Protein 3HJ4 (pdb70)

Sequence (740 aa):
VAKREFIRGAHYRASLPPPEHSVVIHELQKRVLDIGLAVNKAHVELFGSHVSGFCTPHSDADISLTYRNFSPWLQGERVDEQNNKRTRFGKEASAGEDVRYIRARIPVVQFTDGVTGIHCDVSIGNIGGVENSKILCAIRQQVFPDFYGAYIHLVKAWGKAREVIAPERSTFNSFTVTTALVLQELGLLPVFSKPTGEFGELTVADAELLQEFKLPPIYDSLHDDDEKLGEAVFFCLQRFAEYYAKYDFSAGTVSLIHPRRHRTVYERVVRRHLELLGSRKRLEWEKHIAEHKEDGPLDENDDFSSASSQNETTQRPSNSPYVVEDFVNYVNCCGRRVQASRVRHIQQEFNRLRELIDKESSELKFDEVFRESDTVAKREFIRGAHYRASLPPPEHSVVIHELQKRVLDIGLAVNKAHVELFGSHVSGFCTPHSDADISLTYRNFSPWLQGERVDEQNNKRTRFGKEASAGEDVRYIRARIPVVQFTDGVTGIHCDVSIGNIGGVENSKILCAIRQVFPDFYGAYIHLVKAWGKAREVIAPERSTFNSFTVTTALVLQELGLLPVFSKPTGEFGELTVADAELLQEFKLPPIYDSLHDDDEKLGEAVFFCLQRFAEYYAKYDFSAGTVSLIHPRRHRTVYERVVRRHLELLGSRKRLEWEKHIAEHKEDGPLDENDDFSSASSQNETTQRPSNSPYVVEDFVNYVNCCGRRVQASSRVRHIQQEFNRLREELIDKESSELKFDEVFRESDTVP

Nearest PDB structures (foldseek):
  3hj4-assembly1_A  TM=1.003E+00  e=8.188E-59  Trypanosoma brucei
  5w0n-assembly3_C  TM=7.599E-01  e=2.611E-11  Homo sapiens
  5w0n-assembly2_B  TM=7.765E-01  e=1.043E-10  Homo sapiens
  5w0n-assembly1_A  TM=7.413E-01  e=5.485E-11  Homo sapiens
  5w0m-assembly3_C  TM=7.290E-01  e=4.836E-10  Homo sapiens

Foldseek 3Di:
DQLLVLLVPVPLVVQAEDPCLVVVVVVVQVVLQVLLCLAAPKDKDWFDCVLLVLGGSQEAIEMAIEHPPDDPLPQQAPVLVVQLSSVSSQVSQVCQAPWDWDRDSWIWIWGQDNPRRHIYIYTYDPPLRRFLSLLSNLVCVLPVVLLSVLLNVQVLLCQLLVCDPVVVQHAHSVLSSLLVLCCVVLNAPALQQADDPLRFHGSVSSPVSVPRDDPPVVVVCNPDSSSSSVVSLVSLLSSLVCLLDPPQVFAARDSNDHRHGLVVLVVSLVSSVVSSLVVSVVVQPVVCVVVVVPDDDDPVSSVVVVVSVLQAHSPAPHAGASRGRRGRSSRRRHPVCVVSNSVLSVVSNVSDVVVVPHDNCVSSPRDPD/DQLLVLLVPCPLVVQAEDPCLVVVVVVVQVVLQVLLCLAAPKDKDWFDCVLLVLGGSQEAIEIAIEHDPDDPLAQQPPVLVVQLSSVSSQVSQVCQAPWDWDNDSWIWIWGQDNPRRHIYIYTYCPVLRRFLSLLSNLQCVLPVVLLSVLLNVQVLLCQLLVCQPCVVPHAHSVQSSLLVLCCVVLNAPALQQADDPLSFRGSVSSNVSVPRDGPPVVVVCRPDSSSSSVVSLVSLLSSLVCVLDPDQVFFARDSNDGRPGLVVLVVSLVSSVVSSLVVSVVVNPVVCVVPVVPDDDDPVSSVVVVVSVLQAHSRASHAGASRGRRGRSSRSRHPVCCVSSSVLSVVSNVSPVPSVPDDNCVSSHRPPDDD

Radius of gyration: 33.87 Å; Cα contacts (8 Å, |Δi|>4): 1139; chains: 2; bounding box: 101×69×77 Å

Structure (mmCIF, N/CA/C/O backbone):
data_3HJ4
#
_entry.id   3HJ4
#
_cell.length_a   63.208
_cell.length_b   102.027
_cell.length_c   66.074
_cell.angle_alpha   90.000
_cell.angle_beta   111.990
_cell.angle_gamma   90.000
#
_symmetry.space_group_name_H-M   'P 1 21 1'
#
loop_
_entity.id
_entity.type
_entity.pdbx_description
1 polymer 'Minor Editosome-Associated TUTase'
2 water water
#
loop_
_atom_site.group_PDB
_atom_site.id
_atom_site.type_symbol
_atom_site.label_atom_id
_atom_site.label_alt_id
_atom_site.label_comp_id
_atom_site.label_asym_id
_atom_site.label_entity_id
_atom_site.label_seq_id
_atom_site.pdbx_PDB_ins_code
_atom_site.Cartn_x
_atom_site.Cartn_y
_atom_site.Cartn_z
_atom_site.occupancy
_atom_site.B_iso_or_equiv
_atom_site.auth_seq_id
_atom_site.auth_comp_id
_atom_site.auth_asym_id
_atom_site.auth_atom_id
_atom_site.pdbx_PDB_model_num
ATOM 1 N N . VAL A 1 2 ? 33.202 11.292 26.764 1.00 25.03 3 VAL A N 1
ATOM 2 C CA . VAL A 1 2 ? 33.372 12.742 26.453 1.00 24.85 3 VAL A CA 1
ATOM 3 C C . VAL A 1 2 ? 34.819 13.080 26.040 1.00 24.08 3 VAL A C 1
ATOM 4 O O . VAL A 1 2 ? 35.043 14.008 25.253 1.00 23.72 3 VAL A O 1
ATOM 8 N N . ALA A 1 3 ? 35.780 12.334 26.579 1.00 22.84 4 ALA A N 1
ATOM 9 C CA . ALA A 1 3 ? 37.203 12.602 26.366 1.00 22.41 4 ALA A CA 1
ATOM 10 C C . ALA A 1 3 ? 37.559 12.489 24.887 1.00 21.68 4 ALA A C 1
ATOM 11 O O . ALA A 1 3 ? 38.191 13.390 24.335 1.00 21.56 4 ALA A O 1
ATOM 13 N N . LYS A 1 4 ? 37.140 11.393 24.256 1.00 21.08 5 LYS A N 1
ATOM 14 C CA . LYS A 1 4 ? 37.415 11.148 22.842 1.00 20.60 5 LYS A CA 1
ATOM 15 C C . LYS A 1 4 ? 36.822 12.239 21.974 1.00 20.16 5 LYS A C 1
ATOM 16 O O . LYS A 1 4 ? 37.479 12.757 21.063 1.00 19.42 5 LYS A O 1
ATOM 22 N N . ARG A 1 5 ? 35.573 12.590 22.265 1.00 19.36 6 ARG A N 1
ATOM 23 C CA . ARG A 1 5 ? 34.862 13.548 21.442 1.00 19.69 6 ARG A CA 1
ATOM 24 C C . ARG A 1 5 ? 35.547 14.924 21.499 1.00 18.03 6 ARG A C 1
ATOM 25 O O . ARG A 1 5 ? 35.695 15.612 20.475 1.00 16.61 6 ARG A O 1
ATOM 33 N N . GLU A 1 6 ? 36.007 15.304 22.691 1.00 17.11 7 GLU A N 1
ATOM 34 C CA . GLU A 1 6 ? 36.694 16.584 22.858 1.00 16.97 7 GLU A CA 1
ATOM 35 C C . GLU A 1 6 ? 38.127 16.566 22.319 1.00 15.98 7 GLU A C 1
ATOM 36 O O . GLU A 1 6 ? 38.628 17.580 21.829 1.00 15.23 7 GLU A O 1
ATOM 42 N N . PHE A 1 7 ? 38.773 15.412 22.405 1.00 15.13 8 PHE A N 1
ATOM 43 C CA . PHE A 1 7 ? 40.103 15.217 21.795 1.00 14.49 8 PHE A CA 1
ATOM 44 C C . PHE A 1 7 ? 40.025 15.411 20.291 1.00 14.36 8 PHE A C 1
ATOM 45 O O . PHE A 1 7 ? 40.874 16.087 19.707 1.00 14.45 8 PHE A O 1
ATOM 53 N N . ILE A 1 8 ? 38.988 14.843 19.677 1.00 14.34 9 ILE A N 1
ATOM 54 C CA . ILE A 1 8 ? 38.764 14.968 18.234 1.00 14.10 9 ILE A CA 1
ATOM 55 C C . ILE A 1 8 ? 38.436 16.399 17.810 1.00 14.20 9 ILE A C 1
ATOM 56 O O . ILE A 1 8 ? 38.940 16.886 16.786 1.00 13.99 9 ILE A O 1
ATOM 61 N N . ARG A 1 9 ? 37.621 17.089 18.603 1.00 14.12 10 ARG A N 1
ATOM 62 C CA . ARG A 1 9 ? 37.294 18.486 18.331 1.00 14.51 10 ARG A CA 1
ATOM 63 C C . ARG A 1 9 ? 38.576 19.311 18.380 1.00 13.89 10 ARG A C 1
ATOM 64 O O . ARG A 1 9 ? 38.839 20.130 17.495 1.00 14.08 10 ARG A O 1
ATOM 72 N N . GLY A 1 10 ? 39.407 19.062 19.383 1.00 12.96 11 GLY A N 1
ATOM 73 C CA . GLY A 1 10 ? 40.626 19.826 19.541 1.00 13.13 11 GLY A CA 1
ATOM 74 C C . GLY A 1 10 ? 41.672 19.542 18.467 1.00 12.88 11 GLY A C 1
ATOM 75 O O . GLY A 1 10 ? 42.369 20.458 17.987 1.00 12.95 11 GLY A O 1
ATOM 92 N N . ALA A 1 13 ? 40.503 21.254 15.234 1.00 11.93 14 ALA A N 1
ATOM 93 C CA . ALA A 1 13 ? 40.766 22.679 15.396 1.00 12.15 14 ALA A CA 1
ATOM 94 C C . ALA A 1 13 ? 42.252 23.024 15.181 1.00 12.22 14 ALA A C 1
ATOM 95 O O . ALA A 1 13 ? 42.577 24.065 14.593 1.00 12.54 14 ALA A O 1
ATOM 97 N N . HIS A 1 14 ? 43.139 22.167 15.679 1.00 12.65 15 HIS A N 1
ATOM 98 C CA . HIS A 1 14 ? 44.586 22.375 15.558 1.00 11.75 15 HIS A CA 1
ATOM 99 C C . HIS A 1 14 ? 44.980 22.292 14.084 1.00 11.94 15 HIS A C 1
ATOM 100 O O . HIS A 1 14 ? 45.745 23.132 13.593 1.00 12.09 15 HIS A O 1
ATOM 107 N N . TYR A 1 15 ? 44.434 21.295 13.389 1.00 11.39 16 TYR A N 1
ATOM 108 C CA . TYR A 1 15 ? 44.591 21.167 11.942 1.00 11.14 16 TYR A CA 1
ATOM 109 C C . TYR A 1 15 ? 44.064 22.412 11.182 1.00 11.85 16 TYR A C 1
ATOM 110 O O . TYR A 1 15 ? 44.749 22.955 10.306 1.00 11.71 16 TYR A O 1
ATOM 119 N N . ARG A 1 16 ? 42.852 22.846 11.506 1.00 11.86 17 ARG A N 1
ATOM 120 C CA . ARG A 1 16 ? 42.271 23.998 10.813 1.00 12.60 17 ARG A CA 1
ATOM 121 C C . ARG A 1 16 ? 43.093 25.257 11.057 1.00 12.45 17 ARG A C 1
ATOM 122 O O . ARG A 1 16 ? 43.289 26.067 10.152 1.00 12.95 17 ARG A O 1
ATOM 130 N N . ALA A 1 17 ? 43.637 25.391 12.260 1.00 12.80 18 ALA A N 1
ATOM 131 C CA . ALA A 1 17 ? 44.451 26.555 12.619 1.00 13.63 18 ALA A CA 1
ATOM 132 C C . ALA A 1 17 ? 45.803 26.564 11.891 1.00 13.88 18 ALA A C 1
ATOM 133 O O . ALA A 1 17 ? 46.407 27.624 11.718 1.00 15.59 18 ALA A O 1
ATOM 135 N N . SER A 1 18 ? 46.236 25.380 11.452 1.00 13.22 19 SER A N 1
ATOM 136 C CA . SER A 1 18 ? 47.520 25.133 10.763 1.00 13.31 19 SER A CA 1
ATOM 137 C C . SER A 1 18 ? 47.493 25.475 9.286 1.00 13.03 19 SER A C 1
ATOM 138 O O . SER A 1 18 ? 48.540 25.682 8.659 1.00 13.14 19 SER A O 1
ATOM 141 N N . LEU A 1 19 ? 46.301 25.460 8.721 1.00 13.93 20 LEU A N 1
ATOM 142 C CA . LEU A 1 19 ? 46.130 25.506 7.284 1.00 15.81 20 LEU A CA 1
ATOM 143 C C . LEU A 1 19 ? 46.380 26.894 6.731 1.00 16.73 20 LEU A C 1
ATOM 144 O O . LEU A 1 19 ? 45.881 27.877 7.275 1.00 16.90 20 LEU A O 1
ATOM 149 N N . PRO A 1 20 ? 47.113 26.993 5.618 1.00 17.90 21 PRO A N 1
ATOM 150 C CA . PRO A 1 20 ? 47.371 28.327 5.075 1.00 19.33 21 PRO A CA 1
ATOM 151 C C . PRO A 1 20 ? 46.134 29.150 4.645 1.00 21.44 21 PRO A C 1
ATOM 152 O O . PRO A 1 20 ? 45.148 28.579 4.230 1.00 21.90 21 PRO A O 1
ATOM 156 N N . PRO A 1 21 ? 46.217 30.496 4.716 1.00 23.82 22 PRO A N 1
ATOM 157 C CA . PRO A 1 21 ? 45.089 31.327 4.292 1.00 25.47 22 PRO A CA 1
ATOM 158 C C . PRO A 1 21 ? 44.817 31.249 2.792 1.00 27.21 22 PRO A C 1
ATOM 159 O O . PRO A 1 21 ? 45.640 30.693 2.027 1.00 28.13 22 PRO A O 1
ATOM 163 N N . PRO A 1 22 ? 43.667 31.796 2.362 1.00 28.26 23 PRO A N 1
ATOM 164 C CA . PRO A 1 22 ? 43.285 31.818 0.955 1.00 28.63 23 PRO A CA 1
ATOM 165 C C . PRO A 1 22 ? 44.439 32.179 0.023 1.00 28.27 23 PRO A C 1
ATOM 166 O O . PRO A 1 22 ? 44.781 31.402 -0.866 1.00 28.80 23 PRO A O 1
ATOM 170 N N . GLU A 1 23 ? 45.061 33.327 0.272 1.00 27.71 24 GLU A N 1
ATOM 171 C CA . GLU A 1 23 ? 46.058 33.848 -0.637 1.00 27.11 24 GLU A CA 1
ATOM 172 C C . GLU A 1 23 ? 47.423 33.179 -0.518 1.00 24.67 24 GLU A C 1
ATOM 173 O O . GLU A 1 23 ? 48.367 33.689 -1.102 1.00 24.36 24 GLU A O 1
ATOM 179 N N . HIS A 1 24 ? 47.557 32.063 0.202 1.00 22.07 25 HIS A N 1
ATOM 180 C CA . HIS A 1 24 ? 48.895 31.479 0.390 1.00 20.13 25 HIS A CA 1
ATOM 181 C C . HIS A 1 24 ? 49.518 31.118 -0.951 1.00 18.55 25 HIS A C 1
ATOM 182 O O . HIS A 1 24 ? 50.728 31.264 -1.119 1.00 16.81 25 HIS A O 1
ATOM 189 N N . SER A 1 25 ? 48.712 30.685 -1.925 1.00 17.28 26 SER A N 1
ATOM 190 C CA . SER A 1 25 ? 49.293 30.325 -3.219 1.00 17.13 26 SER A CA 1
ATOM 191 C C . SER A 1 25 ? 49.956 31.540 -3.878 1.00 15.87 26 SER A C 1
ATOM 192 O O . SER A 1 25 ? 50.965 31.404 -4.586 1.00 16.32 26 SER A O 1
ATOM 195 N N . VAL A 1 26 ? 49.401 32.722 -3.631 1.00 15.22 27 VAL A N 1
ATOM 196 C CA . VAL A 1 26 ? 49.960 33.945 -4.176 1.00 15.06 27 VAL A CA 1
ATOM 197 C C . VAL A 1 26 ? 51.281 34.256 -3.484 1.00 13.93 27 VAL A C 1
ATOM 198 O O . VAL A 1 26 ? 52.247 34.608 -4.142 1.00 13.48 27 VAL A O 1
ATOM 202 N N . VAL A 1 27 ? 51.318 34.091 -2.160 1.00 13.53 28 VAL A N 1
ATOM 203 C CA . VAL A 1 27 ? 52.532 34.282 -1.365 1.00 13.66 28 VAL A CA 1
ATOM 204 C C . VAL A 1 27 ? 53.686 33.385 -1.868 1.00 13.11 28 VAL A C 1
ATOM 205 O O . VAL A 1 27 ? 54.808 33.833 -2.059 1.00 12.77 28 VAL A O 1
ATOM 209 N N . ILE A 1 28 ? 53.395 32.113 -2.106 1.00 12.89 29 ILE A N 1
ATOM 210 C CA . ILE A 1 28 ? 54.406 31.169 -2.553 1.00 13.37 29 ILE A CA 1
ATOM 211 C C . ILE A 1 28 ? 54.866 31.471 -3.979 1.00 13.49 29 ILE A C 1
ATOM 212 O O . ILE A 1 28 ? 56.053 31.344 -4.306 1.00 13.33 29 ILE A O 1
ATOM 217 N N . HIS A 1 29 ? 53.932 31.892 -4.818 1.00 13.81 30 HIS A N 1
ATOM 218 C CA . HIS A 1 29 ? 54.258 32.308 -6.174 1.00 15.00 30 HIS A CA 1
ATOM 219 C C . HIS A 1 29 ? 55.257 33.469 -6.141 1.00 14.33 30 HIS A C 1
ATOM 220 O O . HIS A 1 29 ? 56.276 33.457 -6.845 1.00 13.76 30 HIS A O 1
ATOM 227 N N . GLU A 1 30 ? 54.994 34.452 -5.287 1.00 13.99 31 GLU A N 1
ATOM 228 C CA . GLU A 1 30 ? 55.862 35.628 -5.217 1.00 14.22 31 GLU A CA 1
ATOM 229 C C . GLU A 1 30 ? 57.216 35.285 -4.581 1.00 13.47 31 GLU A C 1
ATOM 230 O O . GLU A 1 30 ? 58.241 35.846 -4.985 1.00 13.07 31 GLU A O 1
ATOM 236 N N . LEU A 1 31 ? 57.243 34.318 -3.667 1.00 12.35 32 LEU A N 1
ATOM 237 C CA . LEU A 1 31 ? 58.510 33.834 -3.087 1.00 11.77 32 LEU A CA 1
ATOM 238 C C . LEU A 1 31 ? 59.369 33.200 -4.194 1.00 11.16 32 LEU A C 1
ATOM 239 O O . LEU A 1 31 ? 60.553 33.513 -4.340 1.00 11.78 32 LEU A O 1
ATOM 244 N N . GLN A 1 32 ? 58.749 32.339 -4.999 1.00 10.87 33 GLN A N 1
ATOM 245 C CA . GLN A 1 32 ? 59.453 31.730 -6.136 1.00 10.75 33 GLN A CA 1
ATOM 246 C C . GLN A 1 32 ? 60.020 32.801 -7.062 1.00 10.21 33 GLN A C 1
ATOM 247 O O . GLN A 1 32 ? 61.162 32.706 -7.504 1.00 10.70 33 GLN A O 1
ATOM 253 N N . LYS A 1 33 ? 59.211 33.800 -7.395 1.00 10.83 34 LYS A N 1
ATOM 254 C CA . LYS A 1 33 ? 59.664 34.865 -8.319 1.00 11.85 34 LYS A CA 1
ATOM 255 C C . LYS A 1 33 ? 60.844 35.645 -7.726 1.00 11.73 34 LYS A C 1
ATOM 256 O O . LYS A 1 33 ? 61.794 35.984 -8.429 1.00 12.19 34 LYS A O 1
ATOM 262 N N . ARG A 1 34 ? 60.762 35.932 -6.430 1.00 12.16 35 ARG A N 1
ATOM 263 C CA . ARG A 1 34 ? 61.819 36.636 -5.710 1.00 11.89 35 ARG A CA 1
ATOM 264 C C . ARG A 1 34 ? 63.151 35.834 -5.694 1.00 10.87 35 ARG A C 1
ATOM 265 O O . ARG A 1 34 ? 64.234 36.365 -5.967 1.00 9.98 35 ARG A O 1
ATOM 273 N N . VAL A 1 35 ? 63.057 34.536 -5.455 1.00 10.36 36 VAL A N 1
ATOM 274 C CA . VAL A 1 35 ? 64.240 33.673 -5.530 1.00 9.79 36 VAL A CA 1
ATOM 275 C C . VAL A 1 35 ? 64.759 33.542 -6.975 1.00 9.03 36 VAL A C 1
ATOM 276 O O . VAL A 1 35 ? 65.966 33.529 -7.194 1.00 9.24 36 VAL A O 1
ATOM 280 N N . LEU A 1 36 ? 63.865 33.494 -7.966 1.00 8.69 37 LEU A N 1
ATOM 281 C CA . LEU A 1 36 ? 64.315 33.568 -9.341 1.00 8.21 37 LEU A CA 1
ATOM 282 C C . LEU A 1 36 ? 65.057 34.866 -9.661 1.00 8.25 37 LEU A C 1
ATOM 283 O O . LEU A 1 36 ? 66.037 34.836 -10.391 1.00 8.91 37 LEU A O 1
ATOM 288 N N . ASP A 1 37 ? 64.580 36.002 -9.137 1.00 8.19 38 ASP A N 1
ATOM 289 C CA . ASP A 1 37 ? 65.284 37.276 -9.300 1.00 8.96 38 ASP A CA 1
ATOM 290 C C . ASP A 1 37 ? 66.747 37.159 -8.848 1.00 9.05 38 ASP A C 1
ATOM 291 O O . ASP A 1 37 ? 67.668 37.570 -9.576 1.00 9.28 38 ASP A O 1
ATOM 296 N N . ILE A 1 38 ? 66.962 36.571 -7.661 1.00 8.95 39 ILE A N 1
ATOM 297 C CA . ILE A 1 38 ? 68.320 36.287 -7.145 1.00 9.91 39 ILE A CA 1
ATOM 298 C C . ILE A 1 38 ? 69.104 35.368 -8.096 1.00 10.15 39 ILE A C 1
ATOM 299 O O . ILE A 1 38 ? 70.232 35.659 -8.487 1.00 11.16 39 ILE A O 1
ATOM 304 N N . GLY A 1 39 ? 68.493 34.254 -8.471 1.00 10.07 40 GLY A N 1
ATOM 305 C CA . GLY A 1 39 ? 69.125 33.302 -9.380 1.00 10.00 40 GLY A CA 1
ATOM 306 C C . GLY A 1 39 ? 69.558 33.914 -10.701 1.00 10.41 40 GLY A C 1
ATOM 307 O O . GLY A 1 39 ? 70.637 33.613 -11.208 1.00 11.77 40 GLY A O 1
ATOM 316 N N . LEU A 1 41 ? 70.585 36.766 -11.358 1.00 13.90 42 LEU A N 1
ATOM 317 C CA . LEU A 1 41 ? 71.830 37.514 -11.207 1.00 14.66 42 LEU A CA 1
ATOM 318 C C . LEU A 1 41 ? 73.092 36.633 -11.171 1.00 14.79 42 LEU A C 1
ATOM 319 O O . LEU A 1 41 ? 74.181 37.089 -11.524 1.00 16.96 42 LEU A O 1
ATOM 324 N N . ALA A 1 42 ? 72.937 35.378 -10.749 1.00 12.95 43 ALA A N 1
ATOM 325 C CA . ALA A 1 42 ? 74.042 34.511 -10.344 1.00 12.31 43 ALA A CA 1
ATOM 326 C C . ALA A 1 42 ? 74.451 33.475 -11.392 1.00 12.70 43 ALA A C 1
ATOM 327 O O . ALA A 1 42 ? 75.605 33.043 -11.419 1.00 13.24 43 ALA A O 1
ATOM 329 N N . VAL A 1 43 ? 73.493 33.042 -12.219 1.00 11.52 44 VAL A N 1
ATOM 330 C CA . VAL A 1 43 ? 73.715 31.942 -13.143 1.00 11.66 44 VAL A CA 1
ATOM 331 C C . VAL A 1 43 ? 73.017 32.252 -14.464 1.00 11.34 44 VAL A C 1
ATOM 332 O O . VAL A 1 43 ? 72.128 33.098 -14.505 1.00 11.95 44 VAL A O 1
ATOM 336 N N . ASN A 1 44 ? 73.406 31.564 -15.538 1.00 10.56 45 ASN A N 1
ATOM 337 C CA . ASN A 1 44 ? 72.763 31.716 -16.841 1.00 10.71 45 ASN A CA 1
ATOM 338 C C . ASN A 1 44 ? 71.537 30.817 -16.973 1.00 11.12 45 ASN A C 1
ATOM 339 O O . ASN A 1 44 ? 71.524 29.673 -16.451 1.00 9.93 45 ASN A O 1
ATOM 344 N N . LYS A 1 45 ? 70.523 31.353 -17.668 1.00 11.64 46 LYS A N 1
ATOM 345 C CA . LYS A 1 45 ? 69.205 30.711 -17.817 1.00 12.50 46 LYS A CA 1
ATOM 346 C C . LYS A 1 45 ? 68.732 30.100 -16.501 1.00 11.10 46 LYS A C 1
ATOM 347 O O . LYS A 1 45 ? 68.419 28.904 -16.430 1.00 10.44 46 LYS A O 1
ATOM 353 N N . ALA A 1 46 ? 68.753 30.919 -15.441 1.00 10.31 47 ALA A N 1
ATOM 354 C CA . ALA A 1 46 ? 68.259 30.508 -14.129 1.00 9.88 47 ALA A CA 1
ATOM 355 C C . ALA A 1 46 ? 66.835 29.951 -14.193 1.00 10.17 47 ALA A C 1
ATOM 356 O O . ALA A 1 46 ? 65.964 30.481 -14.883 1.00 10.76 47 ALA A O 1
ATOM 358 N N . HIS A 1 47 ? 66.641 28.877 -13.447 1.00 11.60 48 HIS A N 1
ATOM 359 C CA . HIS A 1 47 ? 65.341 28.251 -13.239 1.00 11.62 48 HIS A CA 1
ATOM 360 C C . HIS A 1 47 ? 65.236 27.857 -11.783 1.00 11.49 48 HIS A C 1
ATOM 361 O O . HIS A 1 47 ? 66.189 27.310 -11.199 1.00 10.73 48 HIS A O 1
ATOM 368 N N . VAL A 1 48 ? 64.089 28.173 -11.181 1.00 11.86 49 VAL A N 1
ATOM 369 C CA . VAL A 1 48 ? 63.901 27.960 -9.746 1.00 12.45 49 VAL A CA 1
ATOM 370 C C . VAL A 1 48 ? 62.605 27.185 -9.545 1.00 12.95 49 VAL A C 1
ATOM 371 O O . VAL A 1 48 ? 61.556 27.578 -10.060 1.00 13.81 49 VAL A O 1
ATOM 375 N N . GLU A 1 49 ? 62.700 26.053 -8.849 1.00 13.04 50 GLU A N 1
ATOM 376 C CA . GLU A 1 49 ? 61.546 25.229 -8.529 1.00 14.64 50 GLU A CA 1
ATOM 377 C C . GLU A 1 49 ? 61.505 25.028 -7.043 1.00 14.32 50 GLU A C 1
ATOM 378 O O . GLU A 1 49 ? 62.480 24.584 -6.468 1.00 14.76 50 GLU A O 1
ATOM 384 N N . LEU A 1 50 ? 60.386 25.355 -6.414 1.00 15.40 51 LEU A N 1
ATOM 385 C CA . LEU A 1 50 ? 60.177 24.979 -5.015 1.00 16.34 51 LEU A CA 1
ATOM 386 C C . LEU A 1 50 ? 59.883 23.471 -4.865 1.00 16.56 51 LEU A C 1
ATOM 387 O O . LEU A 1 50 ? 59.388 22.815 -5.782 1.00 16.72 51 LEU A O 1
ATOM 392 N N . PHE A 1 51 ? 60.213 22.929 -3.705 1.00 15.76 52 PHE A N 1
ATOM 393 C CA . PHE A 1 51 ? 59.725 21.613 -3.336 1.00 15.65 52 PHE A CA 1
ATOM 394 C C . PHE A 1 51 ? 59.545 21.571 -1.816 1.00 15.14 52 PHE A C 1
ATOM 395 O O . PHE A 1 51 ? 59.697 22.611 -1.138 1.00 15.48 52 PHE A O 1
ATOM 403 N N . GLY A 1 52 ? 59.167 20.411 -1.282 1.00 14.77 53 GLY A N 1
ATOM 404 C CA . GLY A 1 52 ? 58.883 20.313 0.151 1.00 14.25 53 GLY A CA 1
ATOM 405 C C . GLY A 1 52 ? 57.435 20.633 0.447 1.00 14.25 53 GLY A C 1
ATOM 406 O O . GLY A 1 52 ? 56.535 20.563 -0.466 1.00 13.31 53 GLY A O 1
ATOM 407 N N . SER A 1 53 ? 57.211 21.041 1.694 1.00 15.30 54 SER A N 1
ATOM 408 C CA . SER A 1 53 ? 55.863 21.227 2.286 1.00 15.27 54 SER A CA 1
ATOM 409 C C . SER A 1 53 ? 54.967 22.125 1.480 1.00 14.74 54 SER A C 1
ATOM 410 O O . SER A 1 53 ? 53.785 21.839 1.346 1.00 14.31 54 SER A O 1
ATOM 413 N N . HIS A 1 54 ? 55.503 23.231 0.952 1.00 13.98 55 HIS A N 1
ATOM 414 C CA . HIS A 1 54 ? 54.663 24.178 0.232 1.00 14.74 55 HIS A CA 1
ATOM 415 C C . HIS A 1 54 ? 54.160 23.660 -1.093 1.00 14.61 55 HIS A C 1
ATOM 416 O O . HIS A 1 54 ? 53.195 24.216 -1.632 1.00 15.97 55 HIS A O 1
ATOM 423 N N . VAL A 1 55 ? 54.811 22.622 -1.625 1.00 14.20 56 VAL A N 1
ATOM 424 C CA . VAL A 1 55 ? 54.365 21.988 -2.882 1.00 14.08 56 VAL A CA 1
ATOM 425 C C . VAL A 1 55 ? 53.440 20.791 -2.628 1.00 14.53 56 VAL A C 1
ATOM 426 O O . VAL A 1 55 ? 52.420 20.638 -3.334 1.00 15.24 56 VAL A O 1
ATOM 430 N N . SER A 1 56 ? 53.785 19.947 -1.653 1.00 14.45 57 SER A N 1
ATOM 431 C CA . SER A 1 56 ? 52.907 18.823 -1.276 1.00 13.79 57 SER A CA 1
ATOM 432 C C . SER A 1 56 ? 51.580 19.325 -0.710 1.00 13.84 57 SER A C 1
ATOM 433 O O . SER A 1 56 ? 50.522 18.712 -0.946 1.00 14.19 57 SER A O 1
ATOM 436 N N . GLY A 1 57 ? 51.643 20.460 -0.016 1.00 13.63 58 GLY A N 1
ATOM 437 C CA . GLY A 1 57 ? 50.509 21.037 0.702 1.00 13.75 58 GLY A CA 1
ATOM 438 C C . GLY A 1 57 ? 50.350 20.536 2.131 1.00 13.92 58 GLY A C 1
ATOM 439 O O . GLY A 1 57 ? 49.426 20.971 2.845 1.00 14.33 58 GLY A O 1
ATOM 440 N N . PHE A 1 58 ? 51.223 19.621 2.558 1.00 13.81 59 PHE A N 1
ATOM 441 C CA . PHE A 1 58 ? 51.334 19.258 3.980 1.00 13.88 59 PHE A CA 1
ATOM 442 C C . PHE A 1 58 ? 52.201 20.294 4.669 1.00 14.76 59 PHE A C 1
ATOM 443 O O . PHE A 1 58 ? 53.339 19.999 5.050 1.00 15.41 59 PHE A O 1
ATOM 451 N N . CYS A 1 59 ? 51.635 21.495 4.826 1.00 15.82 60 CYS A N 1
ATOM 452 C CA . CYS A 1 59 ? 52.359 22.705 5.256 1.00 17.00 60 CYS A CA 1
ATOM 453 C C . CYS A 1 59 ? 51.530 23.597 6.166 1.00 16.78 60 CYS A C 1
ATOM 454 O O . CYS A 1 59 ? 50.291 23.539 6.190 1.00 16.66 60 CYS A O 1
ATOM 457 N N . THR A 1 60 ? 52.244 24.442 6.901 1.00 16.65 61 THR A N 1
ATOM 458 C CA . THR A 1 60 ? 51.651 25.628 7.499 1.00 16.16 61 THR A CA 1
ATOM 459 C C . THR A 1 60 ? 52.199 26.825 6.732 1.00 15.56 61 THR A C 1
ATOM 460 O O . THR A 1 60 ? 53.098 26.671 5.889 1.00 15.23 61 THR A O 1
ATOM 464 N N . PRO A 1 61 ? 51.670 28.018 6.999 1.00 15.65 62 PRO A N 1
ATOM 465 C CA . PRO A 1 61 ? 52.212 29.179 6.309 1.00 15.88 62 PRO A CA 1
ATOM 466 C C . PRO A 1 61 ? 53.710 29.438 6.532 1.00 15.95 62 PRO A C 1
ATOM 467 O O . PRO A 1 61 ? 54.324 30.136 5.724 1.00 16.74 62 PRO A O 1
ATOM 471 N N . HIS A 1 62 ? 54.278 28.922 7.625 1.00 16.80 63 HIS A N 1
ATOM 472 C CA . HIS A 1 62 ? 55.666 29.167 7.961 1.00 17.91 63 HIS A CA 1
ATOM 473 C C . HIS A 1 62 ? 56.581 27.967 7.729 1.00 17.37 63 HIS A C 1
ATOM 474 O O . HIS A 1 62 ? 57.718 27.968 8.195 1.00 17.45 63 HIS A O 1
ATOM 481 N N . SER A 1 63 ? 56.107 26.936 7.037 1.00 16.98 64 SER A N 1
ATOM 482 C CA . SER A 1 63 ? 56.947 25.764 6.805 1.00 16.62 64 SER A CA 1
ATOM 483 C C . SER A 1 63 ? 58.184 26.154 5.989 1.00 16.17 64 SER A C 1
ATOM 484 O O . SER A 1 63 ? 58.141 27.098 5.213 1.00 14.41 64 SER A O 1
ATOM 487 N N . ASP A 1 64 ? 59.266 25.403 6.168 1.00 16.15 65 ASP A N 1
ATOM 488 C CA . ASP A 1 64 ? 60.503 25.624 5.398 1.00 16.78 65 ASP A CA 1
ATOM 489 C C . ASP A 1 64 ? 60.237 25.459 3.911 1.00 16.80 65 ASP A C 1
ATOM 490 O O . ASP A 1 64 ? 59.433 24.606 3.507 1.00 16.94 65 ASP A O 1
ATOM 495 N N . ALA A 1 65 ? 60.900 26.285 3.096 1.00 16.21 66 ALA A N 1
ATOM 496 C CA . ALA A 1 65 ? 60.829 26.169 1.635 1.00 16.39 66 ALA A CA 1
ATOM 497 C C . ALA A 1 65 ? 62.137 25.575 1.139 1.00 16.39 66 ALA A C 1
ATOM 498 O O . ALA A 1 65 ? 63.214 26.079 1.445 1.00 17.37 66 ALA A O 1
ATOM 500 N N . ASP A 1 66 ? 62.054 24.459 0.431 1.00 16.23 67 ASP A N 1
ATOM 501 C CA . ASP A 1 66 ? 63.205 23.920 -0.292 1.00 15.72 67 ASP A CA 1
ATOM 502 C C . ASP A 1 66 ? 63.148 24.401 -1.718 1.00 14.95 67 ASP A C 1
ATOM 503 O O . ASP A 1 66 ? 62.086 24.433 -2.352 1.00 14.38 67 ASP A O 1
ATOM 508 N N . ILE A 1 67 ? 64.311 24.725 -2.264 1.00 14.01 68 ILE A N 1
ATOM 509 C CA . ILE A 1 67 ? 64.372 25.323 -3.585 1.00 14.12 68 ILE A CA 1
ATOM 510 C C . ILE A 1 67 ? 65.468 24.652 -4.409 1.00 13.49 68 ILE A C 1
ATOM 511 O O . ILE A 1 67 ? 66.565 24.462 -3.932 1.00 13.89 68 ILE A O 1
ATOM 516 N N . SER A 1 68 ? 65.134 24.269 -5.628 1.00 12.42 69 SER A N 1
ATOM 517 C CA . SER A 1 68 ? 66.069 23.684 -6.560 1.00 12.65 69 SER A CA 1
ATOM 518 C C . SER A 1 68 ? 66.410 24.710 -7.639 1.00 11.69 69 SER A C 1
ATOM 519 O O . SER A 1 68 ? 65.530 25.163 -8.378 1.00 11.55 69 SER A O 1
ATOM 522 N N . LEU A 1 69 ? 67.696 25.036 -7.725 1.00 11.22 70 LEU A N 1
ATOM 523 C CA . LEU A 1 69 ? 68.248 25.998 -8.701 1.00 10.60 70 LEU A CA 1
ATOM 524 C C . LEU A 1 69 ? 68.882 25.205 -9.835 1.00 10.85 70 LEU A C 1
ATOM 525 O O . LEU A 1 69 ? 69.705 24.319 -9.594 1.00 11.98 70 LEU A O 1
ATOM 530 N N . THR A 1 70 ? 68.428 25.456 -11.060 1.00 10.52 71 THR A N 1
ATOM 531 C CA . THR A 1 70 ? 69.117 24.941 -12.255 1.00 11.13 71 THR A CA 1
ATOM 532 C C . THR A 1 70 ? 69.461 26.117 -13.205 1.00 10.19 71 THR A C 1
ATOM 533 O O . THR A 1 70 ? 69.161 27.286 -12.912 1.00 10.77 71 THR A O 1
ATOM 537 N N . TYR A 1 71 ? 70.136 25.804 -14.310 1.00 10.08 72 TYR A N 1
ATOM 538 C CA . TYR A 1 71 ? 70.815 26.797 -15.118 1.00 10.31 72 TYR A CA 1
ATOM 539 C C . TYR A 1 71 ? 71.173 26.186 -16.477 1.00 10.59 72 TYR A C 1
ATOM 540 O O . TYR A 1 71 ? 71.040 24.962 -16.690 1.00 9.93 72 TYR A O 1
ATOM 549 N N . ARG A 1 72 ? 71.634 27.040 -17.392 1.00 10.88 73 ARG A N 1
ATOM 550 C CA . ARG A 1 72 ? 72.032 26.625 -18.729 1.00 11.65 73 ARG A CA 1
ATOM 551 C C . ARG A 1 72 ? 73.008 25.471 -18.696 1.00 12.42 73 ARG A C 1
ATOM 552 O O . ARG A 1 72 ? 74.069 25.573 -18.091 1.00 12.26 73 ARG A O 1
ATOM 560 N N . ASN A 1 73 ? 72.629 24.380 -19.359 1.00 13.66 74 ASN A N 1
ATOM 561 C CA . ASN A 1 73 ? 73.440 23.160 -19.437 1.00 14.70 74 ASN A CA 1
ATOM 562 C C . ASN A 1 73 ? 73.642 22.417 -18.117 1.00 13.37 74 ASN A C 1
ATOM 563 O O . ASN A 1 73 ? 74.557 21.587 -17.987 1.00 13.82 74 ASN A O 1
ATOM 568 N N . PHE A 1 74 ? 72.767 22.673 -17.153 1.00 12.41 75 PHE A N 1
ATOM 569 C CA . PHE A 1 74 ? 72.713 21.835 -15.975 1.00 11.94 75 PHE A CA 1
ATOM 570 C C . PHE A 1 74 ? 72.436 20.386 -16.375 1.00 12.13 75 PHE A C 1
ATOM 571 O O . PHE A 1 74 ? 71.598 20.107 -17.260 1.00 13.34 75 PHE A O 1
ATOM 579 N N . SER A 1 75 ? 73.119 19.485 -15.677 1.00 13.20 76 SER A N 1
ATOM 580 C CA . SER A 1 75 ? 72.844 18.065 -15.719 1.00 13.91 76 SER A CA 1
ATOM 581 C C . SER A 1 75 ? 72.868 17.475 -14.315 1.00 14.61 76 SER A C 1
ATOM 582 O O . SER A 1 75 ? 73.831 17.681 -13.590 1.00 15.62 76 SER A O 1
ATOM 585 N N . PRO A 1 76 ? 71.839 16.698 -13.946 1.00 15.94 77 PRO A N 1
ATOM 586 C CA . PRO A 1 76 ? 71.828 16.053 -12.640 1.00 17.00 77 PRO A CA 1
ATOM 587 C C . PRO A 1 76 ? 72.918 14.980 -12.464 1.00 17.05 77 PRO A C 1
ATOM 588 O O . PRO A 1 76 ? 73.291 14.634 -11.330 1.00 19.25 77 PRO A O 1
ATOM 592 N N . TRP A 1 77 ? 73.495 14.555 -13.578 1.00 16.10 78 TRP A N 1
ATOM 593 C CA . TRP A 1 77 ? 74.418 13.435 -13.600 1.00 15.87 78 TRP A CA 1
ATOM 594 C C . TRP A 1 77 ? 75.837 13.838 -13.242 1.00 15.38 78 TRP A C 1
ATOM 595 O O . TRP A 1 77 ? 76.656 12.980 -12.942 1.00 14.70 78 TRP A O 1
ATOM 606 N N . LEU A 1 78 ? 76.132 15.137 -13.297 1.00 14.95 79 LEU A N 1
ATOM 607 C CA . LEU A 1 78 ? 77.503 15.602 -13.193 1.00 15.85 79 LEU A CA 1
ATOM 608 C C . LEU A 1 78 ? 77.944 15.971 -11.787 1.00 17.90 79 LEU A C 1
ATOM 609 O O . LEU A 1 78 ? 79.124 16.194 -11.561 1.00 17.29 79 LEU A O 1
ATOM 614 N N . GLN A 1 79 ? 77.029 16.058 -10.834 1.00 20.45 80 GLN A N 1
ATOM 615 C CA . GLN A 1 79 ? 77.490 16.413 -9.498 1.00 22.82 80 GLN A CA 1
ATOM 616 C C . GLN A 1 79 ? 78.357 15.226 -8.974 1.00 23.01 80 GLN A C 1
ATOM 617 O O . GLN A 1 79 ? 78.125 14.061 -9.318 1.00 25.19 80 GLN A O 1
ATOM 623 N N . GLY A 1 80 ? 79.422 15.524 -8.239 1.00 22.71 81 GLY A N 1
ATOM 624 C CA . GLY A 1 80 ? 80.470 14.533 -7.942 1.00 21.41 81 GLY A CA 1
ATOM 625 C C . GLY A 1 80 ? 81.678 14.588 -8.866 1.00 19.96 81 GLY A C 1
ATOM 626 O O . GLY A 1 80 ? 82.785 14.152 -8.506 1.00 20.23 81 GLY A O 1
ATOM 635 N N . GLU A 1 82 ? 84.528 16.573 -9.845 1.00 16.95 83 GLU A N 1
ATOM 636 C CA . GLU A 1 82 ? 85.241 17.649 -9.181 1.00 18.56 83 GLU A CA 1
ATOM 637 C C . GLU A 1 82 ? 85.179 18.985 -9.921 1.00 17.82 83 GLU A C 1
ATOM 638 O O . GLU A 1 82 ? 84.864 20.010 -9.310 1.00 17.14 83 GLU A O 1
ATOM 644 N N . ARG A 1 83 ? 85.441 18.987 -11.228 1.00 16.97 84 ARG A N 1
ATOM 645 C CA . ARG A 1 83 ? 85.431 20.234 -12.006 1.00 16.75 84 ARG A CA 1
ATOM 646 C C . ARG A 1 83 ? 84.049 20.917 -12.064 1.00 15.87 84 ARG A C 1
ATOM 647 O O . ARG A 1 83 ? 83.958 22.154 -12.052 1.00 16.91 84 ARG A O 1
ATOM 655 N N . VAL A 1 84 ? 82.991 20.126 -12.101 1.00 14.59 85 VAL A N 1
ATOM 656 C CA . VAL A 1 84 ? 81.622 20.674 -12.174 1.00 14.28 85 VAL A CA 1
ATOM 657 C C . VAL A 1 84 ? 81.161 21.111 -10.786 1.00 13.44 85 VAL A C 1
ATOM 658 O O . VAL A 1 84 ? 80.484 22.149 -10.651 1.00 12.41 85 VAL A O 1
ATOM 662 N N . ASP A 1 85 ? 81.568 20.347 -9.767 1.00 13.68 86 ASP A N 1
ATOM 663 C CA . ASP A 1 85 ? 81.297 20.694 -8.370 1.00 14.16 86 ASP A CA 1
ATOM 664 C C . ASP A 1 85 ? 81.909 22.075 -8.065 1.00 14.76 86 ASP A C 1
ATOM 665 O O . ASP A 1 85 ? 81.265 22.901 -7.401 1.00 14.76 86 ASP A O 1
ATOM 670 N N . GLU A 1 86 ? 83.120 22.320 -8.584 1.00 15.18 87 GLU A N 1
ATOM 671 C CA . GLU A 1 86 ? 83.809 23.614 -8.465 1.00 16.43 87 GLU A CA 1
ATOM 672 C C . GLU A 1 86 ? 82.963 24.710 -9.100 1.00 15.65 87 GLU A C 1
ATOM 673 O O . GLU A 1 86 ? 82.789 25.784 -8.528 1.00 15.67 87 GLU A O 1
ATOM 679 N N . GLN A 1 87 ? 82.432 24.444 -10.285 1.00 14.61 88 GLN A N 1
ATOM 680 C CA . GLN A 1 87 ? 81.638 25.438 -10.986 1.00 14.50 88 GLN A CA 1
ATOM 681 C C . GLN A 1 87 ? 80.323 25.710 -10.235 1.00 13.79 88 GLN A C 1
ATOM 682 O O . GLN A 1 87 ? 79.858 26.849 -10.149 1.00 14.03 88 GLN A O 1
ATOM 688 N N . ASN A 1 88 ? 79.705 24.661 -9.707 1.00 12.73 89 ASN A N 1
ATOM 689 C CA . ASN A 1 88 ? 78.513 24.844 -8.865 1.00 12.16 89 ASN A CA 1
ATOM 690 C C . ASN A 1 88 ? 78.820 25.660 -7.588 1.00 12.82 89 ASN A C 1
ATOM 691 O O . ASN A 1 88 ? 77.991 26.461 -7.139 1.00 13.10 89 ASN A O 1
ATOM 696 N N . ASN A 1 89 ? 80.011 25.506 -7.024 1.00 13.21 90 ASN A N 1
ATOM 697 C CA . ASN A 1 89 ? 80.409 26.372 -5.915 1.00 14.08 90 ASN A CA 1
ATOM 698 C C . ASN A 1 89 ? 80.570 27.824 -6.339 1.00 13.46 90 ASN A C 1
ATOM 699 O O . ASN A 1 89 ? 80.142 28.713 -5.624 1.00 14.10 90 ASN A O 1
ATOM 704 N N . LYS A 1 90 ? 81.088 28.089 -7.534 1.00 14.52 91 LYS A N 1
ATOM 705 C CA . LYS A 1 90 ? 81.122 29.474 -8.041 1.00 14.46 91 LYS A CA 1
ATOM 706 C C . LYS A 1 90 ? 79.701 30.059 -8.201 1.00 13.82 91 LYS A C 1
ATOM 707 O O . LYS A 1 90 ? 79.440 31.219 -7.870 1.00 13.42 91 LYS A O 1
ATOM 713 N N . ARG A 1 91 ? 78.779 29.241 -8.680 1.00 13.06 92 ARG A N 1
ATOM 714 C CA . ARG A 1 91 ? 77.402 29.663 -8.835 1.00 12.91 92 ARG A CA 1
ATOM 715 C C . ARG A 1 91 ? 76.754 29.986 -7.482 1.00 13.19 92 ARG A C 1
ATOM 716 O O . ARG A 1 91 ? 76.107 31.031 -7.337 1.00 13.78 92 ARG A O 1
ATOM 732 N N . THR A 1 93 ? 78.250 30.624 -4.582 1.00 13.28 94 THR A N 1
ATOM 733 C CA . THR A 1 93 ? 78.942 31.769 -4.001 1.00 13.60 94 THR A CA 1
ATOM 734 C C . THR A 1 93 ? 78.279 33.063 -4.469 1.00 12.90 94 THR A C 1
ATOM 735 O O . THR A 1 93 ? 77.933 33.928 -3.658 1.00 13.62 94 THR A O 1
ATOM 739 N N . ARG A 1 94 ? 78.076 33.199 -5.774 1.00 12.44 95 ARG A N 1
ATOM 740 C CA . ARG A 1 94 ? 77.443 34.404 -6.291 1.00 11.63 95 ARG A CA 1
ATOM 741 C C . ARG A 1 94 ? 75.978 34.485 -5.820 1.00 11.34 95 ARG A C 1
ATOM 742 O O . ARG A 1 94 ? 75.504 35.560 -5.425 1.00 11.59 95 ARG A O 1
ATOM 750 N N . PHE A 1 95 ? 75.282 33.349 -5.819 1.00 10.50 96 PHE A N 1
ATOM 751 C CA . PHE A 1 95 ? 73.902 33.321 -5.365 1.00 10.35 96 PHE A CA 1
ATOM 752 C C . PHE A 1 95 ? 73.752 33.869 -3.955 1.00 10.59 96 PHE A C 1
ATOM 753 O O . PHE A 1 95 ? 72.863 34.683 -3.701 1.00 12.27 96 PHE A O 1
ATOM 761 N N . GLY A 1 96 ? 74.630 33.469 -3.040 1.00 10.42 97 GLY A N 1
ATOM 762 C CA . GLY A 1 96 ? 74.556 33.998 -1.670 1.00 10.33 97 GLY A CA 1
ATOM 763 C C . GLY A 1 96 ? 74.773 35.497 -1.570 1.00 10.29 97 GLY A C 1
ATOM 764 O O . GLY A 1 96 ? 74.057 36.191 -0.827 1.00 10.28 97 GLY A O 1
ATOM 765 N N . LYS A 1 97 ? 75.758 36.003 -2.307 1.00 11.15 98 LYS A N 1
ATOM 766 C CA . LYS A 1 97 ? 76.036 37.448 -2.321 1.00 12.02 98 LYS A CA 1
ATOM 767 C C . LYS A 1 97 ? 74.827 38.262 -2.838 1.00 11.55 98 LYS A C 1
ATOM 768 O O . LYS A 1 97 ? 74.469 39.298 -2.273 1.00 11.38 98 LYS A O 1
ATOM 774 N N . GLU A 1 98 ? 74.194 37.751 -3.882 1.00 10.48 99 GLU A N 1
ATOM 775 C CA . GLU A 1 98 ? 73.049 38.407 -4.497 1.00 10.55 99 GLU A CA 1
ATOM 776 C C . GLU A 1 98 ? 71.815 38.310 -3.584 1.00 10.02 99 GLU A C 1
ATOM 777 O O . GLU A 1 98 ? 71.012 39.236 -3.530 1.00 9.99 99 GLU A O 1
ATOM 783 N N . ALA A 1 99 ? 71.649 37.184 -2.892 1.00 10.26 100 ALA A N 1
ATOM 784 C CA . ALA A 1 99 ? 70.594 37.048 -1.867 1.00 9.77 100 ALA A CA 1
ATOM 785 C C . ALA A 1 99 ? 70.678 38.107 -0.760 1.00 10.10 100 ALA A C 1
ATOM 786 O O . ALA A 1 99 ? 69.679 38.733 -0.397 1.00 9.29 100 ALA A O 1
ATOM 788 N N . SER A 1 100 ? 71.880 38.285 -0.214 1.00 10.15 101 SER A N 1
ATOM 789 C CA . SER A 1 100 ? 72.139 39.334 0.752 1.00 10.50 101 SER A CA 1
ATOM 790 C C . SER A 1 1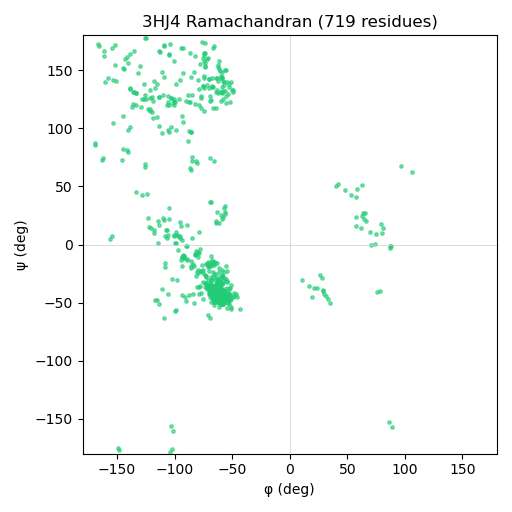00 ? 71.795 40.723 0.155 1.00 10.15 101 SER A C 1
ATOM 791 O O . SER A 1 100 ? 71.105 41.528 0.789 1.00 9.04 101 SER A O 1
ATOM 794 N N . ALA A 1 101 ? 72.286 40.992 -1.055 1.00 10.03 102 ALA A N 1
ATOM 795 C CA . ALA A 1 101 ? 72.050 42.303 -1.688 1.00 9.72 102 ALA A CA 1
ATOM 796 C C . ALA A 1 101 ? 70.554 42.602 -1.795 1.00 10.22 102 ALA A C 1
ATOM 797 O O . ALA A 1 101 ? 70.116 43.717 -1.544 1.00 9.28 102 ALA A O 1
ATOM 807 N N . GLY A 1 103 ? 68.172 41.566 0.066 1.00 9.84 104 GLY A N 1
ATOM 808 C CA . GLY A 1 103 ? 67.582 41.730 1.382 1.00 9.66 104 GLY A CA 1
ATOM 809 C C . GLY A 1 103 ? 67.129 40.452 2.066 1.00 9.34 104 GLY A C 1
ATOM 810 O O . GLY A 1 103 ? 66.332 40.520 3.001 1.00 8.76 104 GLY A O 1
ATOM 819 N N . GLU A 1 105 ? 67.693 37.525 4.724 1.00 13.10 106 GLU A N 1
ATOM 820 C CA . GLU A 1 105 ? 68.298 37.586 6.060 1.00 14.60 106 GLU A CA 1
ATOM 821 C C . GLU A 1 105 ? 69.107 36.324 6.394 1.00 14.97 106 GLU A C 1
ATOM 822 O O . GLU A 1 105 ? 68.822 35.241 5.887 1.00 13.99 106 GLU A O 1
ATOM 828 N N . ASP A 1 106 ? 70.134 36.469 7.235 1.00 16.12 107 ASP A N 1
ATOM 829 C CA . ASP A 1 106 ? 70.870 35.314 7.750 1.00 17.83 107 ASP A CA 1
ATOM 830 C C . ASP A 1 106 ? 71.375 34.406 6.621 1.00 17.52 107 ASP A C 1
ATOM 831 O O . ASP A 1 106 ? 71.284 33.180 6.720 1.00 17.63 107 ASP A O 1
ATOM 836 N N . VAL A 1 107 ? 71.893 35.000 5.551 1.00 17.28 108 VAL A N 1
ATOM 837 C CA . VAL A 1 107 ? 72.395 34.229 4.419 1.00 17.19 108 VAL A CA 1
ATOM 838 C C . VAL A 1 107 ? 73.664 33.432 4.786 1.00 18.32 108 VAL A C 1
ATOM 839 O O . VAL A 1 107 ? 74.661 33.988 5.286 1.00 17.99 108 VAL A O 1
ATOM 843 N N . ARG A 1 108 ? 73.600 32.125 4.567 1.00 19.84 109 ARG A N 1
ATOM 844 C CA . ARG A 1 108 ? 74.707 31.217 4.857 1.00 21.92 109 ARG A CA 1
ATOM 845 C C . ARG A 1 108 ? 74.996 30.348 3.640 1.00 22.71 109 ARG A C 1
ATOM 846 O O . ARG A 1 108 ? 74.136 29.606 3.211 1.00 21.13 109 ARG A O 1
ATOM 854 N N . TYR A 1 109 ? 76.208 30.466 3.096 1.00 24.60 110 TYR A N 1
ATOM 855 C CA . TYR A 1 109 ? 76.672 29.627 1.993 1.00 26.37 110 TYR A CA 1
ATOM 856 C C . TYR A 1 109 ? 77.559 28.591 2.614 1.00 28.33 110 TYR A C 1
ATOM 857 O O . TYR A 1 109 ? 78.538 28.936 3.299 1.00 28.80 110 TYR A O 1
ATOM 866 N N . ILE A 1 110 ? 77.197 27.330 2.413 1.00 30.41 111 ILE A N 1
ATOM 867 C CA . ILE A 1 110 ? 77.966 26.204 2.917 1.00 32.20 111 ILE A CA 1
ATOM 868 C C . ILE A 1 110 ? 78.722 25.557 1.765 1.00 33.32 111 ILE A C 1
ATOM 869 O O . ILE A 1 110 ? 78.154 24.748 1.022 1.00 33.94 111 ILE A O 1
ATOM 874 N N . ARG A 1 111 ? 79.989 25.940 1.609 1.00 34.39 112 ARG A N 1
ATOM 875 C CA . ARG A 1 111 ? 80.855 25.372 0.579 1.00 34.96 112 ARG A CA 1
ATOM 876 C C . ARG A 1 111 ? 81.050 23.890 0.868 1.00 34.62 112 ARG A C 1
ATOM 877 O O . ARG A 1 111 ? 81.572 23.513 1.914 1.00 34.15 112 ARG A O 1
ATOM 885 N N . ALA A 1 112 ? 80.589 23.060 -0.057 1.00 34.12 113 ALA A N 1
ATOM 886 C CA . ALA A 1 112 ? 80.825 21.626 -0.003 1.00 33.97 113 ALA A CA 1
ATOM 887 C C . ALA A 1 112 ? 80.821 21.134 -1.452 1.00 33.56 113 ALA A C 1
ATOM 888 O O . ALA A 1 112 ? 80.496 21.908 -2.367 1.00 33.52 113 ALA A O 1
ATOM 890 N N . ARG A 1 113 ? 81.192 19.875 -1.683 1.00 32.84 114 ARG A N 1
ATOM 891 C CA . ARG A 1 113 ? 81.100 19.317 -3.044 1.00 32.53 114 ARG A CA 1
ATOM 892 C C . ARG A 1 113 ? 79.652 19.389 -3.559 1.00 32.17 114 ARG A C 1
ATOM 893 O O . ARG A 1 113 ? 79.431 19.603 -4.758 1.00 32.57 114 ARG A O 1
ATOM 901 N N . ILE A 1 114 ? 78.670 19.231 -2.666 1.00 31.17 115 ILE A N 1
ATOM 902 C CA . ILE A 1 114 ? 77.293 19.680 -2.985 1.00 30.86 115 ILE A CA 1
ATOM 903 C C . ILE A 1 114 ? 76.849 20.915 -2.132 1.00 29.57 115 ILE A C 1
ATOM 904 O O . ILE A 1 114 ? 76.358 20.805 -0.994 1.00 29.04 115 ILE A O 1
ATOM 909 N N . PRO A 1 115 ? 77.014 22.111 -2.715 1.00 28.15 116 PRO A N 1
ATOM 910 C CA . PRO A 1 115 ? 76.758 23.359 -2.006 1.00 27.16 116 PRO A CA 1
ATOM 911 C C . PRO A 1 115 ? 75.272 23.712 -1.803 1.00 26.18 116 PRO A C 1
ATOM 912 O O . PRO A 1 115 ? 74.416 23.428 -2.662 1.00 25.85 116 PRO A O 1
ATOM 916 N N . VAL A 1 116 ? 74.986 24.329 -0.657 1.00 24.63 117 VAL A N 1
ATOM 917 C CA . VAL A 1 116 ? 73.673 24.910 -0.403 1.00 23.51 117 VAL A CA 1
ATOM 918 C C . VAL A 1 116 ? 73.810 26.347 0.094 1.00 20.83 117 VAL A C 1
ATOM 919 O O . VAL A 1 116 ? 74.850 26.743 0.667 1.00 20.93 117 VAL A O 1
ATOM 923 N N . VAL A 1 117 ? 72.772 27.135 -0.160 1.00 17.73 118 VAL A N 1
ATOM 924 C CA . VAL A 1 117 ? 72.662 28.470 0.432 1.00 15.71 118 VAL A CA 1
ATOM 925 C C . VAL A 1 117 ? 71.367 28.487 1.208 1.00 15.14 118 VAL A C 1
ATOM 926 O O . VAL A 1 117 ? 70.320 28.178 0.668 1.00 15.11 118 VAL A O 1
ATOM 930 N N . GLN A 1 118 ? 71.435 28.844 2.482 1.00 15.02 119 GLN A N 1
ATOM 931 C CA . GLN A 1 118 ? 70.249 28.968 3.321 1.00 14.97 119 GLN A CA 1
ATOM 932 C C . GLN A 1 118 ? 70.020 30.440 3.645 1.00 14.64 119 GLN A C 1
ATOM 933 O O . GLN A 1 118 ? 70.967 31.208 3.727 1.00 14.21 119 GLN A O 1
ATOM 939 N N . PHE A 1 119 ? 68.758 30.831 3.803 1.00 13.86 120 PHE A N 1
ATOM 940 C CA . PHE A 1 119 ? 68.437 32.168 4.280 1.00 13.24 120 PHE A CA 1
ATOM 941 C C . PHE A 1 119 ? 67.013 32.238 4.802 1.00 12.57 120 PHE A C 1
ATOM 942 O O . PHE A 1 119 ? 66.249 31.315 4.630 1.00 13.34 120 PHE A O 1
ATOM 950 N N . THR A 1 120 ? 66.694 33.313 5.511 1.00 12.66 121 THR A N 1
ATOM 951 C CA . THR A 1 120 ? 65.344 33.589 5.929 1.00 13.03 121 THR A CA 1
ATOM 952 C C . THR A 1 120 ? 64.822 34.627 4.964 1.00 12.62 121 THR A C 1
ATOM 953 O O . THR A 1 120 ? 65.460 35.661 4.756 1.00 12.07 121 THR A O 1
ATOM 957 N N . ASP A 1 121 ? 63.700 34.337 4.326 1.00 13.34 122 ASP A N 1
ATOM 958 C CA . ASP A 1 121 ? 63.122 35.282 3.399 1.00 13.47 122 ASP A CA 1
ATOM 959 C C . ASP A 1 121 ? 62.887 36.646 4.054 1.00 14.80 122 ASP A C 1
ATOM 960 O O . ASP A 1 121 ? 62.289 36.761 5.125 1.00 15.09 122 ASP A O 1
ATOM 965 N N . GLY A 1 122 ? 63.405 37.681 3.401 1.00 15.63 123 GLY A N 1
ATOM 966 C CA . GLY A 1 122 ? 63.271 39.066 3.867 1.00 15.50 123 GLY A CA 1
ATOM 967 C C . GLY A 1 122 ? 61.827 39.551 3.908 1.00 16.25 123 GLY A C 1
ATOM 968 O O . GLY A 1 122 ? 61.530 40.562 4.542 1.00 17.26 123 GLY A O 1
ATOM 969 N N . VAL A 1 123 ? 60.916 38.843 3.240 1.00 16.92 124 VAL A N 1
ATOM 970 C CA . VAL A 1 123 ? 59.498 39.214 3.207 1.00 17.00 124 VAL A CA 1
ATOM 971 C C . VAL A 1 123 ? 58.645 38.407 4.185 1.00 17.67 124 VAL A C 1
ATOM 972 O O . VAL A 1 123 ? 58.000 39.010 5.063 1.00 19.18 124 VAL A O 1
ATOM 976 N N . THR A 1 124 ? 58.657 37.069 4.059 1.00 18.11 125 THR A N 1
ATOM 977 C CA . THR A 1 124 ? 57.780 36.162 4.813 1.00 18.45 125 THR A CA 1
ATOM 978 C C . THR A 1 124 ? 58.396 35.619 6.120 1.00 19.05 125 THR A C 1
ATOM 979 O O . THR A 1 124 ? 57.680 35.128 6.981 1.00 20.51 125 THR A O 1
ATOM 983 N N . GLY A 1 125 ? 59.714 35.682 6.252 1.00 19.60 126 GLY A N 1
ATOM 984 C CA . GLY A 1 125 ? 60.426 34.995 7.341 1.00 19.85 126 GLY A CA 1
ATOM 985 C C . GLY A 1 125 ? 60.554 33.475 7.208 1.00 19.96 126 GLY A C 1
ATOM 986 O O . GLY A 1 125 ? 61.133 32.833 8.110 1.00 20.64 126 GLY A O 1
ATOM 987 N N . ILE A 1 126 ? 60.027 32.900 6.115 1.00 18.46 127 ILE A N 1
ATOM 988 C CA . ILE A 1 126 ? 60.183 31.470 5.794 1.00 17.63 127 ILE A CA 1
ATOM 989 C C . ILE A 1 126 ? 61.647 31.128 5.569 1.00 17.41 127 ILE A C 1
ATOM 990 O O . ILE A 1 126 ? 62.338 31.834 4.842 1.00 16.06 127 ILE A O 1
ATOM 995 N N . HIS A 1 127 ? 62.102 30.035 6.189 1.00 17.11 128 HIS A N 1
ATOM 996 C CA . HIS A 1 127 ? 63.465 29.537 6.026 1.00 17.30 128 HIS A CA 1
ATOM 997 C C . HIS A 1 127 ? 63.568 28.817 4.691 1.00 16.37 128 HIS A C 1
ATOM 998 O O . HIS A 1 127 ? 62.776 27.911 4.383 1.00 17.18 128 HIS A O 1
ATOM 1005 N N . CYS A 1 128 ? 64.563 29.227 3.909 1.00 14.66 129 CYS A N 1
ATOM 1006 C CA . CYS A 1 128 ? 64.782 28.716 2.574 1.00 14.81 129 CYS A CA 1
ATOM 1007 C C . CYS A 1 128 ? 66.113 28.003 2.487 1.00 15.00 129 CYS A C 1
ATOM 1008 O O . CYS A 1 128 ? 67.123 28.496 3.002 1.00 14.22 129 CYS A O 1
ATOM 1011 N N . ASP A 1 129 ? 66.087 26.821 1.857 1.00 15.66 130 ASP A N 1
ATOM 1012 C CA . ASP A 1 129 ? 67.272 26.021 1.598 1.00 17.42 130 ASP A CA 1
ATOM 1013 C C . ASP A 1 129 ? 67.359 25.888 0.069 1.00 16.37 130 ASP A C 1
ATOM 1014 O O . ASP A 1 129 ? 66.469 25.300 -0.574 1.00 17.24 130 ASP A O 1
ATOM 1019 N N . VAL A 1 130 ? 68.400 26.479 -0.518 1.00 15.29 131 VAL A N 1
ATOM 1020 C CA . VAL A 1 130 ? 68.590 26.461 -1.967 1.00 15.46 131 VAL A CA 1
ATOM 1021 C C . VAL A 1 130 ? 69.782 25.568 -2.293 1.00 15.76 131 VAL A C 1
ATOM 1022 O O . VAL A 1 130 ? 70.860 25.727 -1.709 1.00 16.63 131 VAL A O 1
ATOM 1026 N N . SER A 1 131 ? 69.582 24.632 -3.211 1.00 15.64 132 SER A N 1
ATOM 1027 C CA . SER A 1 131 ? 70.644 23.751 -3.657 1.00 15.32 132 SER A CA 1
ATOM 1028 C C . SER A 1 131 ? 70.552 23.580 -5.157 1.00 14.76 132 SER A C 1
ATOM 1029 O O . SER A 1 131 ? 69.526 23.872 -5.765 1.00 14.60 132 SER A O 1
ATOM 1032 N N . ILE A 1 132 ? 71.620 23.089 -5.765 1.00 14.68 133 ILE A N 1
ATOM 1033 C CA . ILE A 1 132 ? 71.563 22.875 -7.197 1.00 15.33 133 ILE A CA 1
ATOM 1034 C C . ILE A 1 132 ? 70.892 21.548 -7.568 1.00 16.35 133 ILE A C 1
ATOM 1035 O O . ILE A 1 132 ? 71.316 20.478 -7.149 1.00 15.59 133 ILE A O 1
ATOM 1040 N N . GLY A 1 133 ? 69.805 21.645 -8.345 1.00 16.41 134 GLY A N 1
ATOM 1041 C CA . GLY A 1 133 ? 69.279 20.490 -9.052 1.00 17.65 134 GLY A CA 1
ATOM 1042 C C . GLY A 1 133 ? 68.794 19.347 -8.190 1.00 17.81 134 GLY A C 1
ATOM 1043 O O . GLY A 1 133 ? 69.183 18.177 -8.402 1.00 18.28 134 GLY A O 1
ATOM 1044 N N . ASN A 1 134 ? 67.936 19.667 -7.231 1.00 18.11 135 ASN A N 1
ATOM 1045 C CA . ASN A 1 134 ? 67.284 18.631 -6.446 1.00 18.75 135 ASN A CA 1
ATOM 1046 C C . ASN A 1 134 ? 66.042 18.128 -7.194 1.00 19.07 135 ASN A C 1
ATOM 1047 O O . ASN A 1 134 ? 64.881 18.385 -6.829 1.00 18.37 135 ASN A O 1
ATOM 1052 N N . ILE A 1 135 ? 66.332 17.387 -8.268 1.00 19.74 136 ILE A N 1
ATOM 1053 C CA . ILE A 1 135 ? 65.314 16.863 -9.165 1.00 20.68 136 ILE A CA 1
ATOM 1054 C C . ILE A 1 135 ? 64.388 15.857 -8.454 1.00 19.23 136 ILE A C 1
ATOM 1055 O O . ILE A 1 135 ? 63.163 15.905 -8.645 1.00 19.80 136 ILE A O 1
ATOM 1060 N N . GLY A 1 136 ? 64.956 14.961 -7.635 1.00 17.76 137 GLY A N 1
ATOM 1061 C CA . GLY A 1 136 ? 64.142 14.012 -6.876 1.00 16.48 137 GLY A CA 1
ATOM 1062 C C . GLY A 1 136 ? 63.197 14.719 -5.909 1.00 15.82 137 GLY A C 1
ATOM 1063 O O . GLY A 1 136 ? 62.053 14.297 -5.713 1.00 15.77 137 GLY A O 1
ATOM 1064 N N . GLY A 1 137 ? 63.669 15.808 -5.309 1.00 14.75 138 GLY A N 1
ATOM 1065 C CA . GLY A 1 137 ? 62.870 16.557 -4.333 1.00 14.58 138 GLY A CA 1
ATOM 1066 C C . GLY A 1 137 ? 61.619 17.121 -4.978 1.00 13.70 138 GLY A C 1
ATOM 1067 O O . GLY A 1 137 ? 60.512 17.040 -4.430 1.00 12.71 138 GLY A O 1
ATOM 1068 N N . VAL A 1 138 ? 61.796 17.701 -6.161 1.00 12.83 139 VAL A N 1
ATOM 1069 C CA . VAL A 1 138 ? 60.687 18.266 -6.909 1.00 13.65 139 VAL A CA 1
ATOM 1070 C C . VAL A 1 138 ? 59.665 17.196 -7.274 1.00 13.81 139 VAL A C 1
ATOM 1071 O O . VAL A 1 138 ? 58.484 17.369 -7.039 1.00 14.40 139 VAL A O 1
ATOM 1075 N N . GLU A 1 139 ? 60.114 16.061 -7.792 1.00 13.48 140 GLU A N 1
ATOM 1076 C CA . GLU A 1 139 ? 59.168 15.015 -8.180 1.00 13.37 140 GLU A CA 1
ATOM 1077 C C . GLU A 1 139 ? 58.466 14.399 -6.973 1.00 11.97 140 GLU A C 1
ATOM 1078 O O . GLU A 1 139 ? 57.262 14.099 -7.044 1.00 12.91 140 GLU A O 1
ATOM 1084 N N . ASN A 1 140 ? 59.217 14.211 -5.885 1.00 11.93 141 ASN A N 1
ATOM 1085 C CA . ASN A 1 140 ? 58.675 13.631 -4.674 1.00 11.84 141 ASN A CA 1
ATOM 1086 C C . ASN A 1 140 ? 57.531 14.482 -4.132 1.00 11.43 141 ASN A C 1
ATOM 1087 O O . ASN A 1 140 ? 56.459 13.978 -3.777 1.00 11.16 141 ASN A O 1
ATOM 1092 N N . SER A 1 141 ? 57.736 15.791 -4.100 1.00 11.68 142 SER A N 1
ATOM 1093 C CA . SER A 1 141 ? 56.709 16.692 -3.589 1.00 12.01 142 SER A CA 1
ATOM 1094 C C . SER A 1 141 ? 55.444 16.715 -4.461 1.00 11.70 142 SER A C 1
ATOM 1095 O O . SER A 1 141 ? 54.314 16.848 -3.976 1.00 12.27 142 SER A O 1
ATOM 1098 N N . LYS A 1 142 ? 55.631 16.596 -5.765 1.00 12.08 143 LYS A N 1
ATOM 1099 C CA . LYS A 1 142 ? 54.516 16.511 -6.700 1.00 12.36 143 LYS A CA 1
ATOM 1100 C C . LYS A 1 142 ? 53.655 15.236 -6.513 1.00 11.55 143 LYS A C 1
ATOM 1101 O O . LYS A 1 142 ? 52.410 15.263 -6.683 1.00 11.98 143 LYS A O 1
ATOM 1107 N N . ILE A 1 143 ? 54.324 14.131 -6.174 1.00 10.68 144 ILE A N 1
ATOM 1108 C CA . ILE A 1 143 ? 53.661 12.856 -5.881 1.00 10.10 144 ILE A CA 1
ATOM 1109 C C . ILE A 1 143 ? 52.857 13.013 -4.600 1.00 10.19 144 ILE A C 1
ATOM 1110 O O . ILE A 1 143 ? 51.703 12.634 -4.524 1.00 10.03 144 ILE A O 1
ATOM 1115 N N . LEU A 1 144 ? 53.459 13.624 -3.582 1.00 10.34 145 LEU A N 1
ATOM 1116 C CA . LEU A 1 144 ? 52.736 13.846 -2.327 1.00 10.47 145 LEU A CA 1
ATOM 1117 C C . LEU A 1 144 ? 51.540 14.762 -2.491 1.00 11.44 145 LEU A C 1
ATOM 1118 O O . LEU A 1 144 ? 50.505 14.539 -1.861 1.00 12.09 145 LEU A O 1
ATOM 1123 N N . CYS A 1 145 ? 51.682 15.796 -3.320 1.00 12.26 146 CYS A N 1
ATOM 1124 C CA . CYS A 1 145 ? 50.555 16.651 -3.694 1.00 13.35 146 CYS A CA 1
ATOM 1125 C C . CYS A 1 145 ? 49.405 15.869 -4.329 1.00 13.10 146 CYS A C 1
ATOM 1126 O O . CYS A 1 145 ? 48.248 16.065 -3.977 1.00 12.76 146 CYS A O 1
ATOM 1129 N N . ALA A 1 146 ? 49.732 14.976 -5.259 1.00 13.27 147 ALA A N 1
ATOM 1130 C CA . ALA A 1 146 ? 48.721 14.158 -5.924 1.00 13.04 147 ALA A CA 1
ATOM 1131 C C . ALA A 1 146 ? 47.987 13.280 -4.896 1.00 12.66 147 ALA A C 1
ATOM 1132 O O . ALA A 1 146 ? 46.767 13.098 -4.972 1.00 13.90 147 ALA A O 1
ATOM 1134 N N . ILE A 1 147 ? 48.736 12.765 -3.919 1.00 12.14 148 ILE A N 1
ATOM 1135 C CA . ILE A 1 147 ? 48.161 11.993 -2.825 1.00 12.06 148 ILE A CA 1
ATOM 1136 C C . ILE A 1 147 ? 47.184 12.851 -2.019 1.00 12.29 148 ILE A C 1
ATOM 1137 O O . ILE A 1 147 ? 46.025 12.481 -1.826 1.00 13.05 148 ILE A O 1
ATOM 1142 N N . ARG A 1 148 ? 47.647 14.010 -1.559 1.00 13.42 149 ARG A N 1
ATOM 1143 C CA . ARG A 1 148 ? 46.784 14.911 -0.785 1.00 14.40 149 ARG A CA 1
ATOM 1144 C C . ARG A 1 148 ? 45.483 15.237 -1.537 1.00 15.22 149 ARG A C 1
ATOM 1145 O O . ARG A 1 148 ? 44.407 15.301 -0.930 1.00 15.37 149 ARG A O 1
ATOM 1153 N N A GLN A 1 149 ? 45.573 15.424 -2.849 0.50 15.80 150 GLN A N 1
ATOM 1154 N N B GLN A 1 149 ? 45.584 15.414 -2.851 0.50 15.87 150 GLN A N 1
ATOM 1155 C CA A GLN A 1 149 ? 44.426 15.888 -3.631 0.50 16.60 150 GLN A CA 1
ATOM 1156 C CA B GLN A 1 149 ? 44.456 15.864 -3.669 0.50 16.74 150 GLN A CA 1
ATOM 1157 C C A GLN A 1 149 ? 43.288 14.872 -3.763 0.50 16.25 150 GLN A C 1
ATOM 1158 C C B GLN A 1 149 ? 43.301 14.869 -3.780 0.50 16.33 150 GLN A C 1
ATOM 1159 O O A GLN A 1 149 ? 42.166 15.240 -4.127 0.50 16.92 150 GLN A O 1
ATOM 1160 O O B GLN A 1 149 ? 42.185 15.245 -4.153 0.50 17.02 150 GLN A O 1
ATOM 1171 N N . VAL A 1 150 ? 43.559 13.607 -3.459 1.00 15.56 151 VAL A N 1
ATOM 1172 C CA . VAL A 1 150 ? 42.481 12.608 -3.347 1.00 15.18 151 VAL A CA 1
ATOM 1173 C C . VAL A 1 150 ? 41.364 13.065 -2.361 1.00 15.23 151 VAL A C 1
ATOM 1174 O O . VAL A 1 150 ? 40.178 12.876 -2.633 1.00 15.57 151 VAL A O 1
ATOM 1178 N N . PHE A 1 151 ? 41.743 13.690 -1.241 1.00 14.87 152 PHE A N 1
ATOM 1179 C CA . PHE A 1 151 ? 40.788 14.252 -0.254 1.00 14.58 152 PHE A CA 1
ATOM 1180 C C . PHE A 1 151 ? 41.617 15.114 0.720 1.00 14.68 152 PHE A C 1
ATOM 1181 O O . PHE A 1 151 ? 42.078 14.615 1.752 1.00 14.18 152 PHE A O 1
ATOM 1189 N N . PRO A 1 152 ? 41.835 16.402 0.380 1.00 13.83 153 PRO A N 1
ATOM 1190 C CA . PRO A 1 152 ? 42.836 17.177 1.117 1.00 13.45 153 PRO A CA 1
ATOM 1191 C C . PRO A 1 152 ? 42.700 17.243 2.626 1.00 13.02 153 PRO A C 1
ATOM 1192 O O . PRO A 1 152 ? 43.701 17.131 3.331 1.00 12.71 153 PRO A O 1
ATOM 1196 N N . ASP A 1 153 ? 41.491 17.416 3.135 1.00 12.52 154 ASP A N 1
ATOM 1197 C CA . ASP A 1 153 ? 41.337 17.525 4.579 1.00 12.45 154 ASP A CA 1
ATOM 1198 C C . ASP A 1 153 ? 41.520 16.200 5.317 1.00 12.17 154 ASP A C 1
ATOM 1199 O O . ASP A 1 153 ? 41.966 16.191 6.455 1.00 12.74 154 ASP A O 1
ATOM 1204 N N . PHE A 1 154 ? 41.228 15.081 4.661 1.00 11.37 155 PHE A N 1
ATOM 1205 C CA . PHE A 1 154 ? 41.494 13.774 5.291 1.00 10.98 155 PHE A CA 1
ATOM 1206 C C . PHE A 1 154 ? 43.008 13.509 5.409 1.00 10.63 155 PHE A C 1
ATOM 1207 O O . PHE A 1 154 ? 43.570 13.352 6.514 1.00 10.25 155 PHE A O 1
ATOM 1215 N N . TYR A 1 155 ? 43.677 13.426 4.265 1.00 10.30 156 TYR A N 1
ATOM 1216 C CA . TYR A 1 155 ? 45.129 13.201 4.289 1.00 9.61 156 TYR A CA 1
ATOM 1217 C C . TYR A 1 155 ? 45.857 14.345 5.017 1.00 9.52 156 TYR A C 1
ATOM 1218 O O . TYR A 1 155 ? 46.797 14.107 5.792 1.00 9.54 156 TYR A O 1
ATOM 1227 N N . GLY A 1 156 ? 45.411 15.581 4.791 1.00 9.43 157 GLY A N 1
ATOM 1228 C CA . GLY A 1 156 ? 46.016 16.753 5.443 1.00 9.82 157 GLY A CA 1
ATOM 1229 C C . GLY A 1 156 ? 45.953 16.729 6.957 1.00 9.21 157 GLY A C 1
ATOM 1230 O O . GLY A 1 156 ? 46.939 17.026 7.655 1.00 9.39 157 GLY A O 1
ATOM 1231 N N . ALA A 1 157 ? 44.776 16.419 7.480 1.00 9.10 158 ALA A N 1
ATOM 1232 C CA . ALA A 1 157 ? 44.597 16.413 8.927 1.00 8.51 158 ALA A CA 1
ATOM 1233 C C . ALA A 1 157 ? 45.430 15.299 9.549 1.00 8.60 158 ALA A C 1
ATOM 1234 O O . ALA A 1 157 ? 46.108 15.500 10.561 1.00 8.99 158 ALA A O 1
ATOM 1236 N N . TYR A 1 158 ? 45.403 14.132 8.917 1.00 8.15 159 TYR A N 1
ATOM 1237 C CA . TYR A 1 158 ? 46.172 12.981 9.401 1.00 8.23 159 TYR A CA 1
ATOM 1238 C C . TYR A 1 158 ? 47.674 13.279 9.438 1.00 7.76 159 TYR A C 1
ATOM 1239 O O . TYR A 1 158 ? 48.339 13.116 10.488 1.00 8.28 159 TYR A O 1
ATOM 1248 N N . ILE A 1 159 ? 48.214 13.777 8.319 1.00 7.46 160 ILE A N 1
ATOM 1249 C CA . ILE A 1 159 ? 49.644 14.027 8.240 1.00 7.66 160 ILE A CA 1
ATOM 1250 C C . ILE A 1 159 ? 50.051 15.179 9.173 1.00 7.99 160 ILE A C 1
ATOM 1251 O O . ILE A 1 159 ? 51.091 15.103 9.862 1.00 8.01 160 ILE A O 1
ATOM 1256 N N . HIS A 1 160 ? 49.222 16.225 9.219 1.00 8.66 161 HIS A N 1
ATOM 1257 C CA . HIS A 1 160 ? 49.456 17.338 10.141 1.00 8.32 161 HIS A CA 1
ATOM 1258 C C . HIS A 1 160 ? 49.596 16.873 11.589 1.00 8.17 161 HIS A C 1
ATOM 1259 O O . HIS A 1 160 ? 50.529 17.274 12.288 1.00 8.59 161 HIS A O 1
ATOM 1266 N N . LEU A 1 161 ? 48.675 16.025 12.031 1.00 7.65 162 LEU A N 1
ATOM 1267 C CA . LEU A 1 161 ? 48.661 15.594 13.425 1.00 8.15 162 LEU A CA 1
ATOM 1268 C C . LEU A 1 161 ? 49.806 14.632 13.748 1.00 8.26 162 LEU A C 1
ATOM 1269 O O . LEU A 1 161 ? 50.420 14.706 14.823 1.00 8.26 162 LEU A O 1
ATOM 1274 N N . VAL A 1 162 ? 50.133 13.745 12.826 1.00 9.13 163 VAL A N 1
ATOM 1275 C CA . VAL A 1 162 ? 51.309 12.913 12.976 1.00 8.99 163 VAL A CA 1
ATOM 1276 C C . VAL A 1 162 ? 52.560 13.768 13.165 1.00 8.57 163 VAL A C 1
ATOM 1277 O O . VAL A 1 162 ? 53.354 13.541 14.088 1.00 9.92 163 VAL A O 1
ATOM 1281 N N . LYS A 1 163 ? 52.697 14.805 12.344 1.00 9.75 164 LYS A N 1
ATOM 1282 C CA . LYS A 1 163 ? 53.867 15.697 12.432 1.00 9.52 164 LYS A CA 1
ATOM 1283 C C . LYS A 1 163 ? 53.855 16.566 13.696 1.00 9.62 164 LYS A C 1
ATOM 1284 O O . LYS A 1 163 ? 54.892 16.755 14.322 1.00 10.12 164 LYS A O 1
ATOM 1290 N N . ALA A 1 164 ? 52.679 17.031 14.093 1.00 9.53 165 ALA A N 1
ATOM 1291 C CA . ALA A 1 164 ? 52.533 17.817 15.306 1.00 9.35 165 ALA A CA 1
ATOM 1292 C C . ALA A 1 164 ? 52.979 16.998 16.518 1.00 10.24 165 ALA A C 1
ATOM 1293 O O . ALA A 1 164 ? 53.758 17.470 17.362 1.00 10.44 165 ALA A O 1
ATOM 1295 N N . TRP A 1 165 ? 52.499 15.758 16.596 1.00 9.79 166 TRP A N 1
ATOM 1296 C CA . TRP A 1 165 ? 52.926 14.837 17.654 1.00 10.33 166 TRP A CA 1
ATOM 1297 C C . TRP A 1 165 ? 54.437 14.570 17.571 1.00 10.44 166 TRP A C 1
ATOM 1298 O O . TRP A 1 165 ? 55.169 14.653 18.567 1.00 11.06 166 TRP A O 1
ATOM 1309 N N . GLY A 1 166 ? 54.895 14.223 16.369 1.00 11.26 167 GLY A N 1
ATOM 1310 C CA . GLY A 1 166 ? 56.305 13.881 16.172 1.00 11.60 167 GLY A CA 1
ATOM 1311 C C . GLY A 1 166 ? 57.271 14.972 16.618 1.00 11.65 167 GLY A C 1
ATOM 1312 O O . GLY A 1 166 ? 58.265 14.705 17.304 1.00 12.50 167 GLY A O 1
ATOM 1313 N N . LYS A 1 167 ? 56.966 16.210 16.263 1.00 12.20 168 LYS A N 1
ATOM 1314 C CA . LYS A 1 167 ? 57.809 17.351 16.623 1.00 11.95 168 LYS A CA 1
ATOM 1315 C C . LYS A 1 167 ? 57.739 17.645 18.122 1.00 12.27 168 LYS A C 1
ATOM 1316 O O . LYS A 1 167 ? 58.776 17.905 18.765 1.00 13.52 168 LYS A O 1
ATOM 1322 N N . ALA A 1 168 ? 56.531 17.572 18.681 1.00 11.51 169 ALA A N 1
ATOM 1323 C CA . ALA A 1 168 ? 56.341 17.781 20.108 1.00 12.49 169 ALA A CA 1
ATOM 1324 C C . ALA A 1 168 ? 57.136 16.788 20.919 1.00 12.36 169 ALA A C 1
ATOM 1325 O O . ALA A 1 168 ? 57.680 17.140 21.960 1.00 13.33 169 ALA A O 1
ATOM 1327 N N . ARG A 1 169 ? 57.180 15.544 20.456 1.00 11.96 170 ARG A N 1
ATOM 1328 C CA . ARG A 1 169 ? 57.797 14.452 21.229 1.00 12.19 170 ARG A CA 1
ATOM 1329 C C . ARG A 1 169 ? 59.241 14.117 20.791 1.00 12.69 170 ARG A C 1
ATOM 1330 O O . ARG A 1 169 ? 59.833 13.123 21.282 1.00 13.20 170 ARG A O 1
ATOM 1338 N N . GLU A 1 170 ? 59.812 14.980 19.945 1.00 12.78 171 GLU A N 1
ATOM 1339 C CA . GLU A 1 170 ? 61.170 14.840 19.399 1.00 13.97 171 GLU A CA 1
ATOM 1340 C C . GLU A 1 170 ? 61.417 13.534 18.634 1.00 13.91 171 GLU A C 1
ATOM 1341 O O . GLU A 1 170 ? 62.574 13.094 18.494 1.00 14.45 171 GLU A O 1
ATOM 1347 N N . VAL A 1 171 ? 60.332 12.945 18.131 1.00 13.28 172 VAL A N 1
ATOM 1348 C CA . VAL A 1 171 ? 60.409 11.838 17.157 1.00 13.13 172 VAL A CA 1
ATOM 1349 C C . VAL A 1 171 ? 60.844 12.401 15.806 1.00 13.53 172 VAL A C 1
ATOM 1350 O O . VAL A 1 171 ? 61.558 11.750 15.047 1.00 14.02 172 VAL A O 1
ATOM 1354 N N . ILE A 1 172 ? 60.416 13.635 15.546 1.00 13.94 173 ILE A N 1
ATOM 1355 C CA . ILE A 1 172 ? 60.889 14.449 14.446 1.00 14.62 173 ILE A CA 1
ATOM 1356 C C . ILE A 1 172 ? 61.809 15.521 15.023 1.00 15.47 173 ILE A C 1
ATOM 1357 O O . ILE A 1 172 ? 61.348 16.532 15.567 1.00 15.77 173 ILE A O 1
ATOM 1362 N N . ALA A 1 173 ? 63.109 15.270 14.937 1.00 16.66 174 ALA A N 1
ATOM 1363 C CA . ALA A 1 173 ? 64.132 16.184 15.460 1.00 17.61 174 ALA A CA 1
ATOM 1364 C C . ALA A 1 173 ? 65.451 15.810 14.796 1.00 19.15 174 ALA A C 1
ATOM 1365 O O . ALA A 1 173 ? 66.294 15.178 15.431 1.00 18.66 174 ALA A O 1
ATOM 1367 N N . PRO A 1 174 ? 65.615 16.158 13.507 1.00 20.81 175 PRO A N 1
ATOM 1368 C CA . PRO A 1 174 ? 66.802 15.709 12.783 1.00 23.02 175 PRO A CA 1
ATOM 1369 C C . PRO A 1 174 ? 68.132 16.199 13.389 1.00 24.97 175 PRO A C 1
ATOM 1370 O O . PRO A 1 174 ? 69.147 15.519 13.238 1.00 25.80 175 PRO A O 1
ATOM 1374 N N . GLU A 1 175 ? 68.121 17.343 14.072 1.00 26.93 176 GLU A N 1
ATOM 1375 C CA . GLU A 1 175 ? 69.327 17.849 14.762 1.00 28.52 176 GLU A CA 1
ATOM 1376 C C . GLU A 1 175 ? 69.743 16.959 15.944 1.00 28.39 176 GLU A C 1
ATOM 1377 O O . GLU A 1 175 ? 70.922 16.960 16.350 1.00 29.03 176 GLU A O 1
ATOM 1383 N N . ARG A 1 176 ? 68.786 16.204 16.489 1.00 27.72 177 ARG A N 1
ATOM 1384 C CA . ARG A 1 176 ? 69.040 15.260 17.578 1.00 27.45 177 ARG A CA 1
ATOM 1385 C C . ARG A 1 176 ? 69.038 13.806 17.112 1.00 25.56 177 ARG A C 1
ATOM 1386 O O . ARG A 1 176 ? 68.831 12.880 17.916 1.00 25.33 177 ARG A O 1
ATOM 1394 N N . SER A 1 177 ? 69.267 13.623 15.812 1.00 23.15 178 SER A N 1
ATOM 1395 C CA . SER A 1 177 ? 69.430 12.309 15.195 1.00 22.13 178 SER A CA 1
ATOM 1396 C C . SER A 1 177 ? 68.192 11.417 15.271 1.00 20.10 178 SER A C 1
ATOM 1397 O O . SER A 1 177 ? 68.304 10.192 15.244 1.00 19.53 178 SER A O 1
ATOM 1400 N N . THR A 1 178 ? 67.008 12.029 15.335 1.00 18.13 179 THR A N 1
ATOM 1401 C CA . THR A 1 178 ? 65.776 11.286 15.073 1.00 15.34 179 THR A CA 1
ATOM 1402 C C . THR A 1 178 ? 65.301 11.609 13.642 1.00 14.24 179 THR A C 1
ATOM 1403 O O . THR A 1 178 ? 66.103 12.028 12.788 1.00 13.08 179 THR A O 1
ATOM 1407 N N . PHE A 1 179 ? 64.032 11.362 13.359 1.00 13.91 180 PHE A N 1
ATOM 1408 C CA . PHE A 1 179 ? 63.533 11.450 11.994 1.00 12.76 180 PHE A CA 1
ATOM 1409 C C . PHE A 1 179 ? 63.375 12.886 11.490 1.00 13.22 180 PHE A C 1
ATOM 1410 O O . PHE A 1 179 ? 63.196 13.813 12.289 1.00 13.18 180 PHE A O 1
ATOM 1418 N N . ASN A 1 180 ? 63.379 13.048 10.170 1.00 11.91 181 ASN A N 1
ATOM 1419 C CA . ASN A 1 180 ? 62.851 14.256 9.552 1.00 12.99 181 ASN A CA 1
ATOM 1420 C C . ASN A 1 180 ? 61.373 14.096 9.183 1.00 11.94 181 ASN A C 1
ATOM 1421 O O . ASN A 1 180 ? 60.829 12.988 9.229 1.00 11.21 181 ASN A O 1
ATOM 1426 N N . SER A 1 181 ? 60.738 15.207 8.818 1.00 12.30 182 SER A N 1
ATOM 1427 C CA . SER A 1 181 ? 59.295 15.207 8.546 1.00 12.93 182 SER A CA 1
ATOM 1428 C C . SER A 1 181 ? 58.912 14.375 7.314 1.00 12.47 182 SER A C 1
ATOM 1429 O O . SER A 1 181 ? 57.844 13.727 7.315 1.00 11.58 182 SER A O 1
ATOM 1432 N N . PHE A 1 182 ? 59.750 14.363 6.272 1.00 12.05 183 PHE A N 1
ATOM 1433 C CA . PHE A 1 182 ? 59.414 13.595 5.058 1.00 12.49 183 PHE A CA 1
ATOM 1434 C C . PHE A 1 182 ? 59.377 12.114 5.432 1.00 11.29 183 PHE A C 1
ATOM 1435 O O . PHE A 1 182 ? 58.518 11.390 4.996 1.00 11.59 183 PHE A O 1
ATOM 1443 N N . THR A 1 183 ? 60.327 11.681 6.265 1.00 10.18 184 THR A N 1
ATOM 1444 C CA . THR A 1 183 ? 60.440 10.267 6.642 1.00 9.84 184 THR A CA 1
ATOM 1445 C C . THR A 1 183 ? 59.175 9.826 7.410 1.00 9.95 184 THR A C 1
ATOM 1446 O O . THR A 1 183 ? 58.561 8.756 7.142 1.00 10.19 184 THR A O 1
ATOM 1450 N N . VAL A 1 184 ? 58.756 10.653 8.353 1.00 8.69 185 VAL A N 1
ATOM 1451 C CA . VAL A 1 184 ? 57.601 10.270 9.176 1.00 8.57 185 VAL A CA 1
ATOM 1452 C C . VAL A 1 184 ? 56.314 10.366 8.325 1.00 7.55 185 VAL A C 1
ATOM 1453 O O . VAL A 1 184 ? 55.379 9.559 8.456 1.00 8.04 185 VAL A O 1
ATOM 1457 N N . THR A 1 185 ? 56.278 11.324 7.410 1.00 8.27 186 THR A N 1
ATOM 1458 C CA . THR A 1 185 ? 55.172 11.420 6.464 1.00 8.20 186 THR A CA 1
ATOM 1459 C C . THR A 1 185 ? 55.037 10.126 5.656 1.00 8.26 186 THR A C 1
ATOM 1460 O O . THR A 1 185 ? 53.931 9.590 5.499 1.00 9.49 186 THR A O 1
ATOM 1464 N N . THR A 1 186 ? 56.154 9.646 5.124 1.00 8.04 187 THR A N 1
ATOM 1465 C CA . THR A 1 186 ? 56.168 8.398 4.357 1.00 7.83 187 THR A CA 1
ATOM 1466 C C . THR A 1 186 ? 55.682 7.217 5.198 1.00 7.70 187 THR A C 1
ATOM 1467 O O . THR A 1 186 ? 54.879 6.406 4.798 1.00 8.28 187 THR A O 1
ATOM 1479 N N . ALA A 1 188 ? 53.711 7.340 7.762 1.00 7.79 189 ALA A N 1
ATOM 1480 C CA . ALA A 1 188 ? 52.288 7.476 8.032 1.00 7.24 189 ALA A CA 1
ATOM 1481 C C . ALA A 1 188 ? 51.458 7.080 6.804 1.00 7.31 189 ALA A C 1
ATOM 1482 O O . ALA A 1 188 ? 50.387 6.471 6.944 1.00 9.44 189 ALA A O 1
ATOM 1484 N N . LEU A 1 189 ? 51.943 7.419 5.611 1.00 7.06 190 LEU A N 1
ATOM 1485 C CA . LEU A 1 189 ? 51.208 7.104 4.394 1.00 7.49 190 LEU A CA 1
ATOM 1486 C C . LEU A 1 189 ? 51.175 5.582 4.156 1.00 7.54 190 LEU A C 1
ATOM 1487 O O . LEU A 1 189 ? 50.201 5.050 3.617 1.00 7.31 190 LEU A O 1
ATOM 1500 N N . VAL A 1 191 ? 50.940 3.285 6.432 1.00 7.52 192 VAL A N 1
ATOM 1501 C CA . VAL A 1 191 ? 49.842 2.777 7.291 1.00 7.94 192 VAL A CA 1
ATOM 1502 C C . VAL A 1 191 ? 48.511 2.915 6.535 1.00 7.51 192 VAL A C 1
ATOM 1503 O O . VAL A 1 191 ? 47.709 1.990 6.551 1.00 8.81 192 VAL A O 1
ATOM 1507 N N . LEU A 1 192 ? 48.289 4.059 5.885 1.00 7.41 193 LEU A N 1
ATOM 1508 C CA . LEU A 1 192 ? 47.086 4.218 5.064 1.00 7.60 193 LEU A CA 1
ATOM 1509 C C . LEU A 1 192 ? 46.970 3.164 3.950 1.00 8.19 193 LEU A C 1
ATOM 1510 O O . LEU A 1 192 ? 45.879 2.627 3.729 1.00 8.12 193 LEU A O 1
ATOM 1515 N N . GLN A 1 193 ? 48.076 2.868 3.277 1.00 8.37 194 GLN A N 1
ATOM 1516 C CA . GLN A 1 193 ? 48.095 1.802 2.267 1.00 9.41 194 GLN A CA 1
ATOM 1517 C C . GLN A 1 193 ? 47.676 0.462 2.875 1.00 9.80 194 GLN A C 1
ATOM 1518 O O . GLN A 1 193 ? 46.855 -0.274 2.313 1.00 10.69 194 GLN A O 1
ATOM 1524 N N . GLU A 1 194 ? 48.236 0.159 4.029 1.00 9.57 195 GLU A N 1
ATOM 1525 C CA . GLU A 1 194 ? 47.925 -1.079 4.736 1.00 10.45 195 GLU A CA 1
ATOM 1526 C C . GLU A 1 194 ? 46.446 -1.196 5.126 1.00 11.16 195 GLU A C 1
ATOM 1527 O O . GLU A 1 194 ? 45.877 -2.309 5.117 1.00 12.86 195 GLU A O 1
ATOM 1533 N N . LEU A 1 195 ? 45.827 -0.053 5.428 1.00 10.29 196 LEU A N 1
ATOM 1534 C CA . LEU A 1 195 ? 44.381 0.020 5.698 1.00 10.68 196 LEU A CA 1
ATOM 1535 C C . LEU A 1 195 ? 43.469 0.036 4.459 1.00 11.10 196 LEU A C 1
ATOM 1536 O O . LEU A 1 195 ? 42.222 -0.064 4.574 1.00 11.69 196 LEU A O 1
ATOM 1541 N N . GLY A 1 196 ? 44.072 0.122 3.276 1.00 10.98 197 GLY A N 1
ATOM 1542 C CA . GLY A 1 196 ? 43.317 0.256 2.027 1.00 10.90 197 GLY A CA 1
ATOM 1543 C C . GLY A 1 196 ? 42.824 1.670 1.754 1.00 11.00 197 GLY A C 1
ATOM 1544 O O . GLY A 1 196 ? 41.949 1.878 0.908 1.00 12.01 197 GLY A O 1
ATOM 1545 N N . LEU A 1 197 ? 43.412 2.656 2.433 1.00 10.03 198 LEU A N 1
ATOM 1546 C CA . LEU A 1 197 ? 42.993 4.053 2.307 1.00 9.98 198 LEU A CA 1
ATOM 1547 C C . LEU A 1 197 ? 43.919 4.871 1.367 1.00 10.13 198 LEU A C 1
ATOM 1548 O O . LEU A 1 197 ? 43.794 6.102 1.233 1.00 12.08 198 LEU A O 1
ATOM 1553 N N . LEU A 1 198 ? 44.830 4.165 0.709 1.00 10.45 199 LEU A N 1
ATOM 1554 C CA . LEU A 1 198 ? 45.704 4.697 -0.309 1.00 11.15 199 LEU A CA 1
ATOM 1555 C C . LEU A 1 198 ? 46.150 3.502 -1.153 1.00 12.13 199 LEU A C 1
ATOM 1556 O O . LEU A 1 198 ? 46.384 2.409 -0.595 1.00 13.02 199 LEU A O 1
ATOM 1561 N N . PRO A 1 199 ? 46.293 3.683 -2.472 1.00 11.79 200 PRO A N 1
ATOM 1562 C CA . PRO A 1 199 ? 46.774 2.541 -3.262 1.00 11.94 200 PRO A CA 1
ATOM 1563 C C . PRO A 1 199 ? 48.274 2.316 -3.055 1.00 11.92 200 PRO A C 1
ATOM 1564 O O . PRO A 1 199 ? 48.985 3.220 -2.613 1.00 12.38 200 PRO A O 1
ATOM 1568 N N . VAL A 1 200 ? 48.719 1.111 -3.384 1.00 11.66 201 VAL A N 1
ATOM 1569 C CA . VAL A 1 200 ? 50.132 0.760 -3.423 1.00 10.54 201 VAL A CA 1
ATOM 1570 C C . VAL A 1 200 ? 50.719 1.058 -4.795 1.00 10.52 201 VAL A C 1
ATOM 1571 O O . VAL A 1 200 ? 50.154 0.648 -5.802 1.00 10.91 201 VAL A O 1
ATOM 1575 N N . PHE A 1 201 ? 51.837 1.785 -4.839 1.00 9.73 202 PHE A N 1
ATOM 1576 C CA . PHE A 1 201 ? 52.439 2.239 -6.089 1.00 10.86 202 PHE A CA 1
ATOM 1577 C C . PHE A 1 201 ? 53.361 1.146 -6.615 1.00 11.31 202 PHE A C 1
ATOM 1578 O O . PHE A 1 201 ? 54.556 1.310 -6.725 1.00 9.45 202 PHE A O 1
ATOM 1586 N N . SER A 1 202 ? 52.755 0.027 -6.975 1.00 12.25 203 SER A N 1
ATOM 1587 C CA . SER A 1 202 ? 53.507 -1.198 -7.201 1.00 13.07 203 SER A CA 1
ATOM 1588 C C . SER A 1 202 ? 54.192 -1.310 -8.561 1.00 14.11 203 SER A C 1
ATOM 1589 O O . SER A 1 202 ? 54.930 -2.274 -8.802 1.00 15.46 203 SER A O 1
ATOM 1592 N N . LYS A 1 203 ? 53.918 -0.368 -9.460 1.00 15.15 204 LYS A N 1
ATOM 1593 C CA . LYS A 1 203 ? 54.457 -0.426 -10.817 1.00 16.25 204 LYS A CA 1
ATOM 1594 C C . LYS A 1 203 ? 55.196 0.849 -11.171 1.00 15.39 204 LYS A C 1
ATOM 1595 O O . LYS A 1 203 ? 54.727 1.622 -11.995 1.00 16.61 204 LYS A O 1
ATOM 1601 N N . PRO A 1 204 ? 56.356 1.082 -10.547 1.00 14.25 205 PRO A N 1
ATOM 1602 C CA . PRO A 1 204 ? 57.160 2.224 -10.977 1.00 14.06 205 PRO A CA 1
ATOM 1603 C C . PRO A 1 204 ? 57.708 2.001 -12.393 1.00 15.03 205 PRO A C 1
ATOM 1604 O O . PRO A 1 204 ? 58.128 0.887 -12.735 1.00 15.80 205 PRO A O 1
ATOM 1608 N N . THR A 1 205 ? 57.642 3.035 -13.224 1.00 15.62 206 THR A N 1
ATOM 1609 C CA . THR A 1 205 ? 58.041 2.907 -14.639 1.00 16.26 206 THR A CA 1
ATOM 1610 C C . THR A 1 205 ? 59.147 3.885 -15.023 1.00 16.71 206 THR A C 1
ATOM 1611 O O . THR A 1 205 ? 59.404 4.109 -16.217 1.00 18.58 206 THR A O 1
ATOM 1615 N N . GLY A 1 206 ? 59.807 4.474 -14.036 1.00 16.98 207 GLY A N 1
ATOM 1616 C CA . GLY A 1 206 ? 60.933 5.344 -14.304 1.00 17.76 207 GLY A CA 1
ATOM 1617 C C . GLY A 1 206 ? 62.088 4.654 -15.002 1.00 18.12 207 GLY A C 1
ATOM 1618 O O . GLY A 1 206 ? 62.249 3.442 -14.932 1.00 17.56 207 GLY A O 1
ATOM 1619 N N . GLU A 1 207 ? 62.910 5.467 -15.653 1.00 19.70 208 GLU A N 1
ATOM 1620 C CA . GLU A 1 207 ? 64.064 5.019 -16.414 1.00 20.92 208 GLU A CA 1
ATOM 1621 C C . GLU A 1 207 ? 65.069 4.232 -15.547 1.00 19.95 208 GLU A C 1
ATOM 1622 O O . GLU A 1 207 ? 65.822 3.407 -16.066 1.00 20.70 208 GLU A O 1
ATOM 1628 N N . PHE A 1 208 ? 65.081 4.494 -14.235 1.00 18.61 209 PHE A N 1
ATOM 1629 C CA . PHE A 1 208 ? 65.961 3.808 -13.284 1.00 17.29 209 PHE A CA 1
ATOM 1630 C C . PHE A 1 208 ? 65.172 2.967 -12.283 1.00 16.02 209 PHE A C 1
ATOM 1631 O O . PHE A 1 208 ? 65.684 2.594 -11.226 1.00 16.21 209 PHE A O 1
ATOM 1639 N N . GLY A 1 209 ? 63.934 2.653 -12.678 1.00 14.83 210 GLY A N 1
ATOM 1640 C CA . GLY A 1 209 ? 63.028 1.812 -11.913 1.00 14.12 210 GLY A CA 1
ATOM 1641 C C . GLY A 1 209 ? 62.312 2.514 -10.776 1.00 13.67 210 GLY A C 1
ATOM 1642 O O . GLY A 1 209 ? 61.675 1.851 -9.949 1.00 12.97 210 GLY A O 1
ATOM 1643 N N . GLU A 1 210 ? 62.426 3.844 -10.734 1.00 13.33 211 GLU A N 1
ATOM 1644 C CA . GLU A 1 210 ? 61.816 4.664 -9.698 1.00 12.94 211 GLU A CA 1
ATOM 1645 C C . GLU A 1 210 ? 60.374 5.041 -10.030 1.00 12.31 211 GLU A C 1
ATOM 1646 O O . GLU A 1 210 ? 59.916 4.911 -11.176 1.00 13.05 211 GLU A O 1
ATOM 1652 N N . LEU A 1 211 ? 59.654 5.516 -9.012 1.00 12.32 212 LEU A N 1
ATOM 1653 C CA . LEU A 1 211 ? 58.296 5.995 -9.182 1.00 11.62 212 LEU A CA 1
ATOM 1654 C C . LEU A 1 211 ? 58.298 7.408 -9.766 1.00 12.07 212 LEU A C 1
ATOM 1655 O O . LEU A 1 211 ? 59.051 8.276 -9.304 1.00 12.34 212 LEU A O 1
ATOM 1660 N N . THR A 1 212 ? 57.447 7.615 -10.781 1.00 12.58 213 THR A N 1
ATOM 1661 C CA . THR A 1 212 ? 57.302 8.924 -11.413 1.00 13.21 213 THR A CA 1
ATOM 1662 C C . THR A 1 212 ? 56.006 9.616 -10.996 1.00 13.11 213 THR A C 1
ATOM 1663 O O . THR A 1 212 ? 55.077 8.987 -10.493 1.00 12.95 213 THR A O 1
ATOM 1667 N N . VAL A 1 213 ? 55.932 10.923 -11.249 1.00 13.99 214 VAL A N 1
ATOM 1668 C CA . VAL A 1 213 ? 54.711 11.682 -10.968 1.00 14.14 214 VAL A CA 1
ATOM 1669 C C . VAL A 1 213 ? 53.539 11.111 -11.792 1.00 14.06 214 VAL A C 1
ATOM 1670 O O . VAL A 1 213 ? 52.424 10.963 -11.291 1.00 14.00 214 VAL A O 1
ATOM 1674 N N . ALA A 1 214 ? 53.809 10.721 -13.028 1.00 15.34 215 ALA A N 1
ATOM 1675 C CA . ALA A 1 214 ? 52.766 10.148 -13.904 1.00 15.59 215 ALA A CA 1
ATOM 1676 C C . ALA A 1 214 ? 52.282 8.771 -13.396 1.00 15.51 215 ALA A C 1
ATOM 1677 O O . ALA A 1 214 ? 51.097 8.454 -13.468 1.00 15.56 215 ALA A O 1
ATOM 1679 N N . ASP A 1 215 ? 53.203 7.943 -12.902 1.00 14.31 216 ASP A N 1
ATOM 1680 C CA . ASP A 1 215 ? 52.822 6.689 -12.249 1.00 14.81 216 ASP A CA 1
ATOM 1681 C C . ASP A 1 215 ? 51.789 6.928 -11.146 1.00 15.46 216 ASP A C 1
ATOM 1682 O O . ASP A 1 215 ? 50.772 6.234 -11.073 1.00 15.39 216 ASP A O 1
ATOM 1687 N N . ALA A 1 216 ? 52.084 7.874 -10.252 1.00 15.98 217 ALA A N 1
ATOM 1688 C CA . ALA A 1 216 ? 51.232 8.135 -9.101 1.00 17.18 217 ALA A CA 1
ATOM 1689 C C . ALA A 1 216 ? 49.890 8.709 -9.541 1.00 17.95 217 ALA A C 1
ATOM 1690 O O . ALA A 1 216 ? 48.853 8.253 -9.083 1.00 18.59 217 ALA A O 1
ATOM 1692 N N . GLU A 1 217 ? 49.925 9.684 -10.446 1.00 19.77 2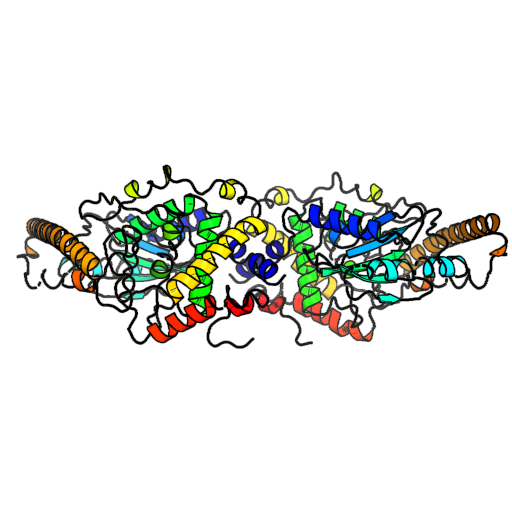18 GLU A N 1
ATOM 1693 C CA . GLU A 1 217 ? 48.710 10.357 -10.914 1.00 21.33 218 GLU A CA 1
ATOM 1694 C C . GLU A 1 217 ? 47.761 9.345 -11.530 1.00 21.95 218 GLU A C 1
ATOM 1695 O O . GLU A 1 217 ? 46.585 9.287 -11.175 1.00 22.28 218 GLU A O 1
ATOM 1709 N N . LEU A 1 219 ? 47.544 6.158 -11.126 1.00 22.79 220 LEU A N 1
ATOM 1710 C CA . LEU A 1 219 ? 46.973 5.258 -10.130 1.00 21.43 220 LEU A CA 1
ATOM 1711 C C . LEU A 1 219 ? 45.966 5.944 -9.189 1.00 21.53 220 LEU A C 1
ATOM 1712 O O . LEU A 1 219 ? 44.976 5.336 -8.793 1.00 22.19 220 LEU A O 1
ATOM 1717 N N . LEU A 1 220 ? 46.206 7.204 -8.830 1.00 20.82 221 LEU A N 1
ATOM 1718 C CA . LEU A 1 220 ? 45.341 7.925 -7.895 1.00 21.13 221 LEU A CA 1
ATOM 1719 C C . LEU A 1 220 ? 44.060 8.474 -8.520 1.00 22.99 221 LEU A C 1
ATOM 1720 O O . LEU A 1 220 ? 43.073 8.704 -7.814 1.00 23.13 221 LEU A O 1
ATOM 1725 N N . GLN A 1 221 ? 44.089 8.699 -9.828 1.00 24.86 222 GLN A N 1
ATOM 1726 C CA . GLN A 1 221 ? 42.976 9.374 -10.510 1.00 26.37 222 GLN A CA 1
ATOM 1727 C C . GLN A 1 221 ? 41.629 8.731 -10.192 1.00 26.50 222 GLN A C 1
ATOM 1728 O O . GLN A 1 221 ? 40.664 9.438 -9.854 1.00 26.85 222 GLN A O 1
ATOM 1734 N N . GLU A 1 222 ? 41.551 7.400 -10.290 1.00 26.37 223 GLU A N 1
ATOM 1735 C CA . GLU A 1 222 ? 40.290 6.705 -10.032 1.00 26.11 223 GLU A CA 1
ATOM 1736 C C . GLU A 1 222 ? 40.324 5.881 -8.749 1.00 24.30 223 GLU A C 1
ATOM 1737 O O . GLU A 1 222 ? 39.524 4.953 -8.590 1.00 23.91 223 GLU A O 1
ATOM 1743 N N . PHE A 1 223 ? 41.224 6.227 -7.820 1.00 21.82 224 PHE A N 1
ATOM 1744 C CA . PHE A 1 223 ? 41.302 5.515 -6.569 1.00 20.54 224 PHE A CA 1
ATOM 1745 C C . PHE A 1 223 ? 40.073 5.894 -5.761 1.00 20.78 224 PHE A C 1
ATOM 1746 O O . PHE A 1 223 ? 39.689 7.072 -5.713 1.00 21.83 224 PHE A O 1
ATOM 1754 N N . LYS A 1 224 ? 39.447 4.915 -5.125 1.00 20.93 225 LYS A N 1
ATOM 1755 C CA . LYS A 1 224 ? 38.267 5.194 -4.309 1.00 21.40 225 LYS A CA 1
ATOM 1756 C C . LYS A 1 224 ? 38.482 4.953 -2.815 1.00 20.20 225 LYS A C 1
ATOM 1757 O O . LYS A 1 224 ? 38.925 3.878 -2.405 1.00 19.75 225 LYS A O 1
ATOM 1763 N N . LEU A 1 225 ? 38.170 5.965 -2.010 1.00 18.95 226 LEU A N 1
ATOM 1764 C CA . LEU A 1 225 ? 37.992 5.788 -0.577 1.00 18.77 226 LEU A CA 1
ATOM 1765 C C . LEU A 1 225 ? 36.671 5.066 -0.319 1.00 19.48 226 LEU A C 1
ATOM 1766 O O . LEU A 1 225 ? 35.816 5.001 -1.213 1.00 20.24 226 LEU A O 1
ATOM 1771 N N . PRO A 1 226 ? 36.487 4.533 0.900 1.00 20.73 227 PRO A N 1
ATOM 1772 C CA . PRO A 1 226 ? 35.193 3.925 1.212 1.00 21.61 227 PRO A CA 1
ATOM 1773 C C . PRO A 1 226 ? 34.059 4.919 1.001 1.00 22.32 227 PRO A C 1
ATOM 1774 O O . PRO A 1 226 ? 34.249 6.120 1.182 1.00 21.75 227 PRO A O 1
ATOM 1778 N N . PRO A 1 227 ? 32.867 4.423 0.645 1.00 23.20 228 PRO A N 1
ATOM 1779 C CA . PRO A 1 227 ? 31.782 5.353 0.327 1.00 23.70 228 PRO A CA 1
ATOM 1780 C C . PRO A 1 227 ? 31.432 6.304 1.467 1.00 23.85 228 PRO A C 1
ATOM 1781 O O . PRO A 1 227 ? 31.025 7.441 1.212 1.00 23.55 228 PRO A O 1
ATOM 1785 N N . ILE A 1 228 ? 31.600 5.853 2.709 1.00 24.22 229 ILE A N 1
ATOM 1786 C CA . ILE A 1 228 ? 31.330 6.701 3.863 1.00 24.65 229 ILE A CA 1
ATOM 1787 C C . ILE A 1 228 ? 32.116 8.012 3.784 1.00 24.30 229 ILE A C 1
ATOM 1788 O O . ILE A 1 228 ? 31.633 9.039 4.252 1.00 24.33 229 ILE A O 1
ATOM 1793 N N . TYR A 1 229 ? 33.303 7.991 3.171 1.00 23.90 230 TYR A N 1
ATOM 1794 C CA . TYR A 1 229 ? 34.121 9.212 3.080 1.00 23.38 230 TYR A CA 1
ATOM 1795 C C . TYR A 1 229 ? 33.441 10.338 2.304 1.00 23.93 230 TYR A C 1
ATOM 1796 O O . TYR A 1 229 ? 33.747 11.507 2.528 1.00 23.23 230 TYR A O 1
ATOM 1805 N N . ASP A 1 230 ? 32.498 9.999 1.421 1.00 24.66 231 ASP A N 1
ATOM 1806 C CA . ASP A 1 230 ? 31.746 11.033 0.693 1.00 25.22 231 ASP A CA 1
ATOM 1807 C C . ASP A 1 230 ? 30.884 11.890 1.622 1.00 24.65 231 ASP A C 1
ATOM 1808 O O . ASP A 1 230 ? 30.419 12.950 1.210 1.00 24.57 231 ASP A O 1
ATOM 1813 N N . SER A 1 231 ? 30.660 11.419 2.852 1.00 24.21 232 SER A N 1
ATOM 1814 C CA . SER A 1 231 ? 29.846 12.125 3.850 1.00 24.39 232 SER A CA 1
ATOM 1815 C C . SER A 1 231 ? 30.670 12.896 4.893 1.00 24.00 232 SER A C 1
ATOM 1816 O O . SER A 1 231 ? 30.114 13.404 5.867 1.00 24.30 232 SER A O 1
ATOM 1819 N N . LEU A 1 232 ? 31.987 12.984 4.688 1.00 22.74 233 LEU A N 1
ATOM 1820 C CA . LEU A 1 232 ? 32.895 13.555 5.686 1.00 22.05 233 LEU A CA 1
ATOM 1821 C C . LEU A 1 232 ? 33.456 14.935 5.282 1.00 22.09 233 LEU A C 1
ATOM 1822 O O . LEU A 1 232 ? 34.323 15.488 5.964 1.00 21.52 233 LEU A O 1
ATOM 1827 N N . HIS A 1 233 ? 32.955 15.492 4.184 1.00 21.88 234 HIS A N 1
ATOM 1828 C CA . HIS A 1 233 ? 33.538 16.706 3.614 1.00 22.71 234 HIS A CA 1
ATOM 1829 C C . HIS A 1 233 ? 33.057 18.004 4.265 1.00 23.67 234 HIS A C 1
ATOM 1830 O O . HIS A 1 233 ? 33.716 19.040 4.129 1.00 24.19 234 HIS A O 1
ATOM 1837 N N . ASP A 1 234 ? 31.929 17.953 4.968 1.00 24.56 235 ASP A N 1
ATOM 1838 C CA . ASP A 1 234 ? 31.312 19.162 5.539 1.00 25.67 235 ASP A CA 1
ATOM 1839 C C . ASP A 1 234 ? 31.296 19.198 7.068 1.00 25.12 235 ASP A C 1
ATOM 1840 O O . ASP A 1 234 ? 30.812 20.165 7.653 1.00 25.63 235 ASP A O 1
ATOM 1845 N N . ASP A 1 235 ? 31.843 18.172 7.713 1.00 24.06 236 ASP A N 1
ATOM 1846 C CA . ASP A 1 235 ? 31.668 18.006 9.151 1.00 23.05 236 ASP A CA 1
ATOM 1847 C C . ASP A 1 235 ? 32.930 17.412 9.781 1.00 21.95 236 ASP A C 1
ATOM 1848 O O . ASP A 1 235 ? 33.225 16.243 9.571 1.00 20.91 236 ASP A O 1
ATOM 1853 N N . ASP A 1 236 ? 33.643 18.220 10.567 1.00 21.25 237 ASP A N 1
ATOM 1854 C CA . ASP A 1 236 ? 34.918 17.797 11.172 1.00 20.78 237 ASP A CA 1
ATOM 1855 C C . ASP A 1 236 ? 34.757 16.856 12.360 1.00 20.87 237 ASP A C 1
ATOM 1856 O O . ASP A 1 236 ? 35.720 16.190 12.761 1.00 20.30 237 ASP A O 1
ATOM 1861 N N . GLU A 1 237 ? 33.563 16.809 12.947 1.00 20.79 238 GLU A N 1
ATOM 1862 C CA . GLU A 1 237 ? 33.286 15.774 13.942 1.00 21.27 238 GLU A CA 1
ATOM 1863 C C . GLU A 1 237 ? 33.303 14.406 13.269 1.00 20.00 238 GLU A C 1
ATOM 1864 O O . GLU A 1 237 ? 33.891 13.472 13.810 1.00 20.42 238 GLU A O 1
ATOM 1870 N N . LYS A 1 238 ? 32.692 14.310 12.088 1.00 18.80 239 LYS A N 1
ATOM 1871 C CA . LYS A 1 238 ? 32.597 13.051 11.349 1.00 18.09 239 LYS A CA 1
ATOM 1872 C C . LYS A 1 238 ? 33.936 12.689 10.683 1.00 16.18 239 LYS A C 1
ATOM 1873 O O . LYS A 1 238 ? 34.393 11.543 10.762 1.00 15.08 239 LYS A O 1
ATOM 1879 N N . LEU A 1 239 ? 34.554 13.666 10.023 1.00 14.49 240 LEU A N 1
ATOM 1880 C CA . LEU A 1 239 ? 35.882 13.446 9.431 1.00 13.10 240 LEU A CA 1
ATOM 1881 C C . LEU A 1 239 ? 36.887 13.123 10.543 1.00 12.65 240 LEU A C 1
ATOM 1882 O O . LEU A 1 239 ? 37.738 12.249 10.380 1.00 13.29 240 LEU A O 1
ATOM 1887 N N . GLY A 1 240 ? 36.796 13.846 11.658 1.00 12.17 241 GLY A N 1
ATOM 1888 C CA . GLY A 1 240 ? 37.651 13.631 12.839 1.00 12.04 241 GLY A CA 1
ATOM 1889 C C . GLY A 1 240 ? 37.644 12.200 13.386 1.00 12.11 241 GLY A C 1
ATOM 1890 O O . GLY A 1 240 ? 38.683 11.691 13.817 1.00 12.39 241 GLY A O 1
ATOM 1891 N N . GLU A 1 241 ? 36.485 11.547 13.354 1.00 12.82 242 GLU A N 1
ATOM 1892 C CA . GLU A 1 241 ? 36.398 10.131 13.709 1.00 13.88 242 GLU A CA 1
ATOM 1893 C C . GLU A 1 241 ? 37.239 9.246 12.786 1.00 13.36 242 GLU A C 1
ATOM 1894 O O . GLU A 1 241 ? 37.902 8.327 13.259 1.00 13.81 242 GLU A O 1
ATOM 1900 N N . ALA A 1 242 ? 37.198 9.507 11.476 1.00 12.93 243 ALA A N 1
ATOM 1901 C CA . ALA A 1 242 ? 38.053 8.771 10.521 1.00 12.44 243 ALA A CA 1
ATOM 1902 C C . ALA A 1 242 ? 39.549 9.012 10.787 1.00 11.78 243 ALA A C 1
ATOM 1903 O O . ALA A 1 242 ? 40.368 8.072 10.840 1.00 12.04 243 ALA A O 1
ATOM 1905 N N . VAL A 1 243 ? 39.914 10.276 10.953 1.00 11.42 244 VAL A N 1
ATOM 1906 C CA . VAL A 1 243 ? 41.306 10.631 11.216 1.00 11.16 244 VAL A CA 1
ATOM 1907 C C . VAL A 1 243 ? 41.795 10.016 12.521 1.00 10.47 244 VAL A C 1
ATOM 1908 O O . VAL A 1 243 ? 42.926 9.483 12.577 1.00 10.62 244 VAL A O 1
ATOM 1912 N N . PHE A 1 244 ? 40.937 10.047 13.544 1.00 9.79 245 PHE A N 1
ATOM 1913 C CA . PHE A 1 244 ? 41.308 9.497 14.861 1.00 9.73 245 PHE A CA 1
ATOM 1914 C C . PHE A 1 244 ? 41.601 7.995 14.752 1.00 9.29 245 PHE A C 1
ATOM 1915 O O . PHE A 1 244 ? 42.569 7.509 15.312 1.00 9.86 245 PHE A O 1
ATOM 1923 N N . PHE A 1 245 ? 40.760 7.282 14.010 1.00 9.97 246 PHE A N 1
ATOM 1924 C CA . PHE A 1 245 ? 40.937 5.841 13.811 1.00 10.40 246 PHE A CA 1
ATOM 1925 C C . PHE A 1 245 ? 42.286 5.583 13.151 1.00 9.81 246 PHE A C 1
ATOM 1926 O O . PHE A 1 245 ? 43.067 4.756 13.617 1.00 10.22 246 PHE A O 1
ATOM 1934 N N . CYS A 1 246 ? 42.571 6.322 12.080 1.00 9.28 247 CYS A N 1
ATOM 1935 C CA . CYS A 1 246 ? 43.873 6.221 11.403 1.00 9.16 247 CYS A CA 1
ATOM 1936 C C . CYS A 1 246 ? 45.052 6.558 12.306 1.00 8.26 247 CYS A C 1
ATOM 1937 O O . CYS A 1 246 ? 46.083 5.893 12.202 1.00 8.05 247 CYS A O 1
ATOM 1940 N N . LEU A 1 247 ? 44.909 7.561 13.189 1.00 8.40 248 LEU A N 1
ATOM 1941 C CA . LEU A 1 247 ? 45.980 7.862 14.156 1.00 8.64 248 LEU A CA 1
ATOM 1942 C C . LEU A 1 247 ? 46.222 6.710 15.137 1.00 9.18 248 LEU A C 1
ATOM 1943 O O . LEU A 1 247 ? 47.389 6.387 15.489 1.00 9.15 248 LEU A O 1
ATOM 1948 N N . GLN A 1 248 ? 45.125 6.128 15.630 1.00 9.26 249 GLN A N 1
ATOM 1949 C CA . GLN A 1 248 ? 45.228 4.906 16.424 1.00 9.68 249 GLN A CA 1
ATOM 1950 C C . GLN A 1 248 ? 45.995 3.799 15.695 1.00 8.84 249 GLN A C 1
ATOM 1951 O O . GLN A 1 248 ? 46.929 3.219 16.252 1.00 10.24 249 GLN A O 1
ATOM 1957 N N . ARG A 1 249 ? 45.646 3.568 14.434 1.00 9.03 250 ARG A N 1
ATOM 1958 C CA . ARG A 1 249 ? 46.279 2.494 13.637 1.00 8.91 250 ARG A CA 1
ATOM 1959 C C . ARG A 1 249 ? 47.762 2.803 13.401 1.00 8.96 250 ARG A C 1
ATOM 1960 O O . ARG A 1 249 ? 48.612 1.913 13.498 1.00 9.72 250 ARG A O 1
ATOM 1968 N N . PHE A 1 250 ? 48.069 4.077 13.159 1.00 8.53 251 PHE A N 1
ATOM 1969 C CA . PHE A 1 250 ? 49.453 4.533 12.999 1.00 8.11 251 PHE A CA 1
ATOM 1970 C C . PHE A 1 250 ? 50.319 4.302 14.247 1.00 8.46 251 PHE A C 1
ATOM 1971 O O . PHE A 1 250 ? 51.419 3.783 14.131 1.00 8.23 251 PHE A O 1
ATOM 1979 N N . ALA A 1 251 ? 49.821 4.680 15.419 1.00 8.59 252 ALA A N 1
ATOM 1980 C CA . ALA A 1 251 ? 50.605 4.570 16.648 1.00 9.83 252 ALA A CA 1
ATOM 1981 C C . ALA A 1 251 ? 50.852 3.101 16.918 1.00 10.36 252 ALA A C 1
ATOM 1982 O O . ALA A 1 251 ? 51.953 2.703 17.262 1.00 10.42 252 ALA A O 1
ATOM 1984 N N . GLU A 1 252 ? 49.802 2.308 16.784 1.00 10.25 253 GLU A N 1
ATOM 1985 C CA . GLU A 1 252 ? 49.890 0.873 16.988 1.00 11.50 253 GLU A CA 1
ATOM 1986 C C . GLU A 1 252 ? 50.843 0.221 16.006 1.00 10.40 253 GLU A C 1
ATOM 1987 O O . GLU A 1 252 ? 51.619 -0.651 16.373 1.00 10.97 253 GLU A O 1
ATOM 1993 N N . TYR A 1 253 ? 50.708 0.590 14.739 1.00 9.65 254 TYR A N 1
ATOM 1994 C CA . TYR A 1 253 ? 51.547 0.026 13.681 1.00 9.95 254 TYR A CA 1
ATOM 1995 C C . TYR A 1 253 ? 53.032 0.102 14.001 1.00 10.38 254 TYR A C 1
ATOM 1996 O O . TYR A 1 253 ? 53.702 -0.928 14.013 1.00 10.71 254 TYR A O 1
ATOM 2005 N N . TYR A 1 254 ? 53.539 1.296 14.293 1.00 10.69 255 TYR A N 1
ATOM 2006 C CA . TYR A 1 254 ? 54.980 1.456 14.523 1.00 10.46 255 TYR A CA 1
ATOM 2007 C C . TYR A 1 254 ? 55.381 1.165 15.967 1.00 10.49 255 TYR A C 1
ATOM 2008 O O . TYR A 1 254 ? 56.555 0.954 16.242 1.00 12.20 255 TYR A O 1
ATOM 2017 N N . ALA A 1 255 ? 54.434 1.092 16.891 1.00 9.85 256 ALA A N 1
ATOM 2018 C CA . ALA A 1 255 ? 54.787 0.545 18.198 1.00 9.67 256 ALA A CA 1
ATOM 2019 C C . ALA A 1 255 ? 55.237 -0.910 18.086 1.00 9.74 256 ALA A C 1
ATOM 2020 O O . ALA A 1 255 ? 56.093 -1.365 18.872 1.00 9.99 256 ALA A O 1
ATOM 2022 N N . LYS A 1 256 ? 54.644 -1.642 17.146 1.00 9.92 257 LYS A N 1
ATOM 2023 C CA . LYS A 1 256 ? 54.851 -3.067 16.996 1.00 10.56 257 LYS A CA 1
ATOM 2024 C C . LYS A 1 256 ? 55.674 -3.499 15.775 1.00 9.77 257 LYS A C 1
ATOM 2025 O O . LYS A 1 256 ? 56.073 -4.642 15.694 1.00 9.96 257 LYS A O 1
ATOM 2031 N N . TYR A 1 257 ? 55.859 -2.606 14.800 1.00 9.64 258 TYR A N 1
ATOM 2032 C CA . TYR A 1 257 ? 56.450 -2.985 13.505 1.00 9.66 258 TYR A CA 1
ATOM 2033 C C . TYR A 1 257 ? 57.830 -3.596 13.671 1.00 10.50 258 TYR A C 1
ATOM 2034 O O . TYR A 1 257 ? 58.656 -3.043 14.371 1.00 10.50 258 TYR A O 1
ATOM 2043 N N . ASP A 1 258 ? 58.072 -4.725 13.013 1.00 11.34 259 ASP A N 1
ATOM 2044 C CA . ASP A 1 258 ? 59.390 -5.352 13.082 1.00 12.02 259 ASP A CA 1
ATOM 2045 C C . ASP A 1 258 ? 60.318 -4.767 12.039 1.00 11.75 259 ASP A C 1
ATOM 2046 O O . ASP A 1 258 ? 60.334 -5.208 10.892 1.00 11.54 259 ASP A O 1
ATOM 2051 N N . PHE A 1 259 ? 61.124 -3.803 12.460 1.00 10.80 260 PHE A N 1
ATOM 2052 C CA . PHE A 1 259 ? 62.151 -3.213 11.607 1.00 10.63 260 PHE A CA 1
ATOM 2053 C C . PHE A 1 259 ? 63.385 -4.120 11.485 1.00 10.83 260 PHE A C 1
ATOM 2054 O O . PHE A 1 259 ? 64.284 -3.780 10.745 1.00 11.25 260 PHE A O 1
ATOM 2062 N N . SER A 1 260 ? 63.448 -5.255 12.187 1.00 10.98 261 SER A N 1
ATOM 2063 C CA . SER A 1 260 ? 64.583 -6.175 11.965 1.00 11.78 261 SER A CA 1
ATOM 2064 C C . SER A 1 260 ? 64.555 -6.753 10.538 1.00 11.65 261 SER A C 1
ATOM 2065 O O . SER A 1 260 ? 65.599 -6.904 9.920 1.00 12.15 261 SER A O 1
ATOM 2068 N N . ALA A 1 261 ? 63.353 -7.020 10.044 1.00 11.19 262 ALA A N 1
ATOM 2069 C CA . ALA A 1 261 ? 63.088 -7.590 8.716 1.00 11.42 262 ALA A CA 1
ATOM 2070 C C . ALA A 1 261 ? 62.554 -6.561 7.762 1.00 11.32 262 ALA A C 1
ATOM 2071 O O . ALA A 1 261 ? 62.937 -6.548 6.619 1.00 10.71 262 ALA A O 1
ATOM 2073 N N . GLY A 1 262 ? 61.632 -5.728 8.232 1.00 11.54 263 GLY A N 1
ATOM 2074 C CA . GLY A 1 262 ? 60.821 -4.889 7.356 1.00 11.79 263 GLY A CA 1
ATOM 2075 C C . GLY A 1 262 ? 61.409 -3.506 7.139 1.00 11.35 263 GLY A C 1
ATOM 2076 O O . GLY A 1 262 ? 62.062 -2.933 8.015 1.00 11.25 263 GLY A O 1
ATOM 2077 N N . THR A 1 263 ? 61.173 -2.988 5.947 1.00 10.28 264 THR A N 1
ATOM 2078 C CA . THR A 1 263 ? 61.414 -1.595 5.588 1.00 9.53 264 THR A CA 1
ATOM 2079 C C . THR A 1 263 ? 60.077 -0.862 5.412 1.00 9.21 264 THR A C 1
ATOM 2080 O O . THR A 1 263 ? 59.019 -1.490 5.406 1.00 9.02 264 THR A O 1
ATOM 2084 N N . VAL A 1 264 ? 60.149 0.457 5.279 1.00 8.07 265 VAL A N 1
ATOM 2085 C CA . VAL A 1 264 ? 59.010 1.282 4.941 1.00 8.45 265 VAL A CA 1
ATOM 2086 C C . VAL A 1 264 ? 59.157 1.713 3.484 1.00 8.10 265 VAL A C 1
ATOM 2087 O O . VAL A 1 264 ? 60.203 2.269 3.087 1.00 8.52 265 VAL A O 1
ATOM 2091 N N . SER A 1 265 ? 58.101 1.472 2.697 1.00 8.23 266 SER A N 1
ATOM 2092 C CA . SER A 1 265 ? 58.063 1.756 1.257 1.00 8.73 266 SER A CA 1
ATOM 2093 C C . SER A 1 265 ? 56.636 1.991 0.857 1.00 8.79 266 SER A C 1
ATOM 2094 O O . SER A 1 265 ? 55.746 1.299 1.360 1.00 9.40 266 SER A O 1
ATOM 2097 N N . LEU A 1 266 ? 56.424 2.949 -0.051 1.00 8.19 267 LEU A N 1
ATOM 2098 C CA . LEU A 1 266 ? 55.109 3.164 -0.673 1.00 8.24 267 LEU A CA 1
ATOM 2099 C C . LEU A 1 266 ? 54.941 2.385 -1.964 1.00 8.73 267 LEU A C 1
ATOM 2100 O O . LEU A 1 266 ? 53.847 2.329 -2.534 1.00 9.14 267 LEU A O 1
ATOM 2105 N N . ILE A 1 267 ? 56.043 1.804 -2.435 1.00 8.40 268 ILE A N 1
ATOM 2106 C CA . ILE A 1 267 ? 56.021 0.973 -3.634 1.00 7.42 268 ILE A CA 1
ATOM 2107 C C . ILE A 1 267 ? 55.690 -0.499 -3.285 1.00 8.00 268 ILE A C 1
ATOM 2108 O O . ILE A 1 267 ? 54.921 -1.160 -4.012 1.00 10.04 268 ILE A O 1
ATOM 2113 N N . HIS A 1 268 ? 56.315 -0.991 -2.219 1.00 8.55 269 HIS A N 1
ATOM 2114 C CA . HIS A 1 268 ? 56.097 -2.351 -1.719 1.00 8.53 269 HIS A CA 1
ATOM 2115 C C . HIS A 1 268 ? 56.090 -2.339 -0.201 1.00 9.03 269 HIS A C 1
ATOM 2116 O O . HIS A 1 268 ? 57.118 -2.570 0.444 1.00 9.29 269 HIS A O 1
ATOM 2123 N N . PRO A 1 269 ? 54.947 -1.980 0.394 1.00 9.20 270 PRO A N 1
ATOM 2124 C CA . PRO A 1 269 ? 54.893 -1.977 1.834 1.00 9.26 270 PRO A CA 1
ATOM 2125 C C . PRO A 1 269 ? 55.429 -3.273 2.475 1.00 8.79 270 PRO A C 1
ATOM 2126 O O . PRO A 1 269 ? 55.126 -4.361 2.014 1.00 9.69 270 PRO A O 1
ATOM 2130 N N . ARG A 1 270 ? 56.276 -3.126 3.491 1.00 9.41 271 ARG A N 1
ATOM 2131 C CA . ARG A 1 270 ? 56.836 -4.221 4.315 1.00 9.59 271 ARG A CA 1
ATOM 2132 C C . ARG A 1 270 ? 57.914 -5.024 3.616 1.00 9.39 271 ARG A C 1
ATOM 2133 O O . ARG A 1 270 ? 58.365 -6.040 4.149 1.00 9.23 271 ARG A O 1
ATOM 2141 N N . ARG A 1 271 ? 58.362 -4.550 2.451 1.00 9.61 272 ARG A N 1
ATOM 2142 C CA . ARG A 1 271 ? 59.458 -5.189 1.747 1.00 9.83 272 ARG A CA 1
ATOM 2143 C C . ARG A 1 271 ? 60.671 -5.452 2.667 1.00 9.51 272 ARG A C 1
ATOM 2144 O O . ARG A 1 271 ? 61.112 -4.585 3.418 1.00 9.32 272 ARG A O 1
ATOM 2152 N N . HIS A 1 272 ? 61.177 -6.679 2.625 1.00 8.50 273 HIS A N 1
ATOM 2153 C CA . HIS A 1 272 ? 62.308 -7.093 3.479 1.00 8.51 273 HIS A CA 1
ATOM 2154 C C . HIS A 1 272 ? 63.547 -6.235 3.209 1.00 8.12 273 HIS A C 1
ATOM 2155 O O . HIS A 1 272 ? 63.825 -5.881 2.060 1.00 8.67 273 HIS A O 1
ATOM 2162 N N . ARG A 1 273 ? 64.335 -5.967 4.259 1.00 8.56 274 ARG A N 1
ATOM 2163 C CA . ARG A 1 273 ? 65.617 -5.259 4.131 1.00 8.45 274 ARG A CA 1
ATOM 2164 C C . ARG A 1 273 ? 66.483 -5.815 2.987 1.00 8.27 274 ARG A C 1
ATOM 2165 O O . ARG A 1 273 ? 67.119 -5.076 2.236 1.00 9.55 274 ARG A O 1
ATOM 2173 N N . THR A 1 274 ? 66.532 -7.134 2.883 1.00 8.78 275 THR A N 1
ATOM 2174 C CA . THR A 1 274 ? 67.459 -7.780 1.958 1.00 8.72 275 THR A CA 1
ATOM 2175 C C . THR A 1 274 ? 66.933 -7.686 0.549 1.00 8.80 275 THR A C 1
ATOM 2176 O O . THR A 1 274 ? 67.718 -7.758 -0.418 1.00 9.51 275 THR A O 1
ATOM 2180 N N . VAL A 1 275 ? 65.625 -7.513 0.419 1.00 8.63 276 VAL A N 1
ATOM 2181 C CA . VAL A 1 275 ? 65.063 -7.287 -0.907 1.00 9.16 276 VAL A CA 1
ATOM 2182 C C . VAL A 1 275 ? 65.297 -5.822 -1.311 1.00 9.11 276 VAL A C 1
ATOM 2183 O O . VAL A 1 275 ? 65.670 -5.555 -2.463 1.00 10.40 276 VAL A O 1
ATOM 2187 N N . TYR A 1 276 ? 65.087 -4.887 -0.388 1.00 8.66 277 TYR A N 1
ATOM 2188 C CA . TYR A 1 276 ? 65.466 -3.487 -0.628 1.00 9.12 277 TYR A CA 1
ATOM 2189 C C . TYR A 1 276 ? 66.947 -3.386 -1.056 1.00 10.56 277 TYR A C 1
ATOM 2190 O O . TYR A 1 276 ? 67.269 -2.624 -1.961 1.00 10.99 277 TYR A O 1
ATOM 2199 N N . GLU A 1 277 ? 67.828 -4.154 -0.412 1.00 11.63 278 GLU A N 1
ATOM 2200 C CA . GLU A 1 277 ? 69.245 -4.183 -0.818 1.00 12.40 278 GLU A CA 1
ATOM 2201 C C . GLU A 1 277 ? 69.397 -4.548 -2.303 1.00 12.38 278 GLU A C 1
ATOM 2202 O O . GLU A 1 277 ? 70.153 -3.896 -3.037 1.00 11.85 278 GLU A O 1
ATOM 2208 N N . ARG A 1 278 ? 68.665 -5.560 -2.759 1.00 13.35 279 ARG A N 1
ATOM 2209 C CA . ARG A 1 278 ? 68.700 -5.967 -4.176 1.00 14.15 279 ARG A CA 1
ATOM 2210 C C . ARG A 1 278 ? 68.142 -4.867 -5.101 1.00 13.11 279 ARG A C 1
ATOM 2211 O O . ARG A 1 278 ? 68.709 -4.583 -6.171 1.00 11.41 279 ARG A O 1
ATOM 2219 N N . VAL A 1 279 ? 67.040 -4.268 -4.686 1.00 12.71 280 VAL A N 1
ATOM 2220 C CA . VAL A 1 279 ? 66.444 -3.137 -5.387 1.00 12.01 280 VAL A CA 1
ATOM 2221 C C . VAL A 1 279 ? 67.465 -1.986 -5.525 1.00 11.24 280 VAL A C 1
ATOM 2222 O O . VAL A 1 279 ? 67.608 -1.402 -6.604 1.00 11.70 280 VAL A O 1
ATOM 2226 N N . VAL A 1 280 ? 68.166 -1.677 -4.443 1.00 10.96 281 VAL A N 1
ATOM 2227 C CA . VAL A 1 280 ? 69.196 -0.645 -4.440 1.00 10.83 281 VAL A CA 1
ATOM 2228 C C . VAL A 1 280 ? 70.335 -0.994 -5.390 1.00 11.32 281 VAL A C 1
ATOM 2229 O O . VAL A 1 280 ? 70.755 -0.153 -6.191 1.00 11.39 281 VAL A O 1
ATOM 2233 N N . ARG A 1 281 ? 70.796 -2.243 -5.346 1.00 11.24 282 ARG A N 1
ATOM 2234 C CA . ARG A 1 281 ? 71.914 -2.628 -6.207 1.00 13.52 282 ARG A CA 1
ATOM 2235 C C . ARG A 1 281 ? 71.545 -2.488 -7.685 1.00 13.03 282 ARG A C 1
ATOM 2236 O O . ARG A 1 281 ? 72.350 -1.985 -8.493 1.00 12.97 282 ARG A O 1
ATOM 2244 N N . ARG A 1 282 ? 70.335 -2.915 -8.035 1.00 13.39 283 ARG A N 1
ATOM 2245 C CA . ARG A 1 282 ? 69.825 -2.816 -9.403 1.00 13.73 283 ARG A CA 1
ATOM 2246 C C . ARG A 1 282 ? 69.728 -1.351 -9.850 1.00 12.76 283 ARG A C 1
ATOM 2247 O O . ARG A 1 282 ? 70.142 -1.000 -10.960 1.00 12.52 283 ARG A O 1
ATOM 2255 N N . HIS A 1 283 ? 69.194 -0.506 -8.972 1.00 11.91 284 HIS A N 1
ATOM 2256 C CA . HIS A 1 283 ? 69.049 0.926 -9.234 1.00 11.72 284 HIS A CA 1
ATOM 2257 C C . HIS A 1 283 ? 70.407 1.564 -9.468 1.00 11.58 284 HIS A C 1
ATOM 2258 O O . HIS A 1 283 ? 70.587 2.345 -10.410 1.00 12.91 284 HIS A O 1
ATOM 2265 N N . LEU A 1 284 ? 71.360 1.232 -8.608 1.00 11.26 285 LEU A N 1
ATOM 2266 C CA . LEU A 1 284 ? 72.674 1.830 -8.700 1.00 11.37 285 LEU A CA 1
ATOM 2267 C C . LEU A 1 284 ? 73.428 1.384 -9.933 1.00 11.08 285 LEU A C 1
ATOM 2268 O O . LEU A 1 284 ? 74.250 2.143 -10.449 1.00 11.22 285 LEU A O 1
ATOM 2273 N N . GLU A 1 285 ? 73.141 0.180 -10.439 1.00 11.46 286 GLU A N 1
ATOM 2274 C CA . GLU A 1 285 ? 73.822 -0.294 -11.649 1.00 12.62 286 GLU A CA 1
ATOM 2275 C C . GLU A 1 285 ? 73.330 0.538 -12.825 1.00 12.34 286 GLU A C 1
ATOM 2276 O O . GLU A 1 285 ? 74.126 0.967 -13.655 1.00 12.70 286 GLU A O 1
ATOM 2282 N N . LEU A 1 286 ? 72.033 0.822 -12.853 1.00 12.55 287 LEU A N 1
ATOM 2283 C CA . LEU A 1 286 ? 71.481 1.687 -13.895 1.00 13.33 287 LEU A CA 1
ATOM 2284 C C . LEU A 1 286 ? 71.999 3.137 -13.755 1.00 13.17 287 LEU A C 1
ATOM 2285 O O . LEU A 1 286 ? 72.396 3.781 -14.736 1.00 13.09 287 LEU A O 1
ATOM 2290 N N . LEU A 1 287 ? 72.038 3.635 -12.531 1.00 13.20 288 LEU A N 1
ATOM 2291 C CA . LEU A 1 287 ? 72.463 5.000 -12.272 1.00 13.83 288 LEU A CA 1
ATOM 2292 C C . LEU A 1 287 ? 73.925 5.163 -12.695 1.00 13.51 288 LEU A C 1
ATOM 2293 O O . LEU A 1 287 ? 74.277 6.144 -13.349 1.00 14.11 288 LEU A O 1
ATOM 2298 N N . GLY A 1 288 ? 74.764 4.194 -12.330 1.00 12.90 289 GLY A N 1
ATOM 2299 C CA . GLY A 1 288 ? 76.195 4.261 -12.647 1.00 12.60 289 GLY A CA 1
ATOM 2300 C C . GLY A 1 288 ? 76.478 4.308 -14.136 1.00 12.58 289 GLY A C 1
ATOM 2301 O O . GLY A 1 288 ? 77.343 5.067 -14.623 1.00 12.21 289 GLY A O 1
ATOM 2302 N N . SER A 1 289 ? 75.780 3.452 -14.872 1.00 11.94 290 SER A N 1
ATOM 2303 C CA . SER A 1 289 ? 75.916 3.409 -16.319 1.00 12.29 290 SER A CA 1
ATOM 2304 C C . SER A 1 289 ? 75.600 4.775 -16.937 1.00 12.33 290 SER A C 1
ATOM 2305 O O . SER A 1 289 ? 76.356 5.281 -17.783 1.00 11.65 290 SER A O 1
ATOM 2308 N N . ARG A 1 290 ? 74.485 5.364 -16.522 1.00 12.86 291 ARG A N 1
ATOM 2309 C CA . ARG A 1 290 ? 74.094 6.692 -16.999 1.00 13.15 291 ARG A CA 1
ATOM 2310 C C . ARG A 1 290 ? 75.068 7.775 -16.590 1.00 12.74 291 ARG A C 1
ATOM 2311 O O . ARG A 1 290 ? 75.451 8.615 -17.415 1.00 13.82 291 ARG A O 1
ATOM 2319 N N . LYS A 1 291 ? 75.475 7.766 -15.325 1.00 11.89 292 LYS A N 1
ATOM 2320 C CA . LYS A 1 291 ? 76.395 8.755 -14.834 1.00 11.42 292 LYS A CA 1
ATOM 2321 C C . LYS A 1 291 ? 77.704 8.738 -15.633 1.00 10.73 292 LYS A C 1
ATOM 2322 O O . LYS A 1 291 ? 78.218 9.791 -16.007 1.00 10.93 292 LYS A O 1
ATOM 2328 N N . ARG A 1 292 ? 78.240 7.558 -15.908 1.00 10.73 293 ARG A N 1
ATOM 2329 C CA . ARG A 1 292 ? 79.502 7.452 -16.629 1.00 10.47 293 ARG A CA 1
ATOM 2330 C C . ARG A 1 292 ? 79.338 8.031 -18.034 1.00 10.55 293 ARG A C 1
ATOM 2331 O O . ARG A 1 292 ? 80.157 8.822 -18.488 1.00 10.61 293 ARG A O 1
ATOM 2339 N N . LEU A 1 293 ? 78.255 7.661 -18.714 1.00 10.30 294 LEU A N 1
ATOM 2340 C CA . LEU A 1 293 ? 77.965 8.192 -20.042 1.00 11.39 294 LEU A CA 1
ATOM 2341 C C . LEU A 1 293 ? 77.916 9.721 -20.044 1.00 11.19 294 LEU A C 1
ATOM 2342 O O . LEU A 1 293 ? 78.468 10.392 -20.946 1.00 12.02 294 LEU A O 1
ATOM 2347 N N . GLU A 1 294 ? 77.263 10.290 -19.036 1.00 10.72 295 GLU A N 1
ATOM 2348 C CA . GLU A 1 294 ? 77.122 11.740 -18.941 1.00 10.61 295 GLU A CA 1
ATOM 2349 C C . GLU A 1 294 ? 78.438 12.441 -18.591 1.00 10.40 295 GLU A C 1
ATOM 2350 O O . GLU A 1 294 ? 78.709 13.526 -19.102 1.00 10.65 295 GLU A O 1
ATO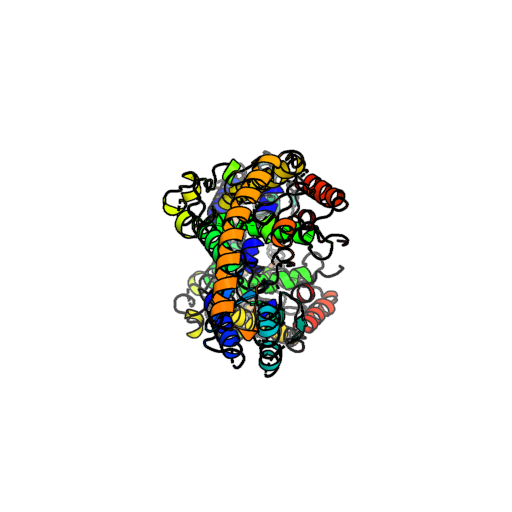M 2356 N N . TRP A 1 295 ? 79.253 11.834 -17.729 1.00 10.04 296 TRP A N 1
ATOM 2357 C CA . TRP A 1 295 ? 80.581 12.382 -17.471 1.00 9.79 296 TRP A CA 1
ATOM 2358 C C . TRP A 1 295 ? 81.419 12.429 -18.750 1.00 10.41 296 TRP A C 1
ATOM 2359 O O . TRP A 1 295 ? 82.088 13.429 -19.018 1.00 10.75 296 TRP A O 1
ATOM 2370 N N . GLU A 1 296 ? 81.385 11.351 -19.533 1.00 10.62 297 GLU A N 1
ATOM 2371 C CA . GLU A 1 296 ? 82.103 11.330 -20.819 1.00 11.40 297 GLU A CA 1
ATOM 2372 C C . GLU A 1 296 ? 81.543 12.368 -21.799 1.00 11.38 297 GLU A C 1
ATOM 2373 O O . GLU A 1 296 ? 82.301 12.992 -22.552 1.00 11.54 297 GLU A O 1
ATOM 2379 N N . LYS A 1 297 ? 80.223 12.590 -21.771 1.00 11.98 298 LYS A N 1
ATOM 2380 C CA . LYS A 1 297 ? 79.639 13.598 -22.671 1.00 12.46 298 LYS A CA 1
ATOM 2381 C C . LYS A 1 297 ? 80.132 14.989 -22.277 1.00 11.42 298 LYS A C 1
ATOM 2382 O O . LYS A 1 297 ? 80.453 15.810 -23.142 1.00 11.44 298 LYS A O 1
ATOM 2388 N N . HIS A 1 298 ? 80.204 15.259 -20.980 1.00 10.25 299 HIS A N 1
ATOM 2389 C CA . HIS A 1 298 ? 80.749 16.537 -20.506 1.00 10.96 299 HIS A CA 1
ATOM 2390 C C . HIS A 1 298 ? 82.206 16.727 -20.924 1.00 9.74 299 HIS A C 1
ATOM 2391 O O . HIS A 1 298 ? 82.591 17.798 -21.415 1.00 9.44 299 HIS A O 1
ATOM 2398 N N . ILE A 1 299 ? 83.016 15.694 -20.708 1.00 9.62 300 ILE A N 1
ATOM 2399 C CA . ILE A 1 299 ? 84.433 15.754 -21.059 1.00 9.83 300 ILE A CA 1
ATOM 2400 C C . ILE A 1 299 ? 84.625 15.969 -22.541 1.00 9.87 300 ILE A C 1
ATOM 2401 O O . ILE A 1 299 ? 85.492 16.708 -22.932 1.00 9.83 300 ILE A O 1
ATOM 2406 N N . ALA A 1 300 ? 83.789 15.354 -23.372 1.00 10.61 301 ALA A N 1
ATOM 2407 C CA . ALA A 1 300 ? 83.882 15.587 -24.793 1.00 11.09 301 ALA A CA 1
ATOM 2408 C C . ALA A 1 300 ? 83.654 17.050 -25.177 1.00 11.34 301 ALA A C 1
ATOM 2409 O O . ALA A 1 300 ? 84.253 17.520 -26.141 1.00 11.35 301 ALA A O 1
ATOM 2411 N N . GLU A 1 301 ? 82.808 17.760 -24.430 1.00 11.97 302 GLU A N 1
ATOM 2412 C CA . GLU A 1 301 ? 82.501 19.167 -24.701 1.00 12.97 302 GLU A CA 1
ATOM 2413 C C . GLU A 1 301 ? 83.449 20.124 -23.989 1.00 12.10 302 GLU A C 1
ATOM 2414 O O . GLU A 1 301 ? 83.500 21.301 -24.318 1.00 11.46 302 GLU A O 1
ATOM 2420 N N . HIS A 1 302 ? 84.216 19.601 -23.041 1.00 11.08 303 HIS A N 1
ATOM 2421 C CA . HIS A 1 302 ? 85.108 20.400 -22.215 1.00 11.01 303 HIS A CA 1
ATOM 2422 C C . HIS A 1 302 ? 86.340 19.539 -21.939 1.00 9.99 303 HIS A C 1
ATOM 2423 O O . HIS A 1 302 ? 86.540 19.006 -20.832 1.00 8.74 303 HIS A O 1
ATOM 2430 N N . LYS A 1 303 ? 87.156 19.371 -22.973 1.00 9.34 304 LYS A N 1
ATOM 2431 C CA . LYS A 1 303 ? 88.226 18.413 -22.927 1.00 9.17 304 LYS A CA 1
ATOM 2432 C C . LYS A 1 303 ? 89.226 18.685 -21.820 1.00 9.44 304 LYS A C 1
ATOM 2433 O O . LYS A 1 303 ? 89.829 17.750 -21.290 1.00 8.53 304 LYS A O 1
ATOM 2439 N N . GLU A 1 304 ? 89.401 19.946 -21.448 1.00 9.83 305 GLU A N 1
ATOM 2440 C CA . GLU A 1 304 ? 90.382 20.261 -20.393 1.00 10.75 305 GLU A CA 1
ATOM 2441 C C . GLU A 1 304 ? 89.939 19.739 -19.022 1.00 11.45 305 GLU A C 1
ATOM 2442 O O . GLU A 1 304 ? 90.737 19.750 -18.086 1.00 12.78 305 GLU A O 1
ATOM 2448 N N . ASP A 1 305 ? 88.694 19.279 -18.920 1.00 11.32 306 ASP A N 1
ATOM 2449 C CA . ASP A 1 305 ? 88.181 18.644 -17.702 1.00 12.17 306 ASP A CA 1
ATOM 2450 C C . ASP A 1 305 ? 88.400 17.139 -17.693 1.00 12.23 306 ASP A C 1
ATOM 2451 O O . ASP A 1 305 ? 88.052 16.471 -16.704 1.00 12.99 306 ASP A O 1
ATOM 2456 N N . GLY A 1 306 ? 88.982 16.602 -18.758 1.00 12.27 307 GLY A N 1
ATOM 2457 C CA . GLY A 1 306 ? 89.294 15.182 -18.833 1.00 12.54 307 GLY A CA 1
ATOM 2458 C C . GLY A 1 306 ? 90.765 14.829 -18.599 1.00 13.00 307 GLY A C 1
ATOM 2459 O O . GLY A 1 306 ? 91.563 15.708 -18.240 1.00 13.27 307 GLY A O 1
ATOM 2460 N N . PRO A 1 307 ? 91.114 13.537 -18.747 1.00 13.61 308 PRO A N 1
ATOM 2461 C CA . PRO A 1 307 ? 90.169 12.444 -18.998 1.00 13.27 308 PRO A CA 1
ATOM 2462 C C . PRO A 1 307 ? 89.357 12.087 -17.748 1.00 12.70 308 PRO A C 1
ATOM 2463 O O . PRO A 1 307 ? 89.629 12.605 -16.664 1.00 12.08 308 PRO A O 1
ATOM 2467 N N . LEU A 1 308 ? 88.387 11.201 -17.916 1.00 12.06 309 LEU A N 1
ATOM 2468 C CA . LEU A 1 308 ? 87.544 10.755 -16.797 1.00 11.18 309 LEU A CA 1
ATOM 2469 C C . LEU A 1 308 ? 88.430 10.241 -15.652 1.00 10.61 309 LEU A C 1
ATOM 2470 O O . LEU A 1 308 ? 89.309 9.410 -15.874 1.00 10.31 309 LEU A O 1
ATOM 2475 N N . ASP A 1 309 ? 88.183 10.743 -14.441 1.00 10.31 310 ASP A N 1
ATOM 2476 C CA . ASP A 1 309 ? 88.942 10.372 -13.243 1.00 10.85 310 ASP A CA 1
ATOM 2477 C C . ASP A 1 309 ? 88.237 9.213 -12.542 1.00 10.48 310 ASP A C 1
ATOM 2478 O O . ASP A 1 309 ? 87.199 9.396 -11.901 1.00 10.16 310 ASP A O 1
ATOM 2483 N N . GLU A 1 310 ? 88.794 8.016 -12.666 1.00 10.24 311 GLU A N 1
ATOM 2484 C CA . GLU A 1 310 ? 88.158 6.814 -12.083 1.00 10.59 311 GLU A CA 1
ATOM 2485 C C . GLU A 1 310 ? 88.036 6.884 -10.561 1.00 11.36 311 GLU A C 1
ATOM 2486 O O . GLU A 1 310 ? 87.072 6.362 -9.997 1.00 11.99 311 GLU A O 1
ATOM 2492 N N . ASN A 1 311 ? 88.989 7.535 -9.893 1.00 12.14 312 ASN A N 1
ATOM 2493 C CA . ASN A 1 311 ? 88.909 7.642 -8.428 1.00 13.50 312 ASN A CA 1
ATOM 2494 C C . ASN A 1 311 ? 87.708 8.511 -8.064 1.00 12.57 312 ASN A C 1
ATOM 2495 O O . ASN A 1 311 ? 86.905 8.149 -7.197 1.00 13.47 312 ASN A O 1
ATOM 2500 N N . ASP A 1 312 ? 87.577 9.660 -8.720 1.00 12.69 313 ASP A N 1
ATOM 2501 C CA A ASP A 1 312 ? 86.452 10.556 -8.461 0.50 12.94 313 ASP A CA 1
ATOM 2502 C CA B ASP A 1 312 ? 86.448 10.574 -8.470 0.50 12.90 313 ASP A CA 1
ATOM 2503 C C . ASP A 1 312 ? 85.112 9.888 -8.792 1.00 12.32 313 ASP A C 1
ATOM 2504 O O . ASP A 1 312 ? 84.117 10.026 -8.046 1.00 12.40 313 ASP A O 1
ATOM 2513 N N . PHE A 1 313 ? 85.078 9.145 -9.895 1.00 11.40 314 PHE A N 1
ATOM 2514 C CA . PHE A 1 313 ? 83.854 8.447 -10.283 1.00 10.62 314 PHE A CA 1
ATOM 2515 C C . PHE A 1 313 ? 83.486 7.401 -9.233 1.00 10.89 314 PHE A C 1
ATOM 2516 O O . PHE A 1 313 ? 82.325 7.321 -8.827 1.00 10.72 314 PHE A O 1
ATOM 2524 N N . SER A 1 314 ? 84.467 6.611 -8.795 1.00 11.58 315 SER A N 1
ATOM 2525 C CA A SER A 1 314 ? 84.247 5.629 -7.725 0.50 12.16 315 SER A CA 1
ATOM 2526 C CA B SER A 1 314 ? 84.219 5.623 -7.740 0.50 12.70 315 SER A CA 1
ATOM 2527 C C . SER A 1 314 ? 83.731 6.311 -6.451 1.00 12.49 315 SER A C 1
ATOM 2528 O O . SER A 1 314 ? 82.825 5.813 -5.786 1.00 12.44 315 SER A O 1
ATOM 2533 N N . ALA A 1 315 ? 84.326 7.446 -6.092 1.00 12.41 316 ALA A N 1
ATOM 2534 C CA . ALA A 1 315 ? 83.887 8.164 -4.887 1.00 12.22 316 ALA A CA 1
ATOM 2535 C C . ALA A 1 315 ? 82.428 8.607 -5.027 1.00 12.53 316 ALA A C 1
ATOM 2536 O O . ALA A 1 315 ? 81.636 8.497 -4.071 1.00 12.46 316 ALA A O 1
ATOM 2538 N N . SER A 1 316 ? 82.034 9.060 -6.213 1.00 12.75 317 SER A N 1
ATOM 2539 C CA A SER A 1 316 ? 80.654 9.502 -6.428 0.50 12.74 317 SER A CA 1
ATOM 2540 C CA B SER A 1 316 ? 80.658 9.499 -6.428 0.50 13.42 317 SER A CA 1
ATOM 2541 C C . SER A 1 316 ? 79.684 8.331 -6.283 1.00 13.46 317 SER A C 1
ATOM 2542 O O . SER A 1 316 ? 78.628 8.473 -5.660 1.00 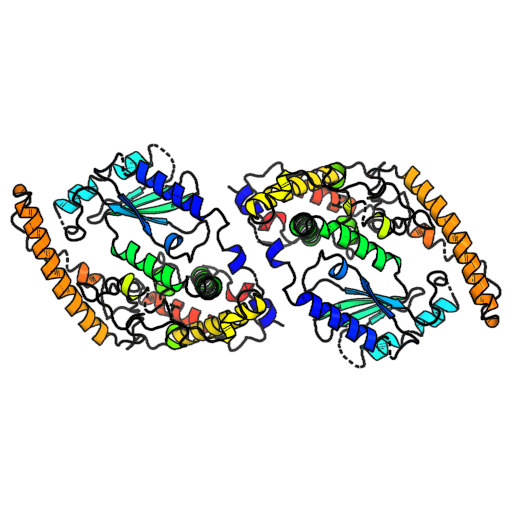14.51 317 SER A O 1
ATOM 2555 N N . GLN A 1 318 ? 80.250 5.598 -4.546 1.00 14.00 319 GLN A N 1
ATOM 2556 C CA . GLN A 1 318 ? 80.264 5.248 -3.136 1.00 15.21 319 GLN A CA 1
ATOM 2557 C C . GLN A 1 318 ? 79.302 6.146 -2.363 1.00 14.45 319 GLN A C 1
ATOM 2558 O O . GLN A 1 318 ? 78.602 5.690 -1.481 1.00 14.62 319 GLN A O 1
ATOM 2564 N N . ASN A 1 319 ? 79.258 7.418 -2.710 1.00 14.89 320 ASN A N 1
ATOM 2565 C CA . ASN A 1 319 ? 78.287 8.316 -2.093 1.00 14.98 320 ASN A CA 1
ATOM 2566 C C . ASN A 1 319 ? 76.839 7.898 -2.378 1.00 14.29 320 ASN A C 1
ATOM 2567 O O . ASN A 1 319 ? 75.957 7.993 -1.515 1.00 14.67 320 ASN A O 1
ATOM 2572 N N . GLU A 1 320 ? 76.578 7.427 -3.582 1.00 13.53 321 GLU A N 1
ATOM 2573 C CA . GLU A 1 320 ? 75.228 6.931 -3.896 1.00 13.44 321 GLU A CA 1
ATOM 2574 C C . GLU A 1 320 ? 74.916 5.709 -3.017 1.00 12.76 321 GLU A C 1
ATOM 2575 O O . GLU A 1 320 ? 73.808 5.569 -2.502 1.00 12.87 321 GLU A O 1
ATOM 2581 N N . THR A 1 321 ? 75.899 4.844 -2.823 1.00 12.33 322 THR A N 1
ATOM 2582 C CA . THR A 1 321 ? 75.733 3.655 -2.006 1.00 13.06 322 THR A CA 1
ATOM 2583 C C . THR A 1 321 ? 75.466 4.010 -0.535 1.00 12.78 322 THR A C 1
ATOM 2584 O O . THR A 1 321 ? 74.577 3.424 0.117 1.00 12.94 322 THR A O 1
ATOM 2588 N N . THR A 1 322 ? 76.212 4.983 -0.019 1.00 13.08 323 THR A N 1
ATOM 2589 C CA . THR A 1 322 ? 76.089 5.363 1.395 1.00 13.26 323 THR A CA 1
ATOM 2590 C C . THR A 1 322 ? 74.775 6.083 1.728 1.00 12.91 323 THR A C 1
ATOM 2591 O O . THR A 1 322 ? 74.385 6.135 2.909 1.00 13.53 323 THR A O 1
ATOM 2595 N N . GLN A 1 323 ? 74.081 6.581 0.702 1.00 11.86 324 GLN A N 1
ATOM 2596 C CA . GLN A 1 323 ? 72.708 7.128 0.861 1.00 11.98 324 GLN A CA 1
ATOM 2597 C C . GLN A 1 323 ? 71.616 6.054 0.925 1.00 10.68 324 GLN A C 1
ATOM 2598 O O . GLN A 1 323 ? 70.449 6.381 1.253 1.00 11.20 324 GLN A O 1
ATOM 2604 N N . ARG A 1 324 ? 71.981 4.804 0.617 1.00 9.50 325 ARG A N 1
ATOM 2605 C CA . ARG A 1 324 ? 71.019 3.713 0.484 1.00 9.71 325 ARG A CA 1
ATOM 2606 C C . ARG A 1 324 ? 71.377 2.456 1.326 1.00 10.00 325 ARG A C 1
ATOM 2607 O O . ARG A 1 324 ? 71.294 1.325 0.830 1.00 12.31 325 ARG A O 1
ATOM 2615 N N . PRO A 1 325 ? 71.825 2.648 2.590 1.00 11.35 326 PRO A N 1
ATOM 2616 C CA . PRO A 1 325 ? 72.091 1.434 3.363 1.00 10.86 326 PRO A CA 1
ATOM 2617 C C . PRO A 1 325 ? 70.847 0.650 3.757 1.00 10.89 326 PRO A C 1
ATOM 2618 O O . PRO A 1 325 ? 69.833 1.235 4.144 1.00 11.90 326 PRO A O 1
ATOM 2622 N N . SER A 1 326 ? 70.955 -0.677 3.722 1.00 10.66 327 SER A N 1
ATOM 2623 C CA . SER A 1 326 ? 69.830 -1.540 4.087 1.00 11.58 327 SER A CA 1
ATOM 2624 C C . SER A 1 326 ? 69.942 -2.079 5.521 1.00 11.99 327 SER A C 1
ATOM 2625 O O . SER A 1 326 ? 69.062 -2.823 5.962 1.00 11.92 327 SER A O 1
ATOM 2628 N N . ASN A 1 327 ? 70.993 -1.680 6.236 1.00 12.26 328 ASN A N 1
ATOM 2629 C CA . ASN A 1 327 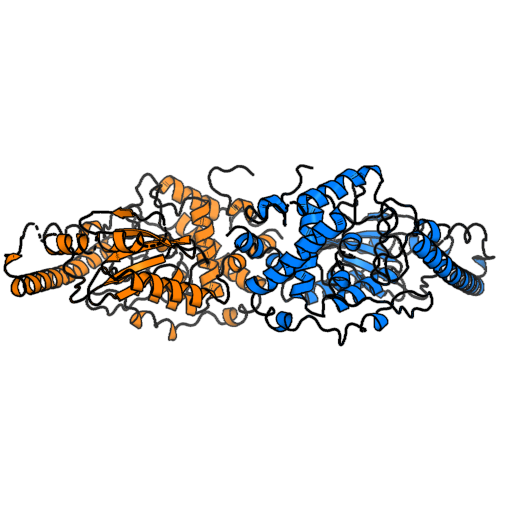? 71.325 -2.219 7.563 1.00 12.83 328 ASN A CA 1
ATOM 2630 C C . ASN A 1 327 ? 71.287 -1.169 8.674 1.00 12.85 328 ASN A C 1
ATOM 2631 O O . ASN A 1 327 ? 71.750 -1.423 9.776 1.00 13.17 328 ASN A O 1
ATOM 2636 N N . SER A 1 328 ? 70.768 0.021 8.377 1.00 12.78 329 SER A N 1
ATOM 2637 C CA . SER A 1 328 ? 70.635 1.067 9.394 1.00 13.22 329 SER A CA 1
ATOM 2638 C C . SER A 1 328 ? 69.476 0.752 10.370 1.00 11.99 329 SER A C 1
ATOM 2639 O O . SER A 1 328 ? 68.644 -0.112 10.092 1.00 10.85 329 SER A O 1
ATOM 2642 N N . PRO A 1 329 ? 69.431 1.437 11.514 1.00 10.97 330 PRO A N 1
ATOM 2643 C CA . PRO A 1 329 ? 68.339 1.204 12.465 1.00 10.65 330 PRO A CA 1
ATOM 2644 C C . PRO A 1 329 ? 66.940 1.227 11.818 1.00 10.62 330 PRO A C 1
ATOM 2645 O O . PRO A 1 329 ? 66.139 0.309 12.067 1.00 10.67 330 PRO A O 1
ATOM 2649 N N . TYR A 1 330 ? 66.695 2.203 10.943 1.00 9.83 331 TYR A N 1
ATOM 2650 C CA . TYR A 1 330 ? 65.456 2.292 10.182 1.00 9.30 331 TYR A CA 1
ATOM 2651 C C . TYR A 1 330 ? 65.771 2.399 8.690 1.00 9.24 331 TYR A C 1
ATOM 2652 O O . TYR A 1 330 ? 66.676 3.125 8.282 1.00 10.21 331 TYR A O 1
ATOM 2661 N N . VAL A 1 331 ? 65.003 1.690 7.872 1.00 8.52 332 VAL A N 1
ATOM 2662 C CA . VAL A 1 331 ? 65.033 1.861 6.421 1.00 9.04 332 VAL A CA 1
ATOM 2663 C C . VAL A 1 331 ? 63.679 2.396 5.953 1.00 9.09 332 VAL A C 1
ATOM 2664 O O . VAL A 1 331 ? 62.649 1.691 6.002 1.00 9.74 332 VAL A O 1
ATOM 2668 N N . VAL A 1 332 ? 63.680 3.656 5.537 1.00 9.65 333 VAL A N 1
ATOM 2669 C CA . VAL A 1 332 ? 62.507 4.303 4.977 1.00 9.51 333 VAL A CA 1
ATOM 2670 C C . VAL A 1 332 ? 62.854 4.784 3.563 1.00 9.67 333 VAL A C 1
ATOM 2671 O O . VAL A 1 332 ? 63.764 5.602 3.355 1.00 10.82 333 VAL A O 1
ATOM 2675 N N . GLU A 1 333 ? 62.162 4.211 2.585 1.00 9.85 334 GLU A N 1
ATOM 2676 C CA . GLU A 1 333 ? 62.494 4.380 1.169 1.00 9.89 334 GLU A CA 1
ATOM 2677 C C . GLU A 1 333 ? 61.853 5.599 0.505 1.00 9.97 334 GLU A C 1
ATOM 2678 O O . GLU A 1 333 ? 60.626 5.741 0.494 1.00 9.53 334 GLU A O 1
ATOM 2684 N N . ASP A 1 334 ? 62.693 6.466 -0.054 1.00 8.67 335 ASP A N 1
ATOM 2685 C CA . ASP A 1 334 ? 62.217 7.519 -0.939 1.00 9.32 335 ASP A CA 1
ATOM 2686 C C . ASP A 1 334 ? 61.903 6.894 -2.295 1.00 9.84 335 ASP A C 1
ATOM 2687 O O . ASP A 1 334 ? 62.805 6.380 -2.971 1.00 10.04 335 ASP A O 1
ATOM 2692 N N . PHE A 1 335 ? 60.629 6.972 -2.682 1.00 9.45 336 PHE A N 1
ATOM 2693 C CA . PHE A 1 335 ? 60.104 6.306 -3.862 1.00 10.16 336 PHE A CA 1
ATOM 2694 C C . PHE A 1 335 ? 60.631 6.875 -5.191 1.00 10.01 336 PHE A C 1
ATOM 2695 O O . PHE A 1 335 ? 60.495 6.228 -6.205 1.00 10.39 336 PHE A O 1
ATOM 2703 N N . VAL A 1 336 ? 61.247 8.058 -5.196 1.00 9.68 337 VAL A N 1
ATOM 2704 C CA . VAL A 1 336 ? 61.738 8.625 -6.471 1.00 9.54 337 VAL A CA 1
ATOM 2705 C C . VAL A 1 336 ? 63.200 8.281 -6.755 1.00 9.49 337 VAL A C 1
ATOM 2706 O O . VAL A 1 336 ? 63.684 8.542 -7.843 1.00 10.89 337 VAL A O 1
ATOM 2710 N N . ASN A 1 337 ? 63.919 7.728 -5.782 1.00 9.25 338 ASN A N 1
ATOM 2711 C CA . ASN A 1 337 ? 65.358 7.466 -5.963 1.00 10.21 338 ASN A CA 1
ATOM 2712 C C . ASN A 1 337 ? 65.960 6.351 -5.066 1.00 9.01 338 ASN A C 1
ATOM 2713 O O . ASN A 1 337 ? 67.147 6.093 -5.129 1.00 10.44 338 ASN A O 1
ATOM 2718 N N . TYR A 1 338 ? 65.111 5.670 -4.285 1.00 9.17 339 TYR A N 1
ATOM 2719 C CA . TYR A 1 338 ? 65.498 4.581 -3.394 1.00 8.58 339 TYR A CA 1
ATOM 2720 C C . TYR A 1 338 ? 66.458 4.996 -2.304 1.00 8.91 339 TYR A C 1
ATOM 2721 O O . TYR A 1 338 ? 67.019 4.135 -1.653 1.00 9.67 339 TYR A O 1
ATOM 2730 N N . VAL A 1 339 ? 66.627 6.306 -2.071 1.00 9.21 340 VAL A N 1
ATOM 2731 C CA . VAL A 1 339 ? 67.412 6.765 -0.936 1.00 9.48 340 VAL A CA 1
ATOM 2732 C C . VAL A 1 339 ? 66.739 6.301 0.370 1.00 10.17 340 VAL A C 1
ATOM 2733 O O . VAL A 1 339 ? 65.518 6.300 0.498 1.00 11.16 340 VAL A O 1
ATOM 2737 N N . ASN A 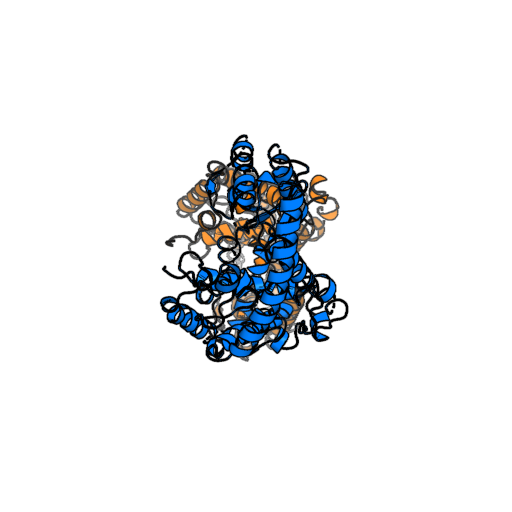1 340 ? 67.564 5.889 1.330 1.00 10.22 341 ASN A N 1
ATOM 2738 C CA . ASN A 1 340 ? 67.069 5.579 2.675 1.00 10.44 341 ASN A CA 1
ATOM 2739 C C . ASN A 1 340 ? 67.037 6.866 3.477 1.00 10.36 341 ASN A C 1
ATOM 2740 O O . ASN A 1 340 ? 68.055 7.283 4.059 1.00 12.06 341 ASN A O 1
ATOM 2745 N N . CYS A 1 341 ? 65.864 7.489 3.529 1.00 10.64 342 CYS A N 1
ATOM 2746 C CA A CYS A 1 341 ? 65.723 8.788 4.174 0.50 10.22 342 CYS A CA 1
ATOM 2747 C CA B CYS A 1 341 ? 65.690 8.780 4.198 0.50 11.94 342 CYS A CA 1
ATOM 2748 C C . CYS A 1 341 ? 65.766 8.696 5.721 1.00 10.93 342 CYS A C 1
ATOM 2749 O O . CYS A 1 341 ? 65.899 9.714 6.395 1.00 10.74 342 CYS A O 1
ATOM 2754 N N . GLY A 1 342 ? 65.684 7.476 6.271 1.00 10.69 343 GLY A N 1
ATOM 2755 C CA . GLY A 1 342 ? 65.878 7.278 7.705 1.00 11.47 343 GLY A CA 1
ATOM 2756 C C . GLY A 1 342 ? 67.268 6.874 8.176 1.00 11.47 343 GLY A C 1
ATOM 2757 O O . GLY A 1 342 ? 67.445 6.598 9.344 1.00 12.75 343 GLY A O 1
ATOM 2758 N N . ARG A 1 343 ? 68.240 6.871 7.261 1.00 12.15 344 ARG A N 1
ATOM 2759 C CA . ARG A 1 343 ? 69.558 6.316 7.511 1.00 12.12 344 ARG A CA 1
ATOM 2760 C C . ARG A 1 343 ? 70.359 7.062 8.570 1.00 12.12 344 ARG A C 1
ATOM 2761 O O . ARG A 1 343 ? 71.263 6.483 9.180 1.00 12.37 344 ARG A O 1
ATOM 2769 N N . ARG A 1 344 ? 70.077 8.350 8.788 1.00 12.99 345 ARG A N 1
ATOM 2770 C CA . ARG A 1 344 ? 70.853 9.115 9.782 1.00 13.64 345 ARG A CA 1
ATOM 2771 C C . ARG A 1 344 ? 70.391 8.928 11.221 1.00 12.58 345 ARG A C 1
ATOM 2772 O O . ARG A 1 344 ? 71.075 9.367 12.176 1.00 13.97 345 ARG A O 1
ATOM 2780 N N . VAL A 1 345 ? 69.253 8.273 11.405 1.00 11.93 346 VAL A N 1
ATOM 2781 C CA . VAL A 1 345 ? 68.723 8.067 12.726 1.00 11.78 346 VAL A CA 1
ATOM 2782 C C . VAL A 1 345 ? 69.668 7.080 13.426 1.00 12.26 346 VAL A C 1
ATOM 2783 O O . VAL A 1 345 ? 69.927 5.999 12.909 1.00 11.42 346 VAL A O 1
ATOM 2787 N N . GLN A 1 346 ? 70.202 7.494 14.578 1.00 13.27 347 GLN A N 1
ATOM 2788 C CA . GLN A 1 346 ? 71.263 6.769 15.289 1.00 14.02 347 GLN A CA 1
ATOM 2789 C C . GLN A 1 346 ? 70.659 5.668 16.144 1.00 13.48 347 GLN A C 1
ATOM 2790 O O . GLN A 1 346 ? 69.548 5.826 16.694 1.00 13.15 347 GLN A O 1
ATOM 2796 N N . ALA A 1 347 ? 71.420 4.572 16.302 1.00 13.47 348 ALA A N 1
ATOM 2797 C CA . ALA A 1 347 ? 70.983 3.440 17.109 1.00 12.97 348 ALA A CA 1
ATOM 2798 C C . ALA A 1 347 ? 70.683 3.857 18.539 1.00 12.71 348 ALA A C 1
ATOM 2799 O O . ALA A 1 347 ? 69.760 3.338 19.171 1.00 13.24 348 ALA A O 1
ATOM 2801 N N . SER A 1 348 ? 71.424 4.836 19.040 1.00 12.71 349 SER A N 1
ATOM 2802 C CA . SER A 1 348 ? 71.212 5.338 20.392 1.00 13.80 349 SER A CA 1
ATOM 2803 C C . SER A 1 348 ? 69.884 6.070 20.618 1.00 14.29 349 SER A C 1
ATOM 2804 O O . SER A 1 348 ? 69.500 6.265 21.782 1.00 16.10 349 SER A O 1
ATOM 2807 N N . ARG A 1 349 ? 69.210 6.490 19.537 1.00 14.98 350 ARG A N 1
ATOM 2808 C CA . ARG A 1 349 ? 67.934 7.213 19.617 1.00 15.62 350 ARG A CA 1
ATOM 2809 C C . ARG A 1 349 ? 66.711 6.305 19.425 1.00 14.95 350 ARG A C 1
ATOM 2810 O O . ARG A 1 349 ? 65.571 6.761 19.559 1.00 13.11 350 ARG A O 1
ATOM 2818 N N . VAL A 1 350 ? 66.939 5.028 19.127 1.00 13.97 351 VAL A N 1
ATOM 2819 C CA . VAL A 1 350 ? 65.836 4.095 18.863 1.00 14.14 351 VAL A CA 1
ATOM 2820 C C . VAL A 1 350 ? 64.946 3.910 20.090 1.00 13.91 351 VAL A C 1
ATOM 2821 O O . VAL A 1 350 ? 63.710 3.901 19.957 1.00 13.63 351 VAL A O 1
ATOM 2825 N N . ARG A 1 351 ? 65.556 3.775 21.268 1.00 14.43 352 ARG A N 1
ATOM 2826 C CA . ARG A 1 351 ? 64.778 3.658 22.510 1.00 15.51 352 ARG A CA 1
ATOM 2827 C C . ARG A 1 351 ? 63.791 4.819 22.650 1.00 14.82 352 ARG A C 1
ATOM 2828 O O . ARG A 1 351 ? 62.614 4.582 22.934 1.00 15.79 352 ARG A O 1
ATOM 2836 N N . HIS A 1 352 ? 64.243 6.051 22.419 1.00 13.97 353 HIS A N 1
ATOM 2837 C CA . HIS A 1 352 ? 63.331 7.202 22.479 1.00 13.90 353 HIS A CA 1
ATOM 2838 C C . HIS A 1 352 ? 62.146 7.084 21.513 1.00 13.17 353 HIS A C 1
ATOM 2839 O O . HIS A 1 352 ? 60.983 7.263 21.888 1.00 12.86 353 HIS A O 1
ATOM 2846 N N . ILE A 1 353 ? 62.461 6.804 20.261 1.00 12.07 354 ILE A N 1
ATOM 2847 C CA . ILE A 1 353 ? 61.450 6.747 19.225 1.00 11.85 354 ILE A CA 1
ATOM 2848 C C . ILE A 1 353 ? 60.423 5.672 19.587 1.00 11.87 354 ILE A C 1
ATOM 2849 O O . ILE A 1 353 ? 59.214 5.927 19.559 1.00 11.98 354 ILE A O 1
ATOM 2854 N N . GLN A 1 354 ? 60.903 4.465 19.907 1.00 11.24 355 GLN A N 1
ATOM 2855 C CA . GLN A 1 354 ? 59.999 3.324 20.162 1.00 11.75 355 GLN A CA 1
ATOM 2856 C C . GLN A 1 354 ? 59.137 3.570 21.396 1.00 12.65 355 GLN A C 1
ATOM 2857 O O . GLN A 1 354 ? 57.939 3.249 21.406 1.00 12.80 355 GLN A O 1
ATOM 2863 N N . GLN A 1 355 ? 59.734 4.155 22.428 1.00 12.68 356 GLN A N 1
ATOM 2864 C CA . GLN A 1 355 ? 58.963 4.477 23.622 1.00 14.02 356 GLN A CA 1
ATOM 2865 C C . GLN A 1 355 ? 57.936 5.591 23.380 1.00 13.33 356 GLN A C 1
ATOM 2866 O O . GLN A 1 355 ? 56.860 5.546 23.963 1.00 13.82 356 GLN A O 1
ATOM 2872 N N . GLU A 1 356 ? 58.248 6.565 22.523 1.00 12.53 357 GLU A N 1
ATOM 2873 C CA . GLU A 1 356 ? 57.246 7.558 22.171 1.00 13.01 357 GLU A CA 1
ATOM 2874 C C . GLU A 1 356 ? 56.097 6.905 21.393 1.00 12.53 357 GLU A C 1
ATOM 2875 O O . GLU A 1 356 ? 54.927 7.249 21.611 1.00 13.40 357 GLU A O 1
ATOM 2881 N N . PHE A 1 357 ? 56.386 5.946 20.519 1.00 12.53 358 PHE A N 1
ATOM 2882 C CA . PHE A 1 357 ? 55.293 5.181 19.898 1.00 11.75 358 PHE A CA 1
ATOM 2883 C C . PHE A 1 357 ? 54.458 4.382 20.903 1.00 11.75 358 PHE A C 1
ATOM 2884 O O . PHE A 1 357 ? 53.224 4.377 20.823 1.00 11.01 358 PHE A O 1
ATOM 2892 N N . ASN A 1 358 ? 55.118 3.717 21.859 1.00 11.31 359 ASN A N 1
ATOM 2893 C CA . ASN A 1 358 ? 54.403 3.009 22.906 1.00 12.01 359 ASN A CA 1
ATOM 2894 C C . ASN A 1 358 ? 53.474 3.955 23.676 1.00 11.97 359 ASN A C 1
ATOM 2895 O O . ASN A 1 358 ? 52.351 3.594 24.000 1.00 12.56 359 ASN A O 1
ATOM 2900 N N . ARG A 1 359 ? 53.992 5.141 23.996 1.00 12.14 360 ARG A N 1
ATOM 2901 C CA . ARG A 1 359 ? 53.248 6.160 24.727 1.00 12.67 360 ARG A CA 1
ATOM 2902 C C . ARG A 1 359 ? 52.015 6.602 23.928 1.00 12.19 360 ARG A C 1
ATOM 2903 O O . ARG A 1 359 ? 50.905 6.609 24.459 1.00 12.31 360 ARG A O 1
ATOM 2911 N N . LEU A 1 360 ? 52.218 6.941 22.655 1.00 11.88 361 LEU A N 1
ATOM 2912 C CA . LEU A 1 360 ? 51.121 7.370 21.795 1.00 11.56 361 LEU A CA 1
ATOM 2913 C C . LEU A 1 360 ? 50.068 6.277 21.675 1.00 11.80 361 LEU A C 1
ATOM 2914 O O . LEU A 1 360 ? 48.870 6.548 21.802 1.00 11.13 361 LEU A O 1
ATOM 2919 N N . ARG A 1 361 ? 50.507 5.041 21.442 1.00 11.67 362 ARG A N 1
ATOM 2920 C CA . ARG A 1 361 ? 49.584 3.909 21.376 1.00 12.31 362 ARG A CA 1
ATOM 2921 C C . ARG A 1 361 ? 48.739 3.758 22.650 1.00 12.65 362 ARG A C 1
ATOM 2922 O O . ARG A 1 361 ? 47.521 3.630 22.593 1.00 12.24 362 ARG A O 1
ATOM 2930 N N . GLU A 1 362 ? 49.403 3.810 23.800 1.00 12.65 363 GLU A N 1
ATOM 2931 C CA . GLU A 1 362 ? 48.732 3.636 25.078 1.00 13.73 363 GLU A CA 1
ATOM 2932 C C . GLU A 1 362 ? 47.691 4.727 25.287 1.00 13.10 363 GLU A C 1
ATOM 2933 O O . GLU A 1 362 ? 46.600 4.465 25.786 1.00 12.95 363 GLU A O 1
ATOM 2947 N N . LEU A 1 364 ? 46.197 6.801 22.987 1.00 13.13 365 LEU A N 1
ATOM 2948 C CA . LEU A 1 364 ? 45.116 6.831 21.999 1.00 12.71 365 LEU A CA 1
ATOM 2949 C C . LEU A 1 364 ? 44.188 5.625 22.087 1.00 12.93 365 LEU A C 1
ATOM 2950 O O . LEU A 1 364 ? 43.023 5.729 21.717 1.00 13.28 365 LEU A O 1
ATOM 2955 N N . ILE A 1 365 ? 44.720 4.474 22.502 1.00 13.35 366 ILE A N 1
ATOM 2956 C CA . ILE A 1 365 ? 43.958 3.226 22.428 1.00 13.94 366 ILE A CA 1
ATOM 2957 C C . ILE A 1 365 ? 43.547 2.735 23.812 1.00 14.58 366 ILE A C 1
ATOM 2958 O O . ILE A 1 365 ? 42.348 2.654 24.122 1.00 15.27 366 ILE A O 1
ATOM 2963 N N . ASP A 1 366 ? 44.527 2.414 24.644 1.00 15.27 367 ASP A N 1
ATOM 2964 C CA . ASP A 1 366 ? 44.243 1.832 25.962 1.00 16.91 367 ASP A CA 1
ATOM 2965 C C . ASP A 1 366 ? 43.490 2.810 26.845 1.00 17.49 367 ASP A C 1
ATOM 2966 O O . ASP A 1 366 ? 42.524 2.419 27.541 1.00 18.08 367 ASP A O 1
ATOM 2971 N N . LYS A 1 367 ? 43.928 4.071 26.826 1.00 17.96 368 LYS A N 1
ATOM 2972 C CA . LYS A 1 367 ? 43.377 5.109 27.682 1.00 18.27 368 LYS A CA 1
ATOM 2973 C C . LYS A 1 367 ? 42.460 6.081 26.930 1.00 17.91 368 LYS A C 1
ATOM 2974 O O . LYS A 1 367 ? 42.356 7.251 27.296 1.00 17.59 368 LYS A O 1
ATOM 2980 N N . GLU A 1 368 ? 41.774 5.586 25.903 1.00 18.37 369 GLU A N 1
ATOM 2981 C CA . GLU A 1 368 ? 40.905 6.427 25.078 1.00 18.61 369 GLU A CA 1
ATOM 2982 C C . GLU A 1 368 ? 39.924 7.214 25.944 1.00 18.77 369 GLU A C 1
ATOM 2983 O O . GLU A 1 368 ? 39.642 8.375 25.667 1.00 18.83 369 GLU A O 1
ATOM 2989 N N . SER A 1 369 ? 39.444 6.574 27.013 1.00 19.25 370 SER A N 1
ATOM 2990 C CA A SER A 1 369 ? 38.466 7.165 27.922 0.50 19.60 370 SER A CA 1
ATOM 2991 C CA B SER A 1 369 ? 38.453 7.181 27.899 0.50 18.99 370 SER A CA 1
ATOM 2992 C C . SER A 1 369 ? 38.974 8.390 28.685 1.00 19.33 370 SER A C 1
ATOM 2993 O O . SER A 1 369 ? 38.170 9.168 29.199 1.00 18.96 370 SER A O 1
ATOM 2998 N N . GLU A 1 370 ? 40.303 8.540 28.770 1.00 19.35 371 GLU A N 1
ATOM 2999 C CA . GLU A 1 370 ? 40.979 9.635 29.502 1.00 19.83 371 GLU A CA 1
ATOM 3000 C C . GLU A 1 370 ? 41.762 10.628 28.612 1.00 19.13 371 GLU A C 1
ATOM 3001 O O . GLU A 1 370 ? 42.625 11.364 29.099 1.00 18.38 371 GLU A O 1
ATOM 3007 N N . LEU A 1 371 ? 41.489 10.627 27.316 1.00 18.34 372 LEU A N 1
ATOM 3008 C CA . LEU A 1 371 ? 42.240 11.473 26.376 1.00 17.90 372 LEU A CA 1
ATOM 3009 C C . LEU A 1 371 ? 42.181 12.974 26.686 1.00 17.92 372 LEU A C 1
ATOM 3010 O O . LEU A 1 371 ? 41.101 13.522 26.995 1.00 18.46 372 LEU A O 1
ATOM 3015 N N . LYS A 1 372 ? 43.346 13.614 26.600 1.00 17.43 373 LYS A N 1
ATOM 3016 C CA . LYS A 1 372 ? 43.488 15.070 26.686 1.00 17.69 373 LYS A CA 1
ATOM 3017 C C . LYS A 1 372 ? 44.470 15.512 25.603 1.00 16.78 373 LYS A C 1
ATOM 3018 O O . LYS A 1 372 ? 45.631 15.093 25.612 1.00 16.37 373 LYS A O 1
ATOM 3024 N N . PHE A 1 373 ? 44.007 16.332 24.666 1.00 16.33 374 PHE A N 1
ATOM 3025 C CA . PHE A 1 373 ? 44.875 16.837 23.593 1.00 16.65 374 PHE A CA 1
ATOM 3026 C C . PHE A 1 373 ? 46.175 17.452 24.123 1.00 17.32 374 PHE A C 1
ATOM 3027 O O . PHE A 1 373 ? 47.262 17.172 23.618 1.00 16.63 374 PHE A O 1
ATOM 3035 N N . ASP A 1 374 ? 46.066 18.299 25.143 1.00 17.91 375 ASP A N 1
ATOM 3036 C CA . ASP A 1 374 ? 47.237 18.990 25.686 1.00 19.47 375 ASP A CA 1
ATOM 3037 C C . ASP A 1 374 ? 48.240 18.052 26.333 1.00 19.21 375 ASP A C 1
ATOM 3038 O O . ASP A 1 374 ? 49.382 18.436 26.551 1.00 19.93 375 ASP A O 1
ATOM 3043 N N . GLU A 1 375 ? 47.819 16.836 26.663 1.00 19.01 376 GLU A N 1
ATOM 3044 C CA . GLU A 1 375 ? 48.751 15.842 27.195 1.00 18.99 376 GLU A CA 1
ATOM 3045 C C . GLU A 1 375 ? 49.403 14.978 26.110 1.00 17.55 376 GLU A C 1
ATOM 3046 O O . GLU A 1 375 ? 50.621 14.815 26.116 1.00 17.40 376 GLU A O 1
ATOM 3052 N N . VAL A 1 376 ? 48.613 14.429 25.195 1.00 16.48 377 VAL A N 1
ATOM 3053 C CA . VAL A 1 376 ? 49.185 13.632 24.088 1.00 15.31 377 VAL A CA 1
ATOM 3054 C C . VAL A 1 376 ? 50.246 14.409 23.312 1.00 15.56 377 VAL A C 1
ATOM 3055 O O . VAL A 1 376 ? 51.346 13.892 23.040 1.00 14.87 377 VAL A O 1
ATOM 3059 N N . PHE A 1 377 ? 49.908 15.663 22.985 1.00 15.46 378 PHE A N 1
ATOM 3060 C CA . PHE A 1 377 ? 50.754 16.546 22.187 1.00 15.86 378 PHE A CA 1
ATOM 3061 C C . PHE A 1 377 ? 51.621 17.451 23.055 1.00 16.93 378 PHE A C 1
ATOM 3062 O O . PHE A 1 377 ? 52.172 18.427 22.560 1.00 16.00 378 PHE A O 1
ATOM 3070 N N . ARG A 1 378 ? 51.754 17.111 24.344 1.00 18.64 379 ARG A N 1
ATOM 3071 C CA . ARG A 1 378 ? 52.591 17.860 25.258 1.00 20.53 379 ARG A CA 1
ATOM 3072 C C . ARG A 1 378 ? 54.000 17.898 24.733 1.00 20.99 379 ARG A C 1
ATOM 3073 O O . ARG A 1 378 ? 54.599 16.862 24.406 1.00 19.42 379 ARG A O 1
ATOM 3081 N N . GLU A 1 379 ? 54.512 19.114 24.608 1.00 21.98 380 GLU A N 1
ATOM 3082 C CA . GLU A 1 379 ? 55.872 19.289 24.189 1.00 23.23 380 GLU A CA 1
ATOM 3083 C C . GLU A 1 379 ? 56.742 18.639 25.243 1.00 23.52 380 GLU A C 1
ATOM 3084 O O . GLU A 1 379 ? 56.570 18.871 26.444 1.00 23.73 380 GLU A O 1
ATOM 3090 N N . SER A 1 380 ? 57.665 17.815 24.779 1.00 23.98 381 SER A N 1
ATOM 3091 C CA . SER A 1 380 ? 58.613 17.153 25.638 1.00 24.79 381 SER A CA 1
ATOM 3092 C C . SER A 1 380 ? 59.415 18.207 26.403 1.00 25.29 381 SER A C 1
ATOM 3093 O O . SER A 1 380 ? 59.708 19.279 25.874 1.00 24.40 381 SER A O 1
ATOM 3096 N N . ASP A 1 381 ? 59.758 17.905 27.650 1.00 26.00 382 ASP A N 1
ATOM 3097 C CA . ASP A 1 381 ? 60.554 18.839 28.468 1.00 26.83 382 ASP A CA 1
ATOM 3098 C C . ASP A 1 381 ? 61.867 19.219 27.774 1.00 28.69 382 ASP A C 1
ATOM 3099 O O . ASP A 1 381 ? 62.398 20.316 27.974 1.00 29.51 382 ASP A O 1
ATOM 3104 N N . THR A 1 382 ? 62.378 18.290 26.974 1.00 30.38 383 THR A N 1
ATOM 3105 C CA . THR A 1 382 ? 63.626 18.458 26.257 1.00 31.91 383 THR A CA 1
ATOM 3106 C C . THR A 1 382 ? 63.556 19.622 25.269 1.00 32.23 383 THR A C 1
ATOM 3107 O O . THR A 1 382 ? 64.475 19.830 24.477 1.00 33.15 383 THR A O 1
ATOM 3111 N N . VAL B 1 2 ? 55.461 41.440 12.329 1.00 27.15 3 VAL B N 1
ATOM 3112 C CA . VAL B 1 2 ? 54.832 40.119 12.063 1.00 26.50 3 VAL B CA 1
ATOM 3113 C C . VAL B 1 2 ? 54.022 39.607 13.264 1.00 24.90 3 VAL B C 1
ATOM 3114 O O . VAL B 1 2 ? 53.195 38.710 13.098 1.00 24.48 3 VAL B O 1
ATOM 3118 N N . ALA B 1 3 ? 54.260 40.176 14.452 1.00 22.81 4 ALA B N 1
ATOM 3119 C CA . ALA B 1 3 ? 53.511 39.796 15.668 1.00 21.77 4 ALA B CA 1
ATOM 3120 C C . ALA B 1 3 ? 52.008 40.055 15.537 1.00 20.97 4 ALA B C 1
ATOM 3121 O O . ALA B 1 3 ? 51.181 39.201 15.900 1.00 20.12 4 ALA B O 1
ATOM 3123 N N . LYS B 1 4 ? 51.647 41.219 15.006 1.00 20.27 5 LYS B N 1
ATOM 3124 C CA . LYS B 1 4 ? 50.241 41.565 14.818 1.00 19.75 5 LYS B CA 1
ATOM 3125 C C . LYS B 1 4 ? 49.576 40.570 13.877 1.00 18.51 5 LYS B C 1
ATOM 3126 O O . LYS B 1 4 ? 48.472 40.092 14.146 1.00 17.31 5 LYS B O 1
ATOM 3132 N N . ARG B 1 5 ? 50.245 40.248 12.772 1.00 17.91 6 ARG B N 1
ATOM 3133 C CA . ARG B 1 5 ? 49.700 39.277 11.827 1.00 18.19 6 ARG B CA 1
ATOM 3134 C C . ARG B 1 5 ? 49.478 37.907 12.467 1.00 16.50 6 ARG B C 1
ATOM 3135 O O . ARG B 1 5 ? 48.423 37.288 12.244 1.00 15.87 6 ARG B O 1
ATOM 3143 N N . GLU B 1 6 ? 50.452 37.428 13.248 1.00 16.08 7 GLU B N 1
ATOM 3144 C CA . GLU B 1 6 ? 50.325 36.107 13.896 1.00 16.36 7 GLU B CA 1
ATOM 3145 C C . GLU B 1 6 ? 49.268 36.150 14.993 1.00 14.51 7 GLU B C 1
ATOM 3146 O O . GLU B 1 6 ? 48.569 35.162 15.218 1.00 13.86 7 GLU B O 1
ATOM 3152 N N . PHE B 1 7 ? 49.183 37.278 15.695 1.00 13.09 8 PHE B N 1
ATOM 3153 C CA . PHE B 1 7 ? 48.141 37.468 16.715 1.00 12.15 8 PHE B CA 1
ATOM 3154 C C . PHE B 1 7 ? 46.738 37.376 16.101 1.00 11.70 8 PHE B C 1
ATOM 3155 O O . PHE B 1 7 ? 45.854 36.721 16.654 1.00 10.41 8 PHE B O 1
ATOM 3163 N N . ILE B 1 8 ? 46.528 38.033 14.967 1.00 11.85 9 ILE B N 1
ATOM 3164 C CA . ILE B 1 8 ? 45.231 38.000 14.287 1.00 12.58 9 ILE B CA 1
ATOM 3165 C C . ILE B 1 8 ? 44.908 36.600 13.750 1.00 12.92 9 ILE B C 1
ATOM 3166 O O . ILE B 1 8 ? 43.787 36.079 13.901 1.00 12.89 9 ILE B O 1
ATOM 3171 N N . ARG B 1 9 ? 45.905 35.959 13.163 1.00 12.99 10 ARG B N 1
ATOM 3172 C CA . ARG B 1 9 ? 45.767 34.561 12.750 1.00 14.05 10 ARG B CA 1
ATOM 3173 C C . ARG B 1 9 ? 45.352 33.673 13.943 1.00 13.36 10 ARG B C 1
ATOM 3174 O O . ARG B 1 9 ? 44.411 32.883 13.850 1.00 14.42 10 ARG B O 1
ATOM 3182 N N . GLY B 1 10 ? 46.010 33.834 15.085 1.00 12.52 11 GLY B N 1
ATOM 3183 C CA . GLY B 1 10 ? 45.694 33.029 16.271 1.00 12.54 11 GLY B CA 1
ATOM 3184 C C . GLY B 1 10 ? 44.301 33.292 16.852 1.00 12.16 11 GLY B C 1
ATOM 3185 O O . GLY B 1 10 ? 43.554 32.360 17.199 1.00 12.26 11 GLY B O 1
ATOM 3202 N N . ALA B 1 13 ? 41.651 31.825 14.530 1.00 12.06 14 ALA B N 1
ATOM 3203 C CA . ALA B 1 13 ? 41.633 30.371 14.702 1.00 12.77 14 ALA B CA 1
ATOM 3204 C C . ALA B 1 13 ? 40.929 29.978 15.999 1.00 12.91 14 ALA B C 1
ATOM 3205 O O . ALA B 1 13 ? 40.188 28.987 16.029 1.00 13.49 14 ALA B O 1
ATOM 3207 N N . HIS B 1 14 ? 41.183 30.737 17.071 1.00 12.71 15 HIS B N 1
ATOM 3208 C CA . HIS B 1 14 ? 40.512 30.524 18.359 1.00 12.59 15 HIS B CA 1
ATOM 3209 C C . HIS B 1 14 ? 38.986 30.675 18.207 1.00 11.90 15 HIS B C 1
ATOM 3210 O O . HIS B 1 14 ? 38.227 29.848 18.699 1.00 12.57 15 HIS B O 1
ATOM 3217 N N . TYR B 1 15 ? 38.545 31.728 17.523 1.00 11.47 16 TYR B N 1
ATOM 3218 C CA . TYR B 1 15 ? 37.121 31.897 17.178 1.00 11.25 16 TYR B CA 1
ATOM 3219 C C . TYR B 1 15 ? 36.578 30.704 16.386 1.00 11.62 16 TYR B C 1
ATOM 3220 O O . TYR B 1 15 ? 35.553 30.150 16.749 1.00 11.49 16 TYR B O 1
ATOM 3229 N N . ARG B 1 16 ? 37.262 30.300 15.326 1.00 12.09 17 ARG B N 1
ATOM 3230 C CA . ARG B 1 16 ? 36.766 29.198 14.493 1.00 12.38 17 ARG B CA 1
ATOM 3231 C C . ARG B 1 16 ? 36.658 27.892 15.293 1.00 12.73 17 ARG B C 1
ATOM 3232 O O . ARG B 1 16 ? 35.713 27.094 15.081 1.00 14.05 17 ARG B O 1
ATOM 3240 N N . ALA B 1 17 ? 37.596 27.691 16.217 1.00 12.79 18 ALA B N 1
ATOM 3241 C CA . ALA B 1 17 ? 37.625 26.496 17.064 1.00 13.06 18 ALA B CA 1
ATOM 3242 C C . ALA B 1 17 ? 36.439 26.469 18.019 1.00 13.17 18 ALA B C 1
ATOM 3243 O O . ALA B 1 17 ? 35.979 25.404 18.413 1.00 13.94 18 ALA B O 1
ATOM 3245 N N . SER B 1 18 ? 35.988 27.658 18.402 1.00 13.24 19 SER B N 1
ATOM 3246 C CA . SER B 1 18 ? 34.904 27.851 19.366 1.00 14.27 19 SER B CA 1
ATOM 3247 C C . SER B 1 18 ? 33.527 27.566 18.799 1.00 14.37 19 SER B C 1
ATOM 3248 O O . SER B 1 18 ? 32.568 27.349 19.563 1.00 14.39 19 SER B O 1
ATOM 3251 N N . LEU B 1 19 ? 33.394 27.631 17.478 1.00 15.82 20 LEU B N 1
ATOM 3252 C CA . LEU B 1 19 ? 32.076 27.547 16.837 1.00 16.92 20 LEU B CA 1
ATOM 3253 C C . LEU B 1 19 ? 31.437 26.170 16.912 1.00 18.58 20 LEU B C 1
ATOM 3254 O O . LEU B 1 19 ? 32.093 25.178 16.649 1.00 19.49 20 LEU B O 1
ATOM 3259 N N . PRO B 1 20 ? 30.142 26.100 17.258 1.00 20.05 21 PRO B N 1
ATOM 3260 C CA . PRO B 1 20 ? 29.484 24.794 17.287 1.00 21.22 21 PRO B CA 1
ATOM 3261 C C . PRO B 1 20 ? 29.483 24.034 15.954 1.00 22.66 21 PRO B C 1
ATOM 3262 O O . PRO B 1 20 ? 29.437 24.649 14.897 1.00 23.48 21 PRO B O 1
ATOM 3266 N N . PRO B 1 21 ? 29.516 22.693 16.008 1.00 23.92 22 PRO B N 1
ATOM 3267 C CA . PRO B 1 21 ? 29.521 21.910 14.776 1.00 25.07 22 PRO B CA 1
ATOM 3268 C C . PRO B 1 21 ? 28.223 22.036 13.967 1.00 26.24 22 PRO B C 1
ATOM 3269 O O . PRO B 1 21 ? 27.220 22.616 14.446 1.00 26.08 22 PRO B O 1
ATOM 3273 N N . PRO B 1 22 ? 28.238 21.501 12.741 1.00 27.20 23 PRO B N 1
ATOM 3274 C CA . PRO B 1 22 ? 27.062 21.481 11.872 1.00 27.81 23 PRO B CA 1
ATOM 3275 C C . PRO B 1 22 ? 25.776 21.040 12.570 1.00 27.76 23 PRO B C 1
ATOM 3276 O O . PRO B 1 22 ? 24.739 21.674 12.413 1.00 28.65 23 PRO B O 1
ATOM 3280 N N . GLU B 1 23 ? 25.866 19.976 13.357 1.00 27.59 24 GLU B N 1
ATOM 3281 C CA . GLU B 1 23 ? 24.689 19.345 13.931 1.00 27.07 24 GLU B CA 1
ATOM 3282 C C . GLU B 1 23 ? 24.238 20.012 15.229 1.00 25.02 24 GLU B C 1
ATOM 3283 O O . GLU B 1 23 ? 23.321 19.510 15.871 1.00 24.50 24 GLU B O 1
ATOM 3289 N N . HIS B 1 24 ? 24.863 21.124 15.630 1.00 22.91 25 HIS B N 1
ATOM 3290 C CA . HIS B 1 24 ? 24.545 21.721 16.935 1.00 21.52 25 HIS B CA 1
ATOM 3291 C C . HIS B 1 24 ? 23.079 22.109 17.082 1.00 20.42 25 HIS B C 1
ATOM 3292 O O . HIS B 1 24 ? 22.497 21.938 18.164 1.00 19.76 25 HIS B O 1
ATOM 3299 N N . SER B 1 25 ? 22.474 22.637 16.020 1.00 20.00 26 SER B N 1
ATOM 3300 C CA . SER B 1 25 ? 21.069 23.034 16.091 1.00 19.74 26 SER B CA 1
ATOM 3301 C C . SER B 1 25 ? 20.202 21.839 16.500 1.00 18.45 26 SER B C 1
ATOM 3302 O O . SER B 1 25 ? 19.254 21.996 17.274 1.00 18.06 26 SER B O 1
ATOM 3305 N N . VAL B 1 26 ? 20.538 20.651 15.994 1.00 17.78 27 VAL B N 1
ATOM 3306 C CA . VAL B 1 26 ? 19.812 19.417 16.352 1.00 17.45 27 VAL B CA 1
ATOM 3307 C C . VAL B 1 26 ? 20.000 19.064 17.828 1.00 16.60 27 VAL B C 1
ATOM 3308 O O . VAL B 1 26 ? 19.033 18.731 18.536 1.00 16.57 27 VAL B O 1
ATOM 3312 N N . VAL B 1 27 ? 21.229 19.171 18.309 1.00 15.75 28 VAL B N 1
ATOM 3313 C CA . VAL B 1 27 ? 21.517 18.865 19.694 1.00 15.15 28 VAL B CA 1
ATOM 3314 C C . VAL B 1 27 ? 20.712 19.782 20.625 1.00 14.98 28 VAL B C 1
ATOM 3315 O O . VAL B 1 27 ? 20.155 19.330 21.627 1.00 14.69 28 VAL B O 1
ATOM 3319 N N . ILE B 1 28 ? 20.627 21.065 20.280 1.00 14.25 29 ILE B N 1
ATOM 3320 C CA . ILE B 1 28 ? 19.941 22.027 21.135 1.00 14.12 29 ILE B CA 1
ATOM 3321 C C . ILE B 1 28 ? 18.420 21.819 21.054 1.00 14.54 29 ILE B C 1
ATOM 3322 O O . ILE B 1 28 ? 17.719 21.945 22.044 1.00 14.38 29 ILE B O 1
ATOM 3327 N N . HIS B 1 29 ? 17.928 21.480 19.873 1.00 15.14 30 HIS B N 1
ATOM 3328 C CA . HIS B 1 29 ? 16.515 21.158 19.681 1.00 16.46 30 HIS B CA 1
ATOM 3329 C C . HIS B 1 29 ? 16.121 19.949 20.530 1.00 15.73 30 HIS B C 1
ATOM 3330 O O . HIS B 1 29 ? 15.076 19.964 21.196 1.00 15.32 30 HIS B O 1
ATOM 3337 N N . GLU B 1 30 ? 16.973 18.927 20.542 1.00 15.45 31 GLU B N 1
ATOM 3338 C CA . GLU B 1 30 ? 16.703 17.729 21.336 1.00 15.67 31 GLU B CA 1
ATOM 3339 C C . GLU B 1 30 ? 16.811 18.011 22.838 1.00 14.39 31 GLU B C 1
ATOM 3340 O O . GLU B 1 30 ? 16.060 17.426 23.645 1.00 13.53 31 GLU B O 1
ATOM 3346 N N . LEU B 1 31 ? 17.719 18.916 23.210 1.00 13.45 32 LEU B N 1
ATOM 3347 C CA . LEU B 1 31 ? 17.805 19.367 24.604 1.00 12.72 32 LEU B CA 1
ATOM 3348 C C . LEU B 1 31 ? 16.486 20.044 25.039 1.00 12.10 32 LEU B C 1
ATOM 3349 O O . LEU B 1 31 ? 15.945 19.723 26.083 1.00 12.07 32 LEU B O 1
ATOM 3354 N N . GLN B 1 32 ? 15.968 20.960 24.219 1.00 11.24 33 GLN B N 1
ATOM 3355 C CA . GLN B 1 32 ? 14.689 21.613 24.527 1.00 11.47 33 GLN B CA 1
ATOM 3356 C C . GLN B 1 32 ? 13.573 20.574 24.701 1.00 11.10 33 GLN B C 1
ATOM 3357 O O . GLN B 1 32 ? 12.720 20.700 25.602 1.00 11.58 33 GLN B O 1
ATOM 3363 N N . LYS B 1 33 ? 13.569 19.557 23.853 1.00 12.14 34 LYS B N 1
ATOM 3364 C CA . LYS B 1 33 ? 12.505 18.554 23.892 1.00 12.71 34 LYS B CA 1
ATOM 3365 C C . LYS B 1 33 ? 12.584 17.758 25.191 1.00 11.88 34 LYS B C 1
ATOM 3366 O O . LYS B 1 33 ? 11.556 17.450 25.806 1.00 11.72 34 LYS B O 1
ATOM 3372 N N . ARG B 1 34 ? 13.808 17.420 25.595 1.00 11.64 35 ARG B N 1
ATOM 3373 C CA . ARG B 1 34 ? 14.080 16.667 26.810 1.00 11.99 35 ARG B CA 1
ATOM 3374 C C . ARG B 1 34 ? 13.677 17.463 28.074 1.00 11.18 35 ARG B C 1
ATOM 3375 O O . ARG B 1 34 ? 13.046 16.935 29.011 1.00 11.15 35 ARG B O 1
ATOM 3383 N N . VAL B 1 35 ? 13.988 18.755 28.086 1.00 10.20 36 VAL B N 1
ATOM 3384 C CA . VAL B 1 35 ? 13.574 19.604 29.187 1.00 10.41 36 VAL B CA 1
ATOM 3385 C C . VAL B 1 35 ? 12.051 19.803 29.190 1.00 9.14 36 VAL B C 1
ATOM 3386 O O . VAL B 1 35 ? 11.435 19.813 30.260 1.00 9.82 36 VAL B O 1
ATOM 3390 N N . LEU B 1 36 ? 11.422 19.888 28.006 1.00 9.15 37 LEU B N 1
ATOM 3391 C CA . LEU B 1 36 ? 9.971 19.905 27.949 1.00 9.14 37 LEU B CA 1
ATOM 3392 C C . LEU B 1 36 ? 9.351 18.602 28.504 1.00 9.63 37 LEU B C 1
ATOM 3393 O O . LEU B 1 36 ? 8.316 18.644 29.198 1.00 8.91 37 LEU B O 1
ATOM 3398 N N . ASP B 1 37 ? 9.974 17.462 28.201 1.00 8.80 38 ASP B N 1
ATOM 3399 C CA . ASP B 1 37 ? 9.495 16.182 28.745 1.00 8.95 38 ASP B CA 1
ATOM 3400 C C . ASP B 1 37 ? 9.451 16.245 30.281 1.00 8.98 38 ASP B C 1
ATOM 3401 O O . ASP B 1 37 ? 8.502 15.774 30.898 1.00 9.95 38 ASP B O 1
ATOM 3406 N N . ILE B 1 38 ? 10.470 16.843 30.890 1.00 9.43 39 ILE B N 1
ATOM 3407 C CA . ILE B 1 38 ? 10.499 17.023 32.332 1.00 9.76 39 ILE B CA 1
ATOM 3408 C C . ILE B 1 38 ? 9.378 17.965 32.768 1.00 9.40 39 ILE B C 1
ATOM 3409 O O . ILE B 1 38 ? 8.599 17.636 33.666 1.00 9.28 39 ILE B O 1
ATOM 3414 N N . GLY B 1 39 ? 9.248 19.094 32.063 1.00 9.29 40 GLY B N 1
ATOM 3415 C CA . GLY B 1 39 ? 8.233 20.087 32.382 1.00 9.92 40 GLY B CA 1
ATOM 3416 C C . GLY B 1 39 ? 6.827 19.531 32.361 1.00 9.65 40 GLY B C 1
ATOM 3417 O O . GLY B 1 39 ? 6.022 19.831 33.267 1.00 9.69 40 GLY B O 1
ATOM 3426 N N . LEU B 1 41 ? 5.731 16.664 33.033 1.00 11.69 42 LEU B N 1
ATOM 3427 C CA . LEU B 1 41 ? 5.451 15.827 34.208 1.00 12.42 42 LEU B CA 1
ATOM 3428 C C . LEU B 1 41 ? 5.110 16.660 35.437 1.00 12.40 42 LEU B C 1
ATOM 3429 O O . LEU B 1 41 ? 4.393 16.194 36.329 1.00 13.75 42 LEU B O 1
ATOM 3434 N N . ALA B 1 42 ? 5.650 17.874 35.493 1.00 11.72 43 ALA B N 1
ATOM 3435 C CA . ALA B 1 42 ? 5.609 18.721 36.680 1.00 10.60 43 ALA B CA 1
ATOM 3436 C C . ALA B 1 42 ? 4.514 19.800 36.716 1.00 10.78 43 ALA B C 1
ATOM 3437 O O . ALA B 1 42 ? 4.053 20.174 37.824 1.00 11.14 43 ALA B O 1
ATOM 3439 N N . VAL B 1 43 ? 4.118 20.311 35.536 1.00 9.93 44 VAL B N 1
ATOM 3440 C CA . VAL B 1 43 ? 3.198 21.441 35.440 1.00 9.40 44 VAL B CA 1
ATOM 3441 C C . VAL B 1 43 ? 2.243 21.215 34.303 1.00 9.20 44 VAL B C 1
ATOM 3442 O O . VAL B 1 43 ? 2.550 20.464 33.389 1.00 10.32 44 VAL B O 1
ATOM 3446 N N . ASN B 1 44 ? 1.090 21.860 34.395 1.00 9.31 45 ASN B N 1
ATOM 3447 C CA . ASN B 1 44 ? 0.081 21.797 33.350 1.00 9.53 45 ASN B CA 1
ATOM 3448 C C . ASN B 1 44 ? 0.381 22.718 32.168 1.00 10.22 45 ASN B C 1
ATOM 3449 O O . ASN B 1 44 ? 0.851 23.838 32.345 1.00 10.06 45 ASN B O 1
ATOM 3454 N N . LYS B 1 45 ? 0.086 22.225 30.963 1.00 10.67 46 LYS B N 1
ATOM 3455 C CA . LYS B 1 45 ? 0.353 22.972 29.712 1.00 11.97 46 LYS B CA 1
ATOM 3456 C C . LYS B 1 45 ? 1.789 23.533 29.697 1.00 11.75 46 LYS B C 1
ATOM 3457 O O . LYS B 1 45 ? 2.037 24.735 29.411 1.00 11.67 46 LYS B O 1
ATOM 3463 N N . ALA B 1 46 ? 2.749 22.678 30.049 1.00 11.28 47 ALA B N 1
ATOM 3464 C CA . ALA B 1 46 ? 4.144 23.097 30.116 1.00 11.16 47 ALA B CA 1
ATOM 3465 C C . ALA B 1 46 ? 4.631 23.661 28.780 1.00 10.40 47 ALA B C 1
ATOM 3466 O O . ALA B 1 46 ? 4.294 23.146 27.687 1.00 10.28 47 ALA B O 1
ATOM 3468 N N . HIS B 1 47 ? 5.420 24.726 28.884 1.00 11.21 48 HIS B N 1
ATOM 3469 C CA . HIS B 1 47 ? 6.088 25.339 27.739 1.00 11.71 48 HIS B CA 1
ATOM 3470 C C . HIS B 1 47 ? 7.501 25.699 28.165 1.00 11.59 48 HIS B C 1
ATOM 3471 O O . HIS B 1 47 ? 7.740 26.223 29.273 1.00 11.49 48 HIS B O 1
ATOM 3478 N N . VAL B 1 48 ? 8.460 25.377 27.297 1.00 12.32 49 VAL B N 1
ATOM 3479 C CA . VAL B 1 48 ? 9.869 25.575 27.602 1.00 13.03 49 VAL B CA 1
ATOM 3480 C C . VAL B 1 48 ? 10.496 26.389 26.459 1.00 13.86 49 VAL B C 1
ATOM 3481 O O . VAL B 1 48 ? 10.349 26.014 25.298 1.00 14.92 49 VAL B O 1
ATOM 3485 N N . GLU B 1 49 ? 11.141 27.513 26.788 1.00 13.52 50 GLU B N 1
ATOM 3486 C CA . GLU B 1 49 ? 11.897 28.322 25.826 1.00 14.95 50 GLU B CA 1
ATOM 3487 C C . GLU B 1 49 ? 13.333 28.384 26.291 1.00 14.91 50 GLU B C 1
ATOM 3488 O O . GLU B 1 49 ? 13.592 28.731 27.423 1.00 15.52 50 GLU B O 1
ATOM 3494 N N . LEU B 1 50 ? 14.262 28.043 25.419 1.00 16.08 51 LEU B N 1
ATOM 3495 C CA . LEU B 1 50 ? 15.658 28.349 25.679 1.00 17.51 51 LEU B CA 1
ATOM 3496 C C . LEU B 1 50 ? 15.953 29.845 25.496 1.00 17.49 51 LEU B C 1
ATOM 3497 O O . LEU B 1 50 ? 15.267 30.565 24.752 1.00 18.59 51 LEU B O 1
ATOM 3502 N N . PHE B 1 51 ? 16.960 30.308 26.211 1.00 17.31 52 PHE B N 1
ATOM 3503 C CA . PHE B 1 51 ? 17.546 31.607 25.915 1.00 17.42 52 PHE B CA 1
ATOM 3504 C C . PHE B 1 51 ? 19.024 31.587 26.281 1.00 17.30 52 PHE B C 1
ATOM 3505 O O . PHE B 1 51 ? 19.579 30.532 26.637 1.00 17.98 52 PHE B O 1
ATOM 3513 N N . GLY B 1 52 ? 19.662 32.745 26.162 1.00 16.73 53 GLY B N 1
ATOM 3514 C CA . GLY B 1 52 ? 21.087 32.872 26.400 1.00 15.65 53 GLY B CA 1
ATOM 3515 C C . GLY B 1 52 ? 21.852 32.553 25.147 1.00 15.06 53 GLY B C 1
ATOM 3516 O O . GLY B 1 52 ? 21.333 32.680 24.020 1.00 13.29 53 GLY B O 1
ATOM 3517 N N . SER B 1 53 ? 23.074 32.085 25.355 1.00 15.68 54 SER B N 1
ATOM 3518 C CA . SER B 1 53 ? 24.104 31.914 24.318 1.00 16.26 54 SER B CA 1
ATOM 3519 C C . SER B 1 53 ? 23.657 31.036 23.138 1.00 15.94 54 SER B C 1
ATOM 3520 O O . SER B 1 53 ? 23.936 31.353 21.985 1.00 16.34 54 SER B O 1
ATOM 3523 N N . HIS B 1 54 ? 22.958 29.934 23.403 1.00 15.96 55 HIS B N 1
ATOM 3524 C CA . HIS B 1 54 ? 22.573 29.032 22.308 1.00 15.53 55 HIS B CA 1
ATOM 3525 C C . HIS B 1 54 ? 21.483 29.604 21.429 1.00 15.85 55 HIS B C 1
ATOM 3526 O O . HIS B 1 54 ? 21.280 29.105 20.320 1.00 17.50 55 HIS B O 1
ATOM 3533 N N . VAL B 1 55 ? 20.786 30.631 21.925 1.00 15.54 56 VAL B N 1
ATOM 3534 C CA . VAL B 1 55 ? 19.808 31.357 21.107 1.00 15.35 56 VAL B CA 1
ATOM 3535 C C . VAL B 1 55 ? 20.416 32.559 20.377 1.00 15.31 56 VAL B C 1
ATOM 3536 O O . VAL B 1 55 ? 20.170 32.739 19.193 1.00 16.72 56 VAL B O 1
ATOM 3540 N N . SER B 1 56 ? 21.217 33.365 21.064 1.00 15.61 57 SER B N 1
ATOM 3541 C CA . SER B 1 56 ? 21.901 34.472 20.392 1.00 14.62 57 SER B CA 1
ATOM 3542 C C . SER B 1 56 ? 22.880 33.976 19.325 1.00 14.44 57 SER B C 1
ATOM 3543 O O . SER B 1 56 ? 23.089 34.645 18.303 1.00 14.43 57 SER B O 1
ATOM 3546 N N . GLY B 1 57 ? 23.439 32.791 19.540 1.00 14.19 58 GLY B N 1
ATOM 3547 C CA . GLY B 1 57 ? 24.490 32.271 18.684 1.00 14.62 58 GLY B CA 1
ATOM 3548 C C . GLY B 1 57 ? 25.899 32.714 19.095 1.00 14.46 58 GLY B C 1
ATOM 3549 O O . GLY B 1 57 ? 26.888 32.297 18.443 1.00 14.62 58 GLY B O 1
ATOM 3550 N N . PHE B 1 58 ? 26.019 33.559 20.128 1.00 14.92 59 PHE B N 1
ATOM 3551 C CA . PHE B 1 58 ? 27.336 33.876 20.753 1.00 14.63 59 PHE B CA 1
ATOM 3552 C C . PHE B 1 58 ? 27.690 32.818 21.815 1.00 15.40 59 PHE B C 1
ATOM 3553 O O . PHE B 1 58 ? 27.586 33.045 23.045 1.00 14.88 59 PHE B O 1
ATOM 3561 N N . CYS B 1 59 ? 28.100 31.661 21.291 1.00 16.03 60 CYS B N 1
ATOM 3562 C CA . CYS B 1 59 ? 28.139 30.400 22.045 1.00 17.38 60 CYS B CA 1
ATOM 3563 C C . CYS B 1 59 ? 29.198 29.456 21.547 1.00 17.31 60 CYS B C 1
ATOM 3564 O O . CYS B 1 59 ? 29.579 29.493 20.382 1.00 17.73 60 CYS B O 1
ATOM 3567 N N . THR B 1 60 ? 29.644 28.597 22.456 1.00 17.28 61 THR B N 1
ATOM 3568 C CA . THR B 1 60 ? 30.408 27.403 22.104 1.00 17.41 61 THR B CA 1
ATOM 3569 C C . THR B 1 60 ? 29.449 26.201 22.240 1.00 17.09 61 THR B C 1
ATOM 3570 O O . THR B 1 60 ? 28.340 26.353 22.765 1.00 17.16 61 THR B O 1
ATOM 3574 N N . PRO B 1 61 ? 29.871 25.001 21.826 1.00 17.65 62 PRO B N 1
ATOM 3575 C CA . PRO B 1 61 ? 29.026 23.827 22.082 1.00 17.86 62 PRO B CA 1
ATOM 3576 C C . PRO B 1 61 ? 28.659 23.566 23.554 1.00 18.49 62 PRO B C 1
ATOM 3577 O O . PRO B 1 61 ? 27.649 22.887 23.834 1.00 19.23 62 PRO B O 1
ATOM 3581 N N . HIS B 1 62 ? 29.473 24.068 24.472 1.00 18.80 63 HIS B N 1
ATOM 3582 C CA . HIS B 1 62 ? 29.309 23.797 25.891 1.00 19.60 63 HIS B CA 1
ATOM 3583 C C . HIS B 1 62 ? 28.797 24.981 26.698 1.00 18.40 63 HIS B C 1
ATOM 3584 O O . HIS B 1 62 ? 28.824 24.942 27.923 1.00 18.72 63 HIS B O 1
ATOM 3591 N N . SER B 1 63 ? 28.318 26.021 26.028 1.00 17.60 64 SER B N 1
ATOM 3592 C CA . SER B 1 63 ? 27.774 27.183 26.733 1.00 17.49 64 SER B CA 1
ATOM 3593 C C . SER B 1 63 ? 26.583 26.788 27.615 1.00 17.37 64 SER B C 1
ATOM 3594 O O . SER B 1 63 ? 25.845 25.881 27.287 1.00 16.69 64 SER B O 1
ATOM 3597 N N . ASP B 1 64 ? 26.399 27.500 28.721 1.00 17.78 65 ASP B N 1
ATOM 3598 C CA . ASP B 1 64 ? 25.230 27.298 29.569 1.00 18.35 65 ASP B CA 1
ATOM 3599 C C . ASP B 1 64 ? 23.925 27.530 28.794 1.00 18.57 65 ASP B C 1
ATOM 3600 O O . ASP B 1 64 ? 23.847 28.397 27.910 1.00 19.32 65 ASP B O 1
ATOM 3605 N N . ALA B 1 65 ? 22.912 26.721 29.115 1.00 17.85 66 ALA B N 1
ATOM 3606 C CA . ALA B 1 65 ? 21.562 26.897 28.590 1.00 17.31 66 ALA B CA 1
ATOM 3607 C C . ALA B 1 65 ? 20.716 27.522 29.682 1.00 17.27 66 ALA B C 1
ATOM 3608 O O . ALA B 1 65 ? 20.687 27.037 30.826 1.00 18.33 66 ALA B O 1
ATOM 3610 N N . ASP B 1 66 ? 20.076 28.634 29.343 1.00 16.23 67 ASP B N 1
ATOM 3611 C CA . ASP B 1 66 ? 19.072 29.247 30.202 1.00 15.97 67 ASP B CA 1
ATOM 3612 C C . ASP B 1 66 ? 17.733 28.820 29.669 1.00 14.79 67 ASP B C 1
ATOM 3613 O O . ASP B 1 66 ? 17.501 28.821 28.455 1.00 14.19 67 ASP B O 1
ATOM 3618 N N . ILE B 1 67 ? 16.821 28.480 30.583 1.00 14.37 68 ILE B N 1
ATOM 3619 C CA . ILE B 1 67 ? 15.527 27.952 30.204 1.00 14.12 68 ILE B CA 1
ATOM 3620 C C . ILE B 1 67 ? 14.402 28.641 30.997 1.00 13.66 68 ILE B C 1
ATOM 3621 O O . ILE B 1 67 ? 14.480 28.764 32.234 1.00 13.94 68 ILE B O 1
ATOM 3626 N N . SER B 1 68 ? 13.388 29.093 30.261 1.00 13.25 69 SER B N 1
ATOM 3627 C CA . SER B 1 68 ? 12.174 29.668 30.819 1.00 13.10 69 SER B CA 1
ATOM 3628 C C . SER B 1 68 ? 11.025 28.677 30.714 1.00 12.33 69 SER B C 1
ATOM 3629 O O . SER B 1 68 ? 10.612 28.299 29.598 1.00 12.06 69 SER B O 1
ATOM 3632 N N . LEU B 1 69 ? 10.481 28.324 31.878 1.00 12.36 70 LEU B N 1
ATOM 3633 C CA . LEU B 1 69 ? 9.373 27.401 32.006 1.00 11.77 70 LEU B CA 1
ATOM 3634 C C . LEU B 1 69 ? 8.115 28.216 32.276 1.00 11.25 70 LEU B C 1
ATOM 3635 O O . LEU B 1 69 ? 8.106 29.057 33.171 1.00 11.68 70 LEU B O 1
ATOM 3640 N N . THR B 1 70 ? 7.085 28.008 31.462 1.00 10.56 71 THR B N 1
ATOM 3641 C CA . THR B 1 70 ? 5.758 28.536 31.708 1.00 11.29 71 THR B CA 1
ATOM 3642 C C . THR B 1 70 ? 4.719 27.395 31.685 1.00 11.10 71 THR B C 1
ATOM 3643 O O . THR B 1 70 ? 5.066 26.225 31.494 1.00 10.42 71 THR B O 1
ATOM 3647 N N . TYR B 1 71 ? 3.462 27.744 31.943 1.00 11.09 72 TYR B N 1
ATOM 3648 C CA . TYR B 1 71 ? 2.442 26.757 32.291 1.00 11.36 72 TYR B CA 1
ATOM 3649 C C . TYR B 1 71 ? 1.069 27.403 32.194 1.00 11.32 72 TYR B C 1
ATOM 3650 O O . TYR B 1 71 ? 0.967 28.627 32.013 1.00 10.52 72 TYR B O 1
ATOM 3659 N N . ARG B 1 72 ? 0.026 26.587 32.332 1.00 11.87 73 ARG B N 1
ATOM 3660 C CA . ARG B 1 72 ? -1.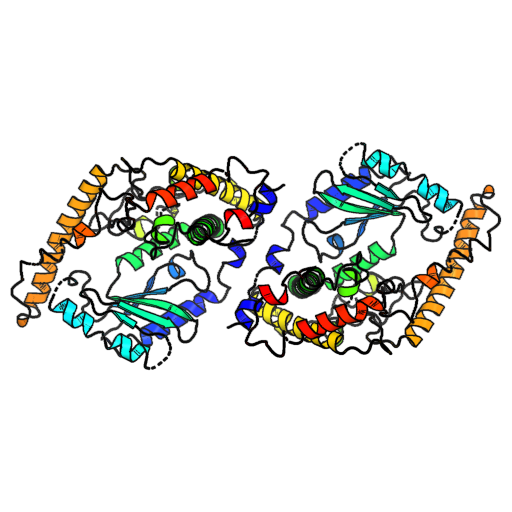368 27.029 32.190 1.00 12.34 73 ARG B CA 1
ATOM 3661 C C . ARG B 1 72 ? -1.675 28.202 33.128 1.00 13.21 73 ARG B C 1
ATOM 3662 O O . ARG B 1 72 ? -1.492 28.090 34.317 1.00 13.55 73 ARG B O 1
ATOM 3670 N N . ASN B 1 73 ? -2.096 29.325 32.550 1.00 14.04 74 ASN B N 1
ATOM 3671 C CA . ASN B 1 73 ? -2.424 30.560 33.283 1.00 14.94 74 ASN B CA 1
ATOM 3672 C C . ASN B 1 73 ? -1.258 31.226 34.006 1.00 14.71 74 ASN B C 1
ATOM 3673 O O . ASN B 1 73 ? -1.465 32.016 34.913 1.00 15.69 74 ASN B O 1
ATOM 3678 N N . PHE B 1 74 ? -0.036 30.926 33.569 1.00 13.23 75 PHE B N 1
ATOM 3679 C CA . PHE B 1 74 ? 1.126 31.693 33.968 1.00 12.45 75 PHE B CA 1
ATOM 3680 C C . PHE B 1 74 ? 0.888 33.176 33.662 1.00 12.61 75 PHE B C 1
ATOM 3681 O O . PHE B 1 74 ? 0.322 33.531 32.618 1.00 12.55 75 PHE B O 1
ATOM 3689 N N . SER B 1 75 ? 1.326 34.034 34.580 1.00 12.14 76 SER B N 1
ATOM 3690 C CA . SER B 1 75 ? 1.370 35.469 34.320 1.00 13.53 76 SER B CA 1
ATOM 3691 C C . SER B 1 75 ? 2.707 36.036 34.770 1.00 14.29 76 SER B C 1
ATOM 3692 O O . SER B 1 75 ? 3.087 35.822 35.890 1.00 15.95 76 SER B O 1
ATOM 3695 N N . PRO B 1 76 ? 3.386 36.823 33.905 1.00 16.05 77 PRO B N 1
ATOM 3696 C CA . PRO B 1 76 ? 4.641 37.456 34.251 1.00 16.64 77 PRO B CA 1
ATOM 3697 C C . PRO B 1 76 ? 4.481 38.501 35.358 1.00 17.00 77 PRO B C 1
ATOM 3698 O O . PRO B 1 76 ? 5.460 38.886 35.976 1.00 18.89 77 PRO B O 1
ATOM 3702 N N . TRP B 1 77 ? 3.250 38.902 35.627 1.00 16.00 78 TRP B N 1
ATOM 3703 C CA . TRP B 1 77 ? 2.929 39.973 36.580 1.00 16.21 78 TRP B CA 1
ATOM 3704 C C . TRP B 1 77 ? 2.805 39.534 38.046 1.00 15.85 78 TRP B C 1
ATOM 3705 O O . TRP B 1 77 ? 2.911 40.354 38.974 1.00 14.82 78 TRP B O 1
ATOM 3716 N N . LEU B 1 78 ? 2.611 38.230 38.270 1.00 15.46 79 LEU B N 1
ATOM 3717 C CA . LEU B 1 78 ? 2.208 37.761 39.599 1.00 16.09 79 LEU B CA 1
ATOM 3718 C C . LEU B 1 78 ? 3.368 37.369 40.486 1.00 17.65 79 LEU B C 1
ATOM 3719 O O . LEU B 1 78 ? 3.207 37.152 41.702 1.00 17.96 79 LEU B O 1
ATOM 3724 N N . GLN B 1 79 ? 4.550 37.271 39.910 1.00 20.16 80 GLN B N 1
ATOM 3725 C CA . GLN B 1 79 ? 5.701 36.881 40.728 1.00 21.92 80 GLN B CA 1
ATOM 3726 C C . GLN B 1 79 ? 5.954 38.039 41.738 1.00 21.88 80 GLN B C 1
ATOM 3727 O O . GLN B 1 79 ? 5.808 39.217 41.398 1.00 24.24 80 GLN B O 1
ATOM 3733 N N . GLY B 1 80 ? 6.198 37.694 43.002 1.00 20.64 81 GLY B N 1
ATOM 3734 C CA . GLY B 1 80 ? 6.217 38.641 44.122 1.00 19.77 81 GLY B CA 1
ATOM 3735 C C . GLY B 1 80 ? 5.002 38.546 45.030 1.00 18.90 81 GLY B C 1
ATOM 3736 O O . GLY B 1 80 ? 5.042 38.945 46.202 1.00 20.32 81 GLY B O 1
ATOM 3745 N N . GLU B 1 82 ? 2.927 36.625 47.337 1.00 17.31 83 GLU B N 1
ATOM 3746 C CA . GLU B 1 82 ? 3.286 35.490 48.203 1.00 18.51 83 GLU B CA 1
ATOM 3747 C C . GLU B 1 82 ? 2.579 34.183 47.836 1.00 17.56 83 GLU B C 1
ATOM 3748 O O . GLU B 1 82 ? 3.214 33.124 47.701 1.00 17.03 83 GLU B O 1
ATOM 3754 N N . ARG B 1 83 ? 1.270 34.244 47.632 1.00 16.05 84 ARG B N 1
ATOM 3755 C CA . ARG B 1 83 ? 0.535 33.029 47.363 1.00 15.98 84 ARG B CA 1
ATOM 3756 C C . ARG B 1 83 ? 0.947 32.367 46.032 1.00 14.74 84 ARG B C 1
ATOM 3757 O O . ARG B 1 83 ? 1.005 31.143 45.928 1.00 14.83 84 ARG B O 1
ATOM 3765 N N . VAL B 1 84 ? 1.257 33.177 45.028 1.00 14.23 85 VAL B N 1
ATOM 3766 C CA . VAL B 1 84 ? 1.665 32.650 43.733 1.00 13.91 85 VAL B CA 1
ATOM 3767 C C . VAL B 1 84 ? 3.118 32.213 43.781 1.00 12.76 85 VAL B C 1
ATOM 3768 O O . VAL B 1 84 ? 3.485 31.188 43.201 1.00 13.42 85 VAL B O 1
ATOM 3772 N N . ASP B 1 85 ? 3.943 32.957 44.505 1.00 13.36 86 ASP B N 1
ATOM 3773 C CA . ASP B 1 85 ? 5.341 32.508 44.699 1.00 13.52 86 ASP B CA 1
ATOM 3774 C C . ASP B 1 85 ? 5.377 31.113 45.331 1.00 13.50 86 ASP B C 1
ATOM 3775 O O . ASP B 1 85 ? 6.201 30.261 44.945 1.00 13.08 86 ASP B O 1
ATOM 3780 N N . GLU B 1 86 ? 4.482 30.879 46.291 1.00 14.56 87 GLU B N 1
ATOM 3781 C CA . GLU B 1 86 ? 4.294 29.555 46.920 1.00 15.28 87 GLU B CA 1
ATOM 3782 C C . GLU B 1 86 ? 3.952 28.484 45.879 1.00 13.94 87 GLU B C 1
ATOM 3783 O O . GLU B 1 86 ? 4.561 27.410 45.878 1.00 13.99 87 GLU B O 1
ATOM 3789 N N . GLN B 1 87 ? 2.986 28.765 45.001 1.00 12.85 88 GLN B N 1
ATOM 3790 C CA . GLN B 1 87 ? 2.602 27.825 43.955 1.00 12.92 88 GLN B CA 1
ATOM 3791 C C . GLN B 1 87 ? 3.772 27.551 42.999 1.00 11.64 88 GLN B C 1
ATOM 3792 O O . GLN B 1 87 ? 4.033 26.394 42.650 1.00 10.78 88 GLN B O 1
ATOM 3798 N N . ASN B 1 88 ? 4.491 28.598 42.595 1.00 10.65 89 ASN B N 1
ATOM 3799 C CA . ASN B 1 88 ? 5.670 28.401 41.730 1.00 10.74 89 ASN B CA 1
ATOM 3800 C C . ASN B 1 88 ? 6.721 27.534 42.418 1.00 11.36 89 ASN B C 1
ATOM 3801 O O . ASN B 1 88 ? 7.402 26.727 41.766 1.00 11.28 89 ASN B O 1
ATOM 3806 N N . ASN B 1 89 ? 6.868 27.676 43.731 1.00 12.49 90 ASN B N 1
ATOM 3807 C CA . ASN B 1 89 ? 7.768 26.788 44.456 1.00 13.84 90 ASN B CA 1
ATOM 3808 C C . ASN B 1 89 ? 7.312 25.325 44.448 1.00 13.17 90 ASN B C 1
ATOM 3809 O O . ASN B 1 89 ? 8.132 24.433 44.299 1.00 13.70 90 ASN B O 1
ATOM 3814 N N . LYS B 1 90 ? 6.009 25.073 44.542 1.00 13.10 91 LYS B N 1
ATOM 3815 C CA . LYS B 1 90 ? 5.488 23.717 44.381 1.00 12.73 91 LYS B CA 1
ATOM 3816 C C . LYS B 1 90 ? 5.828 23.178 42.967 1.00 11.94 91 LYS B C 1
ATOM 3817 O O . LYS B 1 90 ? 6.214 22.017 42.826 1.00 12.82 91 LYS B O 1
ATOM 3823 N N . ARG B 1 91 ? 5.685 24.017 41.935 1.00 10.84 92 ARG B N 1
ATOM 3824 C CA . ARG B 1 91 ? 5.975 23.612 40.556 1.00 10.71 92 ARG B CA 1
ATOM 3825 C C . ARG B 1 91 ? 7.446 23.271 40.394 1.00 10.60 92 ARG B C 1
ATOM 3826 O O . ARG B 1 91 ? 7.806 22.273 39.779 1.00 9.90 92 ARG B O 1
ATOM 3842 N N . THR B 1 93 ? 9.608 22.482 42.755 1.00 10.15 94 THR B N 1
ATOM 3843 C CA . THR B 1 93 ? 9.922 21.330 43.582 1.00 11.58 94 THR B CA 1
ATOM 3844 C C . THR B 1 93 ? 9.660 20.050 42.792 1.00 11.03 94 THR B C 1
ATOM 3845 O O . THR B 1 93 ? 10.530 19.158 42.712 1.00 10.73 94 THR B O 1
ATOM 3849 N N . ARG B 1 94 ? 8.498 19.972 42.132 1.00 10.24 95 ARG B N 1
ATOM 3850 C CA . ARG B 1 94 ? 8.227 18.792 41.339 1.00 9.82 95 ARG B CA 1
ATOM 3851 C C . ARG B 1 94 ? 9.142 18.716 40.121 1.00 8.81 95 ARG B C 1
ATOM 3852 O O . ARG B 1 94 ? 9.630 17.635 39.795 1.00 9.59 95 ARG B O 1
ATOM 3860 N N . PHE B 1 95 ? 9.381 19.852 39.475 1.00 7.46 96 PHE B N 1
ATOM 3861 C CA . PHE B 1 95 ? 10.302 19.910 38.320 1.00 7.82 96 PHE B CA 1
ATOM 3862 C C . PHE B 1 95 ? 11.649 19.285 38.646 1.00 8.11 96 PHE B C 1
ATOM 3863 O O . PHE B 1 95 ? 12.210 18.510 37.868 1.00 8.97 96 PHE B O 1
ATOM 3871 N N . GLY B 1 96 ? 12.164 19.636 39.818 1.00 8.47 97 GLY B N 1
ATOM 3872 C CA . GLY B 1 96 ? 13.459 19.127 40.255 1.00 9.11 97 GLY B CA 1
ATOM 3873 C C . GLY B 1 96 ? 13.456 17.616 40.441 1.00 8.88 97 GLY B C 1
ATOM 3874 O O . GLY B 1 96 ? 14.392 16.912 40.016 1.00 9.54 97 GLY B O 1
ATOM 3875 N N . LYS B 1 97 ? 12.394 17.107 41.062 1.00 9.49 98 LYS B N 1
ATOM 3876 C CA . LYS B 1 97 ? 12.241 15.672 41.267 1.00 10.79 98 LYS B CA 1
ATOM 3877 C C . LYS B 1 97 ? 12.147 14.925 39.948 1.00 10.06 98 LYS B C 1
ATOM 3878 O O . LYS B 1 97 ? 12.746 13.846 39.790 1.00 9.64 98 LYS B O 1
ATOM 3884 N N . GLU B 1 98 ? 11.394 15.481 38.998 1.00 9.12 99 GLU B N 1
ATOM 3885 C CA . GLU B 1 98 ? 11.225 14.823 37.713 1.00 9.44 99 GLU B CA 1
ATOM 3886 C C . GLU B 1 98 ? 12.504 14.930 36.858 1.00 9.88 99 GLU B C 1
ATOM 3887 O O . GLU B 1 98 ? 12.822 14.021 36.106 1.00 10.10 99 GLU B O 1
ATOM 3893 N N . ALA B 1 99 ? 13.246 16.024 36.991 1.00 9.35 100 ALA B N 1
ATOM 3894 C CA . ALA B 1 99 ? 14.559 16.132 36.339 1.00 8.94 100 ALA B CA 1
ATOM 3895 C C . ALA B 1 99 ? 15.497 15.022 36.806 1.00 9.17 100 ALA B C 1
ATOM 3896 O O . ALA B 1 99 ? 16.182 14.390 36.000 1.00 9.86 100 ALA B O 1
ATOM 3898 N N . SER B 1 100 ? 15.539 14.788 38.117 1.00 9.24 101 SER B N 1
ATOM 3899 C CA . SER B 1 100 ? 16.365 13.719 38.641 1.00 10.00 101 SER B CA 1
ATOM 3900 C C . SER B 1 100 ? 15.882 12.383 38.108 1.00 9.03 101 SER B C 1
ATOM 3901 O O . SER B 1 100 ? 16.698 11.569 37.664 1.00 9.36 101 SER B O 1
ATOM 3904 N N . ALA B 1 101 ? 14.571 12.167 38.136 1.00 9.48 102 ALA B N 1
ATOM 3905 C CA . ALA B 1 101 ? 14.010 10.889 37.641 1.00 9.15 102 ALA B CA 1
ATOM 3906 C C . ALA B 1 101 ? 14.431 10.613 36.197 1.00 9.53 102 ALA B C 1
ATOM 3907 O O . ALA B 1 101 ? 14.797 9.488 35.856 1.00 9.51 102 ALA B O 1
ATOM 3917 N N . GLY B 1 103 ? 17.025 11.621 34.675 1.00 8.52 104 GLY B N 1
ATOM 3918 C CA . GLY B 1 103 ? 18.456 11.390 34.536 1.00 8.55 104 GLY B CA 1
ATOM 3919 C C . GLY B 1 103 ? 19.326 12.642 34.411 1.00 8.83 104 GLY B C 1
ATOM 3920 O O . GLY B 1 103 ? 20.484 12.543 34.022 1.00 9.16 104 GLY B O 1
ATOM 3929 N N . GLU B 1 105 ? 21.745 15.448 35.867 1.00 11.51 106 GLU B N 1
ATOM 3930 C CA . GLU B 1 105 ? 22.774 15.305 36.896 1.00 13.87 106 GLU B CA 1
ATOM 3931 C C . GLU B 1 105 ? 22.873 16.559 37.760 1.00 14.10 106 GLU B C 1
ATOM 3932 O O . GLU B 1 105 ? 22.569 17.666 37.318 1.00 12.18 106 GLU B O 1
ATOM 3938 N N . ASP B 1 106 ? 23.293 16.367 39.008 1.00 15.39 107 ASP B N 1
ATOM 3939 C CA . ASP B 1 106 ? 23.628 17.493 39.895 1.00 17.22 107 ASP B CA 1
ATOM 3940 C C . ASP B 1 106 ? 22.416 18.432 40.047 1.00 16.79 107 ASP B C 1
ATOM 3941 O O . ASP B 1 106 ? 22.563 19.651 40.016 1.00 16.82 107 ASP B O 1
ATOM 3946 N N . VAL B 1 107 ? 21.218 17.863 40.176 1.00 16.08 108 VAL B N 1
ATOM 3947 C CA . VAL B 1 107 ? 19.998 18.677 40.254 1.00 15.91 108 VAL B CA 1
ATOM 3948 C C . VAL B 1 107 ? 19.948 19.439 41.566 1.00 17.04 108 VAL B C 1
ATOM 3949 O O . VAL B 1 107 ? 20.083 18.851 42.634 1.00 16.29 108 VAL B O 1
ATOM 3953 N N . ARG B 1 108 ? 19.752 20.748 41.460 1.00 18.13 109 ARG B N 1
ATOM 3954 C CA . ARG B 1 108 ? 19.687 21.616 42.617 1.00 20.50 109 ARG B CA 1
ATOM 3955 C C . ARG B 1 108 ? 18.501 22.535 42.471 1.00 20.75 109 ARG B C 1
ATOM 3956 O O . ARG B 1 108 ? 18.413 23.277 41.504 1.00 20.23 109 ARG B O 1
ATOM 3964 N N . TYR B 1 109 ? 17.586 22.445 43.431 1.00 23.32 110 TYR B N 1
ATOM 3965 C CA . TYR B 1 109 ? 16.400 23.304 43.512 1.00 25.03 110 TYR B CA 1
ATOM 3966 C C . TYR B 1 109 ? 16.707 24.366 44.551 1.00 27.00 110 TYR B C 1
ATOM 3967 O O . TYR B 1 109 ? 17.013 24.055 45.705 1.00 27.26 110 TYR B O 1
ATOM 3976 N N . ILE B 1 110 ? 16.680 25.621 44.119 1.00 29.15 111 ILE B N 1
ATOM 3977 C CA . ILE B 1 110 ? 16.942 26.746 45.000 1.00 30.83 111 ILE B CA 1
ATOM 3978 C C . ILE B 1 110 ? 15.603 27.324 45.421 1.00 31.86 111 ILE B C 1
ATOM 3979 O O . ILE B 1 110 ? 14.988 28.069 44.644 1.00 31.97 111 ILE B O 1
ATOM 3984 N N . ARG B 1 111 ? 15.133 26.942 46.616 1.00 32.80 112 ARG B N 1
ATOM 3985 C CA . ARG B 1 111 ? 13.899 27.521 47.161 1.00 33.86 112 ARG B CA 1
ATOM 3986 C C . ARG B 1 111 ? 14.136 28.995 47.467 1.00 33.53 112 ARG B C 1
ATOM 3987 O O . ARG B 1 111 ? 14.974 29.349 48.294 1.00 33.39 112 ARG B O 1
ATOM 3995 N N . ALA B 1 112 ? 13.393 29.848 46.779 1.00 33.26 113 ALA B N 1
ATOM 3996 C CA . ALA B 1 112 ? 13.438 31.280 47.023 1.00 32.92 113 ALA B CA 1
ATOM 3997 C C . ALA B 1 112 ? 12.097 31.835 46.571 1.00 32.74 113 ALA B C 1
ATOM 3998 O O . ALA B 1 112 ? 11.318 31.124 45.932 1.00 32.43 113 ALA B O 1
ATOM 4000 N N . ARG B 1 113 ? 11.806 33.092 46.901 1.00 32.62 114 ARG B N 1
ATOM 4001 C CA . ARG B 1 113 ? 10.580 33.715 46.389 1.00 32.50 114 ARG B CA 1
ATOM 4002 C C . ARG B 1 113 ? 10.586 33.721 44.848 1.00 32.12 114 ARG B C 1
ATOM 4003 O O . ARG B 1 113 ? 9.521 33.686 44.222 1.00 32.40 114 ARG B O 1
ATOM 4011 N N . ILE B 1 114 ? 11.774 33.725 44.235 1.00 31.34 115 ILE B N 1
ATOM 4012 C CA . ILE B 1 114 ? 11.892 33.364 42.809 1.00 31.09 115 ILE B CA 1
ATOM 4013 C C . ILE B 1 114 ? 12.683 32.047 42.645 1.00 29.82 115 ILE B C 1
ATOM 4014 O O . ILE B 1 114 ? 13.906 32.032 42.730 1.00 30.14 115 ILE B O 1
ATOM 4019 N N . PRO B 1 115 ? 11.972 30.932 42.412 1.00 27.84 116 PRO B N 1
ATOM 4020 C CA . PRO B 1 115 ? 12.627 29.618 42.349 1.00 26.49 116 PRO B CA 1
ATOM 4021 C C . PRO B 1 115 ? 13.452 29.330 41.060 1.00 25.35 116 PRO B C 1
ATOM 4022 O O . PRO B 1 115 ? 13.079 29.747 39.970 1.00 25.27 116 PRO B O 1
ATOM 4026 N N . VAL B 1 116 ? 14.578 28.633 41.215 1.00 23.72 117 VAL B N 1
ATOM 4027 C CA . VAL B 1 116 ? 15.360 28.128 40.078 1.00 22.86 117 VAL B CA 1
ATOM 4028 C C . VAL B 1 116 ? 15.700 26.654 40.294 1.00 20.20 117 VAL B C 1
ATOM 4029 O O . VAL B 1 116 ? 15.844 26.198 41.441 1.00 21.27 117 VAL B O 1
ATOM 4033 N N . VAL B 1 117 ? 15.781 25.911 39.194 1.00 16.90 118 VAL B N 1
ATOM 4034 C CA . VAL B 1 117 ? 16.313 24.550 39.201 1.00 14.65 118 VAL B CA 1
ATOM 4035 C C . VAL B 1 117 ? 17.535 24.501 38.289 1.00 14.45 118 VAL B C 1
ATOM 4036 O O . VAL B 1 117 ? 17.477 24.843 37.125 1.00 14.72 118 VAL B O 1
ATOM 4040 N N . GLN B 1 118 ? 18.655 24.080 38.855 1.00 14.16 119 GLN B N 1
ATOM 4041 C CA . GLN B 1 118 ? 19.889 23.932 38.089 1.00 14.96 119 GLN B CA 1
ATOM 4042 C C . GLN B 1 118 ? 20.231 22.452 37.909 1.00 13.93 119 GLN B C 1
ATOM 4043 O O . GLN B 1 118 ? 19.970 21.653 38.776 1.00 14.60 119 GLN B O 1
ATOM 4049 N N . PHE B 1 119 ? 20.788 22.099 36.758 1.00 13.25 120 PHE B N 1
ATOM 4050 C CA . PHE B 1 119 ? 21.295 20.750 36.518 1.00 13.01 120 PHE B CA 1
ATOM 4051 C C . PHE B 1 119 ? 22.263 20.714 35.345 1.00 13.15 120 PHE B C 1
ATOM 4052 O O . PHE B 1 119 ? 22.273 21.627 34.498 1.00 13.16 120 PHE B O 1
ATOM 4060 N N . THR B 1 120 ? 23.040 19.625 35.294 1.00 13.03 121 THR B N 1
ATOM 4061 C CA . THR B 1 120 ? 23.866 19.277 34.159 1.00 13.67 121 THR B CA 1
ATOM 4062 C C . THR B 1 120 ? 23.099 18.282 33.281 1.00 12.75 121 THR B C 1
ATOM 4063 O O . THR B 1 120 ? 22.642 17.237 33.762 1.00 12.00 121 THR B O 1
ATOM 4067 N N . ASP B 1 121 ? 22.936 18.595 32.007 1.00 13.13 122 ASP B N 1
ATOM 4068 C CA . ASP B 1 121 ? 22.134 17.724 31.145 1.00 13.20 122 ASP B CA 1
ATOM 4069 C C . ASP B 1 121 ? 22.727 16.312 31.090 1.00 14.65 122 ASP B C 1
ATOM 4070 O O . ASP B 1 121 ? 23.891 16.145 30.787 1.00 14.65 122 ASP B O 1
ATOM 4075 N N . GLY B 1 122 ? 21.913 15.301 31.445 1.00 15.44 123 GLY B N 1
ATOM 4076 C CA . GLY B 1 122 ? 22.340 13.891 31.430 1.00 15.86 123 GLY B CA 1
ATOM 4077 C C . GLY B 1 122 ? 22.895 13.396 30.095 1.00 16.57 123 GLY B C 1
ATOM 4078 O O . GLY B 1 122 ? 23.574 12.364 30.055 1.00 16.78 123 GLY B O 1
ATOM 4079 N N . VAL B 1 123 ? 22.604 14.103 28.994 1.00 16.90 124 VAL B N 1
ATOM 4080 C CA . VAL B 1 123 ? 23.071 13.695 27.658 1.00 17.20 124 VAL B CA 1
ATOM 4081 C C . VAL B 1 123 ? 24.318 14.470 27.241 1.00 17.75 124 VAL B C 1
ATOM 4082 O O . VAL B 1 123 ? 25.366 13.866 26.946 1.00 19.03 124 VAL B O 1
ATOM 4086 N N . THR B 1 124 ? 24.217 15.800 27.235 1.00 18.37 125 THR B N 1
ATOM 4087 C CA . THR B 1 124 ? 25.249 16.681 26.677 1.00 18.05 125 THR B CA 1
ATOM 4088 C C . THR B 1 124 ? 26.271 17.223 27.691 1.00 18.70 125 THR B C 1
ATOM 4089 O O . THR B 1 124 ? 27.285 17.784 27.294 1.00 20.65 125 THR B O 1
ATOM 4093 N N . GLY B 1 125 ? 26.006 17.097 28.983 1.00 18.92 126 GLY B N 1
ATOM 4094 C CA . GLY B 1 125 ? 26.818 17.770 30.001 1.00 18.78 126 GLY B CA 1
ATOM 4095 C C . GLY B 1 125 ? 26.688 19.297 30.093 1.00 18.51 126 GLY B C 1
ATOM 4096 O O . GLY B 1 125 ? 27.370 19.899 30.930 1.00 19.28 126 GLY B O 1
ATOM 4097 N N . ILE B 1 126 ? 25.860 19.925 29.241 1.00 17.27 127 ILE B N 1
ATOM 4098 C CA . ILE B 1 126 ? 25.545 21.376 29.324 1.00 16.41 127 ILE B CA 1
ATOM 4099 C C . ILE B 1 126 ? 24.818 21.735 30.603 1.00 16.09 127 ILE B C 1
ATOM 4100 O O . ILE B 1 126 ? 23.842 21.068 30.971 1.00 15.35 127 ILE B O 1
ATOM 4105 N N . HIS B 1 127 ? 25.300 22.782 31.275 1.00 15.95 128 HIS B N 1
ATOM 4106 C CA . HIS B 1 127 ? 24.700 23.262 32.514 1.00 15.97 128 HIS B CA 1
ATOM 4107 C C . HIS B 1 127 ? 23.453 24.052 32.173 1.00 15.44 128 HIS B C 1
ATOM 4108 O O . HIS B 1 127 ? 23.513 25.004 31.384 1.00 15.66 128 HIS B O 1
ATOM 4115 N N . CYS B 1 128 ? 22.339 23.668 32.794 1.00 14.93 129 CYS B N 1
ATOM 4116 C CA . CYS B 1 128 ? 21.036 24.293 32.553 1.00 14.34 129 CYS B CA 1
ATOM 4117 C C . CYS B 1 128 ? 20.507 24.992 33.797 1.00 14.31 129 CYS B C 1
ATOM 4118 O O . CYS B 1 128 ? 20.621 24.495 34.923 1.00 13.36 129 CYS B O 1
ATOM 4121 N N . ASP B 1 129 ? 19.946 26.172 33.565 1.00 15.02 130 ASP B N 1
ATOM 4122 C CA . ASP B 1 129 ? 19.318 26.965 34.594 1.00 16.21 130 ASP B CA 1
ATOM 4123 C C . ASP B 1 129 ? 17.891 27.193 34.201 1.00 15.68 130 ASP B C 1
ATOM 4124 O O . ASP B 1 129 ? 17.665 27.857 33.205 1.00 14.93 130 ASP B O 1
ATOM 4129 N N . VAL B 1 130 ? 16.938 26.658 34.967 1.00 14.92 131 VAL B N 1
ATOM 4130 C CA . VAL B 1 130 ? 15.530 26.701 34.603 1.00 13.98 131 VAL B CA 1
ATOM 4131 C C . VAL B 1 130 ? 14.811 27.585 35.612 1.00 14.46 131 VAL B C 1
ATOM 4132 O O . VAL B 1 130 ? 14.941 27.385 36.802 1.00 14.40 131 VAL B O 1
ATOM 4136 N N . SER B 1 131 ? 14.079 28.578 35.137 1.00 14.68 132 SER B N 1
ATOM 4137 C CA . SER B 1 131 ? 13.342 29.462 36.031 1.00 15.44 132 SER B CA 1
ATOM 4138 C C . SER B 1 131 ? 11.971 29.662 35.465 1.00 14.63 132 SER B C 1
ATOM 4139 O O . SER B 1 131 ? 11.710 29.357 34.296 1.00 14.38 132 SER B O 1
ATOM 4142 N N . ILE B 1 132 ? 11.071 30.207 36.271 1.00 14.95 133 ILE B N 1
ATOM 4143 C CA . ILE B 1 132 ? 9.723 30.438 35.739 1.00 15.65 133 ILE B CA 1
ATOM 4144 C C . ILE B 1 132 ? 9.594 31.793 35.004 1.00 17.19 133 ILE B C 1
ATOM 4145 O O . ILE B 1 132 ? 9.864 32.836 35.585 1.00 16.39 133 ILE B O 1
ATOM 4150 N N . GLY B 1 133 ? 9.184 31.748 33.732 1.00 17.81 134 GLY B N 1
ATOM 4151 C CA . GLY B 1 133 ? 8.772 32.944 33.009 1.00 19.30 134 GLY B CA 1
ATOM 4152 C C . GLY B 1 133 ? 9.791 34.063 32.894 1.00 20.04 134 GLY B C 1
ATOM 4153 O O . GLY B 1 133 ? 9.462 35.234 33.164 1.00 20.45 134 GLY B O 1
ATOM 4154 N N . ASN B 1 134 ? 11.021 33.721 32.504 1.00 20.52 135 ASN B N 1
ATOM 4155 C CA . ASN B 1 134 ? 12.015 34.750 32.191 1.00 20.68 135 ASN B CA 1
ATOM 4156 C C . ASN B 1 134 ? 11.753 35.269 30.783 1.00 20.96 135 ASN B C 1
ATOM 4157 O O . ASN B 1 134 ? 12.497 35.026 29.817 1.00 19.98 135 ASN B O 1
ATOM 4162 N N . ILE B 1 135 ? 10.646 35.997 30.687 1.00 20.98 136 ILE B N 1
ATOM 4163 C CA . ILE B 1 135 ? 10.166 36.519 29.414 1.00 21.79 136 ILE B CA 1
ATOM 4164 C C . ILE B 1 135 ? 11.178 37.475 28.779 1.00 20.69 136 ILE B C 1
ATOM 4165 O O . ILE B 1 135 ? 11.382 37.435 27.557 1.00 21.62 136 ILE B O 1
ATOM 4170 N N . GLY B 1 136 ? 11.808 38.320 29.599 1.00 19.56 137 GLY B N 1
ATOM 4171 C CA . GLY B 1 136 ? 12.810 39.282 29.110 1.00 17.89 137 GLY B CA 1
ATOM 4172 C C . GLY B 1 136 ? 14.035 38.598 28.521 1.00 16.77 137 GLY B C 1
ATOM 4173 O O . GLY B 1 136 ? 14.559 39.001 27.464 1.00 15.87 137 GLY B O 1
ATOM 4174 N N . GLY B 1 137 ? 14.474 37.530 29.178 1.00 15.49 138 GLY B N 1
ATOM 4175 C CA . GLY B 1 137 ? 15.653 36.776 28.725 1.00 14.76 138 GLY B CA 1
ATOM 4176 C C . GLY B 1 137 ? 15.455 36.234 27.334 1.00 14.40 138 GLY B C 1
ATOM 4177 O O . GLY B 1 137 ? 16.359 36.289 26.492 1.00 13.97 138 GLY B O 1
ATOM 4178 N N . VAL B 1 138 ? 14.270 35.696 27.091 1.00 14.29 139 VAL B N 1
ATOM 4179 C CA . VAL B 1 138 ? 13.916 35.150 25.777 1.00 14.34 139 VAL B CA 1
ATOM 4180 C C . VAL B 1 138 ? 13.986 36.229 24.709 1.00 14.89 139 VAL B C 1
ATOM 4181 O O . VAL B 1 138 ? 14.619 36.042 23.681 1.00 15.67 139 VAL B O 1
ATOM 4185 N N . GLU B 1 139 ? 13.360 37.372 24.957 1.00 14.83 140 GLU B N 1
ATOM 4186 C CA . GLU B 1 139 ? 13.354 38.444 23.970 1.00 14.88 140 GLU B CA 1
ATOM 4187 C C . GLU B 1 139 ? 14.749 39.029 23.747 1.00 13.98 140 GLU B C 1
ATOM 4188 O O . GLU B 1 139 ? 15.133 39.312 22.631 1.00 14.19 140 GLU B O 1
ATOM 4194 N N . ASN B 1 140 ? 15.495 39.236 24.817 1.00 13.10 141 ASN B N 1
ATOM 4195 C CA . ASN B 1 140 ? 16.834 39.759 24.715 1.00 13.92 141 ASN B CA 1
ATOM 4196 C C . ASN B 1 140 ? 17.716 38.886 23.826 1.00 13.24 141 ASN B C 1
ATOM 4197 O O . ASN B 1 140 ? 18.431 39.392 22.972 1.00 13.98 141 ASN B O 1
ATOM 4202 N N . SER B 1 141 ? 17.644 37.572 24.007 1.00 13.57 142 SER B N 1
ATOM 4203 C CA . SER B 1 141 ? 18.451 36.655 23.203 1.00 13.06 142 SER B CA 1
ATOM 4204 C C . SER B 1 141 ? 18.094 36.689 21.710 1.00 13.43 142 SER B C 1
ATOM 4205 O O . SER B 1 141 ? 18.985 36.620 20.858 1.00 14.48 142 SER B O 1
ATOM 4208 N N . LYS B 1 142 ? 16.805 36.821 21.387 1.00 13.37 143 LYS B N 1
ATOM 4209 C CA . LYS B 1 142 ? 16.348 36.986 20.017 1.00 13.77 143 LYS B CA 1
ATOM 4210 C C . LYS B 1 142 ? 16.858 38.291 19.374 1.00 13.03 143 LYS B C 1
ATOM 4211 O O . LYS B 1 142 ? 17.201 38.322 18.192 1.00 12.57 143 LYS B O 1
ATOM 4217 N N . ILE B 1 143 ? 16.926 39.363 20.171 1.00 11.72 144 ILE B N 1
ATOM 4218 C CA . ILE B 1 143 ? 17.524 40.600 19.710 1.00 11.68 144 ILE B CA 1
ATOM 4219 C C . ILE B 1 143 ? 19.020 40.399 19.405 1.00 11.01 144 ILE B C 1
ATOM 4220 O O . ILE B 1 143 ? 19.502 40.812 18.359 1.00 10.99 144 ILE B O 1
ATOM 4225 N N . LEU B 1 144 ? 19.755 39.768 20.317 1.00 10.39 145 LEU B N 1
ATOM 4226 C CA . LEU B 1 144 ? 21.170 39.490 20.072 1.00 10.82 145 LEU B CA 1
ATOM 4227 C C . LEU B 1 144 ? 21.386 38.614 18.817 1.00 12.06 145 LEU B C 1
ATOM 4228 O O . LEU B 1 144 ? 22.328 38.850 18.047 1.00 12.71 145 LEU B O 1
ATOM 4233 N N . CYS B 1 145 ? 20.495 37.641 18.605 1.00 12.79 146 CYS B N 1
ATOM 4234 C CA . CYS B 1 145 ? 20.545 36.768 17.433 1.00 13.88 146 CYS B CA 1
ATOM 4235 C C . CYS B 1 145 ? 20.418 37.592 16.162 1.00 13.44 146 CYS B C 1
ATOM 4236 O O . CYS B 1 145 ? 21.192 37.434 15.234 1.00 14.00 146 CYS B O 1
ATOM 4239 N N . ALA B 1 146 ? 19.450 38.502 16.148 1.00 13.63 147 ALA B N 1
ATOM 4240 C CA . ALA B 1 146 ? 19.231 39.402 15.003 1.00 12.28 147 ALA B CA 1
ATOM 4241 C C . ALA B 1 146 ? 20.456 40.271 14.693 1.00 12.39 147 ALA B C 1
ATOM 4242 O O . ALA B 1 146 ? 20.783 40.517 13.518 1.00 12.51 147 ALA B O 1
ATOM 4244 N N . ILE B 1 147 ? 21.111 40.763 15.740 1.00 11.89 148 ILE B N 1
ATOM 4245 C CA . ILE B 1 147 ? 22.384 41.511 15.607 1.00 10.92 148 ILE B CA 1
ATOM 4246 C C . ILE B 1 147 ? 23.447 40.620 14.938 1.00 11.60 148 ILE B C 1
ATOM 4247 O O . ILE B 1 147 ? 24.080 41.008 13.961 1.00 12.41 148 ILE B O 1
ATOM 4252 N N . ARG B 1 148 ? 23.601 39.399 15.439 1.00 11.91 149 ARG B N 1
ATOM 4253 C CA . ARG B 1 148 ? 24.660 38.509 14.951 1.00 13.11 149 ARG B CA 1
ATOM 4254 C C . ARG B 1 148 ? 24.449 38.208 13.481 1.00 13.90 149 ARG B C 1
ATOM 4255 O O . ARG B 1 148 ? 25.414 38.188 12.679 1.00 13.02 149 ARG B O 1
ATOM 4263 N N . GLN B 1 149 ? 23.179 38.042 13.115 1.00 14.60 150 GLN B N 1
ATOM 4264 C CA . GLN B 1 149 ? 22.809 37.687 11.757 1.00 16.61 150 GLN B CA 1
ATOM 4265 C C . GLN B 1 149 ? 23.122 38.742 10.683 1.00 16.50 150 GLN B C 1
ATOM 4266 O O . GLN B 1 149 ? 23.170 38.411 9.500 1.00 16.95 150 GLN B O 1
ATOM 4272 N N . VAL B 1 150 ? 23.406 39.976 11.090 1.00 16.39 151 VAL B N 1
ATOM 4273 C CA . VAL B 1 150 ? 23.888 41.003 10.145 1.00 16.34 151 VAL B CA 1
ATOM 4274 C C . VAL B 1 150 ? 25.169 40.519 9.409 1.00 15.61 151 VAL B C 1
ATOM 4275 O O . VAL B 1 150 ? 25.313 40.709 8.219 1.00 15.79 151 VAL B O 1
ATOM 4279 N N . PHE B 1 151 ? 26.071 39.847 10.129 1.00 14.34 152 PHE B N 1
ATOM 4280 C CA . PHE B 1 151 ? 27.324 39.300 9.558 1.00 13.73 152 PHE B CA 1
ATOM 4281 C C . PHE B 1 151 ? 27.895 38.378 10.656 1.00 13.05 152 PHE B C 1
ATOM 4282 O O . PHE B 1 151 ? 28.689 38.815 11.510 1.00 12.06 152 PHE B O 1
ATOM 4290 N N . PRO B 1 152 ? 27.442 37.105 10.685 1.00 12.25 153 PRO B N 1
ATOM 4291 C CA . PRO B 1 152 ? 27.745 36.263 11.850 1.00 12.01 153 PRO B CA 1
ATOM 4292 C C . PRO B 1 152 ? 29.221 36.191 12.237 1.00 11.61 153 PRO B C 1
ATOM 4293 O O . PRO B 1 152 ? 29.548 36.285 13.432 1.00 12.55 153 PRO B O 1
ATOM 4297 N N . ASP B 1 153 ? 30.110 36.038 11.255 1.00 11.10 154 ASP B N 1
ATOM 4298 C CA . ASP B 1 153 ? 31.513 35.877 11.608 1.00 11.16 154 ASP B CA 1
ATOM 4299 C C . ASP B 1 153 ? 32.170 37.158 12.085 1.00 10.85 154 ASP B C 1
ATOM 4300 O O . ASP B 1 153 ? 33.129 37.099 12.848 1.00 11.99 154 ASP B O 1
ATOM 4305 N N . PHE B 1 154 ? 31.680 38.325 11.658 1.00 10.18 155 PHE B N 1
ATOM 4306 C CA . PHE B 1 154 ? 32.244 39.588 12.181 1.00 10.10 155 PHE B CA 1
ATOM 4307 C C . PHE B 1 154 ? 31.856 39.822 13.669 1.00 9.33 155 PHE B C 1
ATOM 4308 O O . PHE B 1 154 ? 32.723 39.881 14.582 1.00 10.49 155 PHE B O 1
ATOM 4316 N N . TYR B 1 155 ? 30.548 39.906 13.907 1.00 10.58 156 TYR B N 1
ATOM 4317 C CA . TYR B 1 155 ? 30.021 40.101 15.271 1.00 9.42 156 TYR B CA 1
ATOM 4318 C C . TYR B 1 155 ? 30.411 38.913 16.168 1.00 9.80 156 TYR B C 1
ATOM 4319 O O . TYR B 1 155 ? 30.826 39.102 17.331 1.00 10.32 156 TYR B O 1
ATOM 4328 N N . GLY B 1 156 ? 30.321 37.701 15.600 1.00 8.70 157 GLY B N 1
ATOM 4329 C CA . GLY B 1 156 ? 30.673 36.478 16.314 1.00 8.72 157 GLY B CA 1
ATOM 4330 C C . GLY B 1 156 ? 32.110 36.488 16.806 1.00 7.95 157 GLY B C 1
ATOM 4331 O O . GLY B 1 156 ? 32.376 36.205 17.976 1.00 10.33 157 GLY B O 1
ATOM 4332 N N . ALA B 1 157 ? 33.058 36.781 15.914 1.00 8.05 158 ALA B N 1
ATOM 4333 C CA . ALA B 1 157 ? 34.467 36.743 16.306 1.00 7.66 158 ALA B CA 1
ATOM 4334 C C . ALA B 1 157 ? 34.773 37.816 17.323 1.00 7.06 158 ALA B C 1
ATOM 4335 O O . ALA B 1 157 ? 35.516 37.586 18.279 1.00 7.83 158 ALA B O 1
ATOM 4337 N N . TYR B 1 158 ? 34.224 39.010 17.107 1.00 8.66 159 TYR B N 1
ATOM 4338 C CA . TYR B 1 158 ? 34.465 40.136 18.012 1.00 8.20 159 TYR B CA 1
ATOM 4339 C C . TYR B 1 158 ? 33.930 39.849 19.388 1.00 8.05 159 TYR B C 1
ATOM 4340 O O . TYR B 1 158 ? 34.655 39.966 20.389 1.00 8.36 159 TYR B O 1
ATOM 4349 N N . ILE B 1 159 ? 32.692 39.411 19.474 1.00 8.24 160 ILE B N 1
ATOM 4350 C CA . ILE B 1 159 ? 32.098 39.071 20.785 1.00 9.20 160 ILE B CA 1
ATOM 4351 C C . ILE B 1 159 ? 32.774 37.868 21.456 1.00 9.57 160 ILE B C 1
ATOM 4352 O O . ILE B 1 159 ? 33.068 37.879 22.663 1.00 9.97 160 ILE B O 1
ATOM 4357 N N . HIS B 1 160 ? 33.088 36.845 20.658 1.00 9.14 161 HIS B N 1
ATOM 4358 C CA . HIS B 1 160 ? 33.819 35.702 21.218 1.00 9.04 161 HIS B CA 1
ATOM 4359 C C . HIS B 1 160 ? 35.145 36.116 21.892 1.00 8.78 161 HIS B C 1
ATOM 4360 O O . HIS B 1 160 ? 35.498 35.636 22.989 1.00 10.13 161 HIS B O 1
ATOM 4367 N N . LEU B 1 161 ? 35.914 36.955 21.191 1.00 8.61 162 LEU B N 1
ATOM 4368 C CA . LEU B 1 161 ? 37.225 37.338 21.687 1.00 8.89 162 LEU B CA 1
ATOM 4369 C C . LEU B 1 161 ? 37.146 38.253 22.884 1.00 9.19 162 LEU B C 1
ATOM 4370 O O . LEU B 1 161 ? 37.945 38.121 23.792 1.00 9.87 162 LEU B O 1
ATOM 4375 N N . VAL B 1 162 ? 36.185 39.174 22.901 1.00 9.78 163 VAL B N 1
ATOM 4376 C CA . VAL B 1 162 ? 35.964 39.998 24.084 1.00 9.47 163 VAL B CA 1
ATOM 4377 C C . VAL B 1 162 ? 35.646 39.101 25.299 1.00 8.92 163 VAL B C 1
ATOM 4378 O O . VAL B 1 162 ? 36.229 39.257 26.403 1.00 9.32 163 VAL B O 1
ATOM 4382 N N . LYS B 1 163 ? 34.812 38.094 25.083 1.00 9.38 164 LYS B N 1
ATOM 4383 C CA . LYS B 1 163 ? 34.453 37.153 26.163 1.00 10.58 164 LYS B CA 1
ATOM 4384 C C . LYS B 1 163 ? 35.596 36.237 26.595 1.00 10.10 164 LYS B C 1
ATOM 4385 O O . LYS B 1 163 ? 35.810 36.027 27.811 1.00 10.55 164 LYS B O 1
ATOM 4391 N N . ALA B 1 164 ? 36.374 35.760 25.613 1.00 10.01 165 ALA B N 1
ATOM 4392 C CA . ALA B 1 164 ? 37.519 34.882 25.891 1.00 9.47 165 ALA B CA 1
ATOM 4393 C C . ALA B 1 164 ? 38.514 35.653 26.723 1.00 9.33 165 ALA B C 1
ATOM 4394 O O . ALA B 1 164 ? 39.087 35.147 27.725 1.00 9.96 165 ALA B O 1
ATOM 4396 N N . TRP B 1 165 ? 38.713 36.914 26.350 1.00 9.16 166 TRP B N 1
ATOM 4397 C CA . TRP B 1 165 ? 39.600 37.765 27.147 1.00 9.20 166 TRP B CA 1
ATOM 4398 C C . TRP B 1 165 ? 39.024 38.018 28.531 1.00 9.71 166 TRP B C 1
ATOM 4399 O O . TRP B 1 165 ? 39.726 37.897 29.528 1.00 9.33 166 TRP B O 1
ATOM 4410 N N . GLY B 1 166 ? 37.769 38.420 28.590 1.00 9.84 167 GLY B N 1
ATOM 4411 C CA . GLY B 1 166 ? 37.184 38.813 29.869 1.00 9.85 167 GLY B CA 1
ATOM 4412 C C . GLY B 1 166 ? 37.195 37.670 30.867 1.00 9.44 167 GLY B C 1
ATOM 4413 O O . GLY B 1 166 ? 37.482 37.868 32.055 1.00 11.42 167 GLY B O 1
ATOM 4414 N N . LYS B 1 167 ? 36.901 36.470 30.381 1.00 10.14 168 LYS B N 1
ATOM 4415 C CA . LYS B 1 167 ? 36.883 35.295 31.269 1.00 11.27 168 LYS B CA 1
ATOM 4416 C C . LYS B 1 167 ? 38.290 34.936 31.739 1.00 10.89 168 LYS B C 1
ATOM 4417 O O . LYS B 1 167 ? 38.519 34.633 32.916 1.00 12.43 168 LYS B O 1
ATOM 4423 N N . ALA B 1 168 ? 39.245 34.937 30.811 1.00 11.16 169 ALA B N 1
ATOM 4424 C CA . ALA B 1 168 ? 40.625 34.643 31.158 1.00 10.78 169 ALA B CA 1
ATOM 4425 C C . ALA B 1 168 ? 41.136 35.581 32.242 1.00 11.55 169 ALA B C 1
ATOM 4426 O O . ALA B 1 168 ? 41.853 35.152 33.134 1.00 12.68 169 ALA B O 1
ATOM 4428 N N . ARG B 1 169 ? 40.773 36.857 32.152 1.00 11.86 170 ARG B N 1
ATOM 4429 C CA . ARG B 1 169 ? 41.323 37.893 33.007 1.00 12.26 170 ARG B CA 1
ATOM 4430 C C . ARG B 1 169 ? 40.418 38.239 34.201 1.00 12.36 170 ARG B C 1
ATOM 4431 O O . ARG B 1 169 ? 40.676 39.205 34.898 1.00 12.91 170 ARG B O 1
ATOM 4439 N N . GLU B 1 170 ? 39.356 37.457 34.396 1.00 12.64 171 GLU B N 1
ATOM 4440 C CA . GLU B 1 170 ? 38.436 37.592 35.539 1.00 13.18 171 GLU B CA 1
ATOM 4441 C C . GLU B 1 170 ? 37.702 38.939 35.548 1.00 12.90 171 GLU B C 1
ATOM 4442 O O . GLU B 1 170 ? 37.196 39.383 36.567 1.00 13.55 171 GLU B O 1
ATOM 4448 N N . VAL B 1 171 ? 37.578 39.534 34.368 1.00 12.15 172 VAL B N 1
ATOM 4449 C CA . VAL B 1 171 ? 36.699 40.686 34.155 1.00 11.79 172 VAL B CA 1
ATOM 4450 C C . VAL B 1 171 ? 35.255 40.176 34.040 1.00 12.34 172 VAL B C 1
ATOM 4451 O O . VAL B 1 171 ? 34.320 40.845 34.491 1.00 12.72 172 VAL B O 1
ATOM 4455 N N . ILE B 1 172 ? 35.088 38.997 33.433 1.00 12.57 173 ILE B N 1
ATOM 4456 C CA . ILE B 1 172 ? 33.840 38.233 33.480 1.00 13.44 173 ILE B CA 1
ATOM 4457 C C . ILE B 1 172 ? 34.070 37.101 34.492 1.00 14.19 173 ILE B C 1
ATOM 4458 O O . ILE B 1 172 ? 34.757 36.111 34.193 1.00 13.96 173 ILE B O 1
ATOM 4463 N N . ALA B 1 173 ? 33.542 37.293 35.703 1.00 15.42 174 ALA B N 1
ATOM 4464 C CA . ALA B 1 173 ? 33.640 36.343 36.814 1.00 16.53 174 ALA B CA 1
ATOM 4465 C C . ALA B 1 173 ? 32.569 36.735 37.861 1.00 18.36 174 ALA B C 1
ATOM 4466 O O . ALA B 1 173 ? 32.892 37.274 38.891 1.00 18.13 174 ALA B O 1
ATOM 4468 N N . PRO B 1 174 ? 31.279 36.492 37.568 1.00 21.21 175 PRO B N 1
ATOM 4469 C CA . PRO B 1 174 ? 30.243 36.908 38.538 1.00 23.52 175 PRO B CA 1
ATOM 4470 C C . PRO B 1 174 ? 30.428 36.371 39.971 1.00 25.64 175 PRO B C 1
ATOM 4471 O O . PRO B 1 174 ? 29.926 36.979 40.924 1.00 26.00 175 PRO B O 1
ATOM 4475 N N . GLU B 1 175 ? 31.159 35.263 40.119 1.00 27.72 176 GLU B N 1
ATOM 4476 C CA . GLU B 1 175 ? 31.466 34.691 41.432 1.00 29.30 176 GLU B CA 1
ATOM 4477 C C . GLU B 1 175 ? 32.500 35.488 42.248 1.00 29.20 176 GLU B C 1
ATOM 4478 O O . GLU B 1 175 ? 32.490 35.431 43.487 1.00 29.46 176 GLU B O 1
ATOM 4484 N N . ARG B 1 176 ? 33.388 36.206 41.552 1.00 28.51 177 ARG B N 1
ATOM 4485 C CA . ARG B 1 176 ? 34.285 37.216 42.139 1.00 27.90 177 ARG B CA 1
ATOM 4486 C C . ARG B 1 176 ? 33.622 38.603 42.141 1.00 25.47 177 ARG B C 1
ATOM 4487 O O . ARG B 1 176 ? 34.278 39.629 42.331 1.00 23.67 177 ARG B O 1
ATOM 4495 N N . SER B 1 177 ? 32.307 38.601 41.957 1.00 24.11 178 SER B N 1
ATOM 4496 C CA . SER B 1 177 ? 31.495 39.779 41.665 1.00 22.34 178 SER B CA 1
ATOM 4497 C C . SER B 1 177 ? 32.122 40.782 40.693 1.00 19.55 178 SER B C 1
ATOM 4498 O O . SER B 1 177 ? 32.136 41.988 40.930 1.00 18.17 178 SER B O 1
ATOM 4501 N N . THR B 1 178 ? 32.593 40.271 39.557 1.00 16.53 179 THR B N 1
ATOM 4502 C CA . THR B 1 178 ? 32.825 41.160 38.428 1.00 14.82 179 THR B CA 1
ATOM 4503 C C . THR B 1 178 ? 31.675 40.944 37.461 1.00 13.56 179 THR B C 1
ATOM 4504 O O . THR B 1 178 ? 30.583 40.518 37.874 1.00 14.36 179 THR B O 1
ATOM 4508 N N . PHE B 1 179 ? 31.893 41.244 36.191 1.00 11.65 180 PHE B N 1
ATOM 4509 C CA . PHE B 1 179 ? 30.780 41.209 35.225 1.00 11.59 180 PHE B CA 1
ATOM 4510 C C . PHE B 1 179 ? 30.307 39.818 34.869 1.00 12.05 180 PHE B C 1
ATOM 4511 O O . PHE B 1 179 ? 31.049 38.823 35.000 1.00 12.59 180 PHE B O 1
ATOM 4519 N N . ASN B 1 180 ? 29.070 39.761 34.357 1.00 12.27 181 ASN B N 1
ATOM 4520 C CA . ASN B 1 180 ? 28.616 38.607 33.615 1.00 12.56 181 ASN B CA 1
ATOM 4521 C C . ASN B 1 180 ? 28.815 38.812 32.104 1.00 11.91 181 ASN B C 1
ATOM 4522 O O . ASN B 1 180 ? 29.160 39.936 31.636 1.00 10.46 181 ASN B O 1
ATOM 4527 N N . SER B 1 181 ? 28.634 37.729 31.342 1.00 12.37 182 SER B N 1
ATOM 4528 C CA . SER B 1 181 ? 28.879 37.735 29.903 1.00 13.03 182 SER B CA 1
ATOM 4529 C C . SER B 1 181 ? 27.937 38.630 29.151 1.00 11.14 182 SER B C 1
ATOM 4530 O O . SER B 1 181 ? 28.377 39.298 28.230 1.00 11.01 182 SER B O 1
ATOM 4533 N N . PHE B 1 182 ? 26.671 38.702 29.574 1.00 10.47 183 PHE B N 1
ATOM 4534 C CA . PHE B 1 182 ? 25.675 39.512 28.850 1.00 11.01 183 PHE B CA 1
ATOM 4535 C C . PHE B 1 182 ? 26.089 40.988 28.992 1.00 9.90 183 PHE B C 1
ATOM 4536 O O . PHE B 1 182 ? 26.010 41.753 28.063 1.00 10.78 183 PHE B O 1
ATOM 4544 N N . THR B 1 183 ? 26.570 41.370 30.169 1.00 9.46 184 THR B N 1
ATOM 4545 C CA . THR B 1 183 ? 26.921 42.746 30.466 1.00 9.94 184 THR B CA 1
ATOM 4546 C C . THR B 1 183 ? 28.113 43.200 29.582 1.00 9.37 184 THR B C 1
ATOM 4547 O O . THR B 1 183 ? 28.071 44.269 28.952 1.00 9.63 184 THR B O 1
ATOM 4551 N N . VAL B 1 184 ? 29.157 42.373 29.492 1.00 9.68 185 VAL B N 1
ATOM 4552 C CA . VAL B 1 184 ? 30.316 42.713 28.659 1.00 8.69 185 VAL B CA 1
ATOM 4553 C C . VAL B 1 184 ? 29.960 42.657 27.170 1.00 8.55 185 VAL B C 1
ATOM 4554 O O . VAL B 1 184 ? 30.457 43.486 26.385 1.00 8.99 185 VAL B O 1
ATOM 4558 N N . THR B 1 185 ? 29.082 41.724 26.788 1.00 8.62 186 THR B N 1
ATOM 4559 C CA . THR B 1 185 ? 28.583 41.675 25.416 1.00 8.92 186 THR B CA 1
ATOM 4560 C C . THR B 1 185 ? 27.944 43.008 25.084 1.00 9.35 186 THR B C 1
ATOM 4561 O O . THR B 1 185 ? 28.182 43.551 23.998 1.00 10.40 186 THR B O 1
ATOM 4565 N N . THR B 1 186 ? 27.093 43.510 25.979 1.00 8.37 187 THR B N 1
ATOM 4566 C CA . THR B 1 186 ? 26.391 44.773 25.737 1.00 9.37 187 THR B CA 1
ATOM 4567 C C . THR B 1 186 ? 27.388 45.910 25.631 1.00 8.94 187 THR B C 1
ATOM 4568 O O . THR B 1 186 ? 27.320 46.737 24.731 1.00 11.14 187 THR B O 1
ATOM 4580 N N . ALA B 1 188 ? 30.450 45.723 24.665 1.00 8.23 189 ALA B N 1
ATOM 4581 C CA . ALA B 1 188 ? 31.209 45.571 23.420 1.00 9.37 189 ALA B CA 1
ATOM 4582 C C . ALA B 1 188 ? 30.386 46.042 22.220 1.00 9.16 189 ALA B C 1
ATOM 4583 O O . ALA B 1 188 ? 30.897 46.696 21.310 1.00 9.30 189 ALA B O 1
ATOM 4585 N N . LEU B 1 189 ? 29.091 45.759 22.265 1.00 9.33 190 LEU B N 1
ATOM 4586 C CA . LEU B 1 189 ? 28.204 46.133 21.179 1.00 8.73 190 LEU B CA 1
ATOM 4587 C C . LEU B 1 189 ? 28.027 47.651 21.120 1.00 9.31 190 LEU B C 1
ATOM 4588 O O . LEU B 1 189 ? 27.917 48.218 20.033 1.00 9.23 190 LEU B O 1
ATOM 4601 N N . VAL B 1 191 ? 30.297 49.868 21.751 1.00 9.55 192 VAL B N 1
ATOM 4602 C CA . VAL B 1 191 ? 31.459 50.367 21.013 1.00 8.81 192 VAL B CA 1
ATOM 4603 C C . VAL B 1 191 ? 31.242 50.283 19.507 1.00 8.73 192 VAL B C 1
ATOM 4604 O O . VAL B 1 191 ? 31.574 51.233 18.787 1.00 9.67 192 VAL B O 1
ATOM 4608 N N . LEU B 1 192 ? 30.679 49.171 19.028 1.00 8.06 193 LEU B N 1
ATOM 4609 C CA . LEU B 1 192 ? 30.395 49.050 17.604 1.00 8.56 193 LEU B CA 1
ATOM 4610 C C . LEU B 1 192 ? 29.407 50.131 17.187 1.00 9.21 193 LEU B C 1
ATOM 4611 O O . LEU B 1 192 ? 29.558 50.717 16.091 1.00 8.55 193 LEU B O 1
ATOM 4616 N N . GLN B 1 193 ? 28.378 50.390 18.008 1.00 8.55 194 GLN B N 1
ATOM 4617 C CA . GLN B 1 193 ? 27.442 51.467 17.648 1.00 8.26 194 GLN B CA 1
ATOM 4618 C C . GLN B 1 193 ? 28.153 52.817 17.502 1.00 8.12 194 GLN B C 1
ATOM 4619 O O . GLN B 1 193 ? 27.883 53.586 16.558 1.00 10.62 194 GLN B O 1
ATOM 4625 N N . GLU B 1 194 ? 29.059 53.104 18.426 1.00 9.16 195 GLU B N 1
ATOM 4626 C CA . GLU B 1 194 ? 29.777 54.365 18.403 1.00 10.84 195 GLU B CA 1
ATOM 4627 C C . GLU B 1 194 ? 30.702 54.478 17.180 1.00 11.20 195 GLU B C 1
ATOM 4628 O O . GLU B 1 194 ? 31.006 55.586 16.715 1.00 12.82 195 GLU B O 1
ATOM 4634 N N . LEU B 1 195 ? 31.167 53.341 16.676 1.00 10.91 196 LEU B N 1
ATOM 4635 C CA . LEU B 1 195 ? 31.940 53.282 15.423 1.00 11.27 196 LEU B CA 1
ATOM 4636 C C . LEU B 1 195 ? 31.108 53.307 14.123 1.00 11.19 196 LEU B C 1
ATOM 4637 O O . LEU B 1 195 ? 31.691 53.379 13.017 1.00 12.76 196 LEU B O 1
ATOM 4642 N N . GLY B 1 196 ? 29.786 53.216 14.239 1.00 10.26 197 GLY B N 1
ATOM 4643 C CA . GLY B 1 196 ? 28.894 53.134 13.078 1.00 11.37 197 GLY B CA 1
ATOM 4644 C C . GLY B 1 196 ? 28.778 51.750 12.480 1.00 11.46 197 GLY B C 1
ATOM 4645 O O . GLY B 1 196 ? 28.258 51.595 11.364 1.00 12.75 197 GLY B O 1
ATOM 4646 N N . LEU B 1 197 ? 29.241 50.741 13.217 1.00 10.97 198 LEU B N 1
ATOM 4647 C CA . LEU B 1 197 ? 29.240 49.347 12.769 1.00 10.17 198 LEU B CA 1
ATOM 4648 C C . LEU B 1 197 ? 28.027 48.534 13.302 1.00 10.30 198 LEU B C 1
ATOM 4649 O O . LEU B 1 197 ? 27.961 47.310 13.145 1.00 11.27 198 LEU B O 1
ATOM 4654 N N . LEU B 1 198 ? 27.091 49.231 13.943 1.00 9.75 199 LEU B N 1
ATOM 4655 C CA . LEU B 1 198 ? 25.823 48.685 14.389 1.00 10.98 199 LEU B CA 1
ATOM 4656 C C . LEU B 1 198 ? 24.907 49.903 14.596 1.00 11.32 199 LEU B C 1
ATOM 4657 O O . LEU B 1 198 ? 25.367 50.951 15.080 1.00 11.99 199 LEU B O 1
ATOM 4662 N N . PRO B 1 199 ? 23.618 49.785 14.208 1.00 10.70 200 PRO B N 1
ATOM 4663 C CA . PRO B 1 199 ? 22.723 50.899 14.427 1.00 11.00 200 PRO B CA 1
ATOM 4664 C C . PRO B 1 199 ? 22.346 51.070 15.877 1.00 11.02 200 PRO B C 1
ATOM 4665 O O . PRO B 1 199 ? 22.359 50.099 16.624 1.00 10.65 200 PRO B O 1
ATOM 4669 N N . VAL B 1 200 ? 21.964 52.298 16.227 1.00 11.44 201 VAL B N 1
ATOM 4670 C CA . VAL B 1 200 ? 21.411 52.641 17.527 1.00 11.05 201 VAL B CA 1
ATOM 4671 C C . VAL B 1 200 ? 19.897 52.376 17.538 1.00 10.87 201 VAL B C 1
ATOM 4672 O O . VAL B 1 200 ? 19.133 52.810 16.640 1.00 10.10 201 VAL B O 1
ATOM 4676 N N . PHE B 1 201 ? 19.457 51.644 18.550 1.00 11.18 202 PHE B N 1
ATOM 4677 C CA . PHE B 1 201 ? 18.059 51.222 18.687 1.00 11.28 202 PHE B CA 1
ATOM 4678 C C . PHE B 1 201 ? 17.269 52.306 19.385 1.00 11.48 202 PHE B C 1
ATOM 4679 O O . PHE B 1 201 ? 16.717 52.106 20.461 1.00 11.27 202 PHE B O 1
ATOM 4687 N N . SER B 1 202 ? 17.184 53.458 18.711 1.00 12.00 203 SER B N 1
ATOM 4688 C CA . SER B 1 202 ? 16.712 54.685 19.336 1.00 13.37 203 SER B CA 1
ATOM 4689 C C . SER B 1 202 ? 15.186 54.831 19.432 1.00 13.91 203 SER B C 1
ATOM 4690 O O . SER B 1 202 ? 14.689 55.820 20.014 1.00 14.91 203 SER B O 1
ATOM 4693 N N . LYS B 1 203 ? 14.434 53.901 18.852 1.00 14.18 204 LYS B N 1
ATOM 4694 C CA . LYS B 1 203 ? 12.971 54.029 18.836 1.00 15.86 204 LYS B CA 1
ATOM 4695 C C . LYS B 1 203 ? 12.296 52.778 19.429 1.00 14.91 204 LYS B C 1
ATOM 4696 O O . LYS B 1 203 ? 11.651 52.013 18.712 1.00 14.06 204 LYS B O 1
ATOM 4702 N N . PRO B 1 204 ? 12.484 52.534 20.740 1.00 12.92 205 PRO B N 1
ATOM 4703 C CA . PRO B 1 204 ? 11.758 51.400 21.338 1.00 12.93 205 PRO B CA 1
ATOM 4704 C C . PRO B 1 204 ? 10.237 51.638 21.380 1.00 12.62 205 PRO B C 1
ATOM 4705 O O . PRO B 1 204 ? 9.790 52.743 21.746 1.00 12.86 205 PRO B O 1
ATOM 4709 N N . THR B 1 205 ? 9.459 50.617 21.009 1.00 12.20 206 THR B N 1
ATOM 4710 C CA . THR B 1 205 ? 7.989 50.753 20.880 1.00 13.05 206 THR B CA 1
ATOM 4711 C C . THR B 1 205 ? 7.235 49.788 21.809 1.00 13.06 206 THR B C 1
ATOM 4712 O O . THR B 1 205 ? 6.046 49.592 21.671 1.00 13.28 206 THR B O 1
ATOM 4716 N N . GLY B 1 206 ? 7.939 49.201 22.768 1.00 12.83 207 GLY B N 1
ATOM 4717 C CA . GLY B 1 206 ? 7.319 48.307 23.726 1.00 13.45 207 GLY B CA 1
ATOM 4718 C C . GLY B 1 206 ? 6.269 48.980 24.581 1.00 13.71 207 GLY B C 1
ATOM 4719 O O . GLY B 1 206 ? 6.300 50.193 24.807 1.00 12.28 207 GLY B O 1
ATOM 4720 N N . GLU B 1 207 ? 5.332 48.162 25.058 1.00 15.05 208 GLU B N 1
ATOM 4721 C CA . GLU B 1 207 ? 4.211 48.636 25.866 1.00 16.13 208 GLU B CA 1
ATOM 4722 C C . GLU B 1 207 ? 4.650 49.509 27.033 1.00 15.51 208 GLU B C 1
ATOM 4723 O O . GLU B 1 207 ? 3.939 50.437 27.439 1.00 16.53 208 GLU B O 1
ATOM 4729 N N . PHE B 1 208 ? 5.809 49.168 27.593 1.00 14.39 209 PHE B N 1
ATOM 4730 C CA . PHE B 1 208 ? 6.376 49.846 28.738 1.00 13.98 209 PHE B CA 1
ATOM 4731 C C . PHE B 1 208 ? 7.610 50.666 28.391 1.00 13.23 209 PHE B C 1
ATOM 4732 O O . PHE B 1 208 ? 8.400 51.018 29.264 1.00 13.42 209 PHE B O 1
ATOM 4740 N N . GLY B 1 209 ? 7.755 51.021 27.122 1.00 12.53 210 GLY B N 1
ATOM 4741 C CA . GLY B 1 209 ? 8.900 51.818 26.689 1.00 11.80 210 GLY B CA 1
ATOM 4742 C C . GLY B 1 209 ? 10.133 51.021 26.330 1.00 11.50 210 GLY B C 1
ATOM 4743 O O . GLY B 1 209 ? 11.152 51.602 25.972 1.00 12.11 210 GLY B O 1
ATOM 4744 N N . GLU B 1 210 ? 10.074 49.700 26.471 1.00 10.97 211 GLU B N 1
ATOM 4745 C CA . GLU B 1 210 ? 11.245 48.843 26.234 1.00 11.27 211 GLU B CA 1
ATOM 4746 C C . GLU B 1 210 ? 11.469 48.508 24.755 1.00 10.70 211 GLU B C 1
ATOM 4747 O O . GLU B 1 210 ? 10.551 48.659 23.912 1.00 10.98 211 GLU B O 1
ATOM 4753 N N . LEU B 1 211 ? 12.673 48.050 24.408 1.00 10.02 212 LEU B N 1
ATOM 4754 C CA . LEU B 1 211 ? 12.940 47.567 23.039 1.00 11.11 212 LEU B CA 1
ATOM 4755 C C . LEU B 1 211 ? 12.310 46.186 22.782 1.00 11.72 212 LEU B C 1
ATOM 4756 O O . LEU B 1 211 ? 12.452 45.287 23.619 1.00 11.87 212 LEU B O 1
ATOM 4761 N N . THR B 1 212 ? 11.648 46.029 21.629 1.00 12.87 213 THR B N 1
ATOM 4762 C CA . THR B 1 212 ? 11.100 44.746 21.234 1.00 13.27 213 THR B CA 1
ATOM 4763 C C . THR B 1 212 ? 11.941 44.088 20.148 1.00 13.33 213 THR B C 1
ATOM 4764 O O . THR B 1 212 ? 12.746 44.735 19.457 1.00 13.66 213 THR B O 1
ATOM 4768 N N . VAL B 1 213 ? 11.736 42.791 19.983 1.00 14.16 214 VAL B N 1
ATOM 4769 C CA . VAL B 1 213 ? 12.356 42.038 18.891 1.00 14.92 214 VAL B CA 1
ATOM 4770 C C . VAL B 1 213 ? 12.051 42.654 17.527 1.00 15.12 214 VAL B C 1
ATOM 4771 O O . VAL B 1 213 ? 12.945 42.864 16.710 1.00 15.11 214 VAL B O 1
ATOM 4775 N N . ALA B 1 214 ? 10.800 43.019 17.301 1.00 15.46 215 ALA B N 1
ATOM 4776 C CA . ALA B 1 214 ? 10.438 43.632 16.017 1.00 15.82 215 ALA B CA 1
ATOM 4777 C C . ALA B 1 214 ? 11.160 44.976 15.776 1.00 15.73 215 ALA B C 1
ATOM 4778 O O . ALA B 1 214 ? 11.557 45.271 14.654 1.00 16.26 215 ALA B O 1
ATOM 4780 N N . ASP B 1 215 ? 11.310 45.790 16.829 1.00 14.85 216 ASP B N 1
ATOM 4781 C CA . ASP B 1 215 ? 12.079 47.038 16.746 1.00 14.76 216 ASP B CA 1
ATOM 4782 C C . ASP B 1 215 ? 13.490 46.758 16.198 1.00 14.34 216 ASP B C 1
ATOM 4783 O O . ASP B 1 215 ? 13.970 47.404 15.272 1.00 14.22 216 ASP B O 1
ATOM 4788 N N . ALA B 1 216 ? 14.137 45.783 16.814 1.00 14.05 217 ALA B N 1
ATOM 4789 C CA . ALA B 1 216 ? 15.510 45.420 16.481 1.00 14.66 217 ALA B CA 1
ATOM 4790 C C . ALA B 1 216 ? 15.577 44.852 15.055 1.00 14.90 217 ALA B C 1
ATOM 4791 O O . ALA B 1 216 ? 16.377 45.294 14.243 1.00 15.10 217 ALA B O 1
ATOM 4793 N N . GLU B 1 217 ? 14.737 43.868 14.768 1.00 16.24 218 GLU B N 1
ATOM 4794 C CA . GLU B 1 217 ? 14.742 43.210 13.466 1.00 17.59 218 GLU B CA 1
ATOM 4795 C C . GLU B 1 217 ? 14.512 44.182 12.300 1.00 17.88 218 GLU B C 1
ATOM 4796 O O . GLU B 1 217 ? 15.180 44.112 11.271 1.00 17.16 218 GLU B O 1
ATOM 4810 N N . LEU B 1 219 ? 15.069 47.450 12.194 1.00 16.44 220 LEU B N 1
ATOM 4811 C CA . LEU B 1 219 ? 16.177 48.382 12.032 1.00 16.35 220 LEU B CA 1
ATOM 4812 C C . LEU B 1 219 ? 17.372 47.671 11.404 1.00 16.66 220 LEU B C 1
ATOM 4813 O O . LEU B 1 219 ? 18.044 48.211 10.511 1.00 16.37 220 LEU B O 1
ATOM 4818 N N . LEU B 1 220 ? 17.666 46.474 11.906 1.00 17.06 221 LEU B N 1
ATOM 4819 C CA . LEU B 1 220 ? 18.826 45.730 11.435 1.00 17.99 221 LEU B CA 1
ATOM 4820 C C . LEU B 1 220 ? 18.665 45.365 9.947 1.00 19.04 221 LEU B C 1
ATOM 4821 O O . LEU B 1 220 ? 19.648 45.310 9.201 1.00 18.65 221 LEU B O 1
ATOM 4826 N N . GLN B 1 221 ? 17.425 45.160 9.515 1.00 19.91 222 GLN B N 1
ATOM 4827 C CA . GLN B 1 221 ? 17.126 44.926 8.093 1.00 21.77 222 GLN B CA 1
ATOM 4828 C C . GLN B 1 221 ? 17.499 46.115 7.183 1.00 21.70 222 GLN B C 1
ATOM 4829 O O . GLN B 1 221 ? 17.921 45.920 6.039 1.00 21.82 222 GLN B O 1
ATOM 4835 N N . GLU B 1 222 ? 17.394 47.345 7.681 1.00 21.77 223 GLU B N 1
ATOM 4836 C CA . GLU B 1 222 ? 17.781 48.521 6.889 1.00 22.13 223 GLU B CA 1
ATOM 4837 C C . GLU B 1 222 ? 19.236 48.886 7.069 1.00 21.49 223 GLU B C 1
ATOM 4838 O O . GLU B 1 222 ? 19.756 49.721 6.332 1.00 22.59 223 GLU B O 1
ATOM 4844 N N . PHE B 1 223 ? 19.884 48.295 8.067 1.00 20.10 224 PHE B N 1
ATOM 4845 C CA . PHE B 1 223 ? 21.262 48.592 8.348 1.00 18.83 224 PHE B CA 1
ATOM 4846 C C . PHE B 1 223 ? 22.235 47.954 7.373 1.00 18.33 224 PHE B C 1
ATOM 4847 O O . PHE B 1 223 ? 22.121 46.769 7.050 1.00 18.28 224 PHE B O 1
ATOM 4855 N N . LYS B 1 224 ? 23.224 48.740 6.959 1.00 18.28 225 LYS B N 1
ATOM 4856 C CA . LYS B 1 224 ? 24.283 48.284 6.072 1.00 18.65 225 LYS B CA 1
ATOM 4857 C C . LYS B 1 224 ? 25.634 48.559 6.686 1.00 17.67 225 LYS B C 1
ATOM 4858 O O . LYS B 1 224 ? 25.916 49.684 7.102 1.00 18.06 225 LYS B O 1
ATOM 4864 N N . LEU B 1 225 ? 26.488 47.541 6.741 1.00 16.78 226 LEU B N 1
ATOM 4865 C CA . LEU B 1 225 ? 27.886 47.769 7.122 1.00 16.35 226 LEU B CA 1
ATOM 4866 C C . LEU B 1 225 ? 28.576 48.505 5.973 1.00 16.83 226 LEU B C 1
ATOM 4867 O O . LEU B 1 225 ? 28.097 48.459 4.830 1.00 16.30 226 LEU B O 1
ATOM 4872 N N . PRO B 1 226 ? 29.717 49.158 6.252 1.00 17.58 227 PRO B N 1
ATOM 4873 C CA . PRO B 1 226 ? 30.422 49.795 5.120 1.00 18.82 227 PRO B CA 1
ATOM 4874 C C . PRO B 1 226 ? 30.732 48.787 3.991 1.00 19.08 227 PRO B C 1
ATOM 4875 O O . PRO B 1 226 ? 30.892 47.601 4.258 1.00 18.96 227 PRO B O 1
ATOM 4879 N N . PRO B 1 227 ? 30.792 49.241 2.727 1.00 20.14 228 PRO B N 1
ATOM 4880 C CA . PRO B 1 227 ? 30.929 48.276 1.630 1.00 20.35 228 PRO B CA 1
ATOM 4881 C C . PRO B 1 227 ? 32.142 47.340 1.681 1.00 20.37 228 PRO B C 1
ATOM 4882 O O . PRO B 1 227 ? 32.049 46.233 1.173 1.00 20.04 228 PRO B O 1
ATOM 4886 N N . ILE B 1 228 ? 33.245 47.768 2.293 1.00 20.86 229 ILE B N 1
ATOM 4887 C CA . ILE B 1 228 ? 34.449 46.914 2.459 1.00 21.06 229 ILE B CA 1
ATOM 4888 C C . ILE B 1 228 ? 34.141 45.572 3.149 1.00 20.41 229 ILE B C 1
ATOM 4889 O O . ILE B 1 228 ? 34.762 44.548 2.858 1.00 20.61 229 ILE B O 1
ATOM 4894 N N . TYR B 1 229 ? 33.167 45.569 4.053 1.00 19.16 230 TYR B N 1
ATOM 4895 C CA . TYR B 1 229 ? 32.750 44.327 4.698 1.00 17.93 230 TYR B CA 1
ATOM 4896 C C . TYR B 1 229 ? 32.291 43.248 3.724 1.00 18.50 230 TYR B C 1
ATOM 4897 O O . TYR B 1 229 ? 32.406 42.070 4.023 1.00 17.59 230 TYR B O 1
ATOM 4906 N N . ASP B 1 230 ? 31.773 43.634 2.559 1.00 19.49 231 ASP B N 1
ATOM 4907 C CA . ASP B 1 230 ? 31.352 42.636 1.570 1.00 20.68 231 ASP B CA 1
ATOM 4908 C C . ASP B 1 230 ? 32.514 41.751 1.083 1.00 20.50 231 ASP B C 1
ATOM 4909 O O . ASP B 1 230 ? 32.275 40.655 0.562 1.00 21.15 231 ASP B O 1
ATOM 4914 N N . SER B 1 231 ? 33.748 42.230 1.253 1.00 19.93 232 SER B N 1
ATOM 4915 C CA . SER B 1 231 ? 34.976 41.530 0.832 1.00 19.69 232 SER B CA 1
ATOM 4916 C C . SER B 1 231 ? 35.645 40.712 1.952 1.00 19.64 232 SER B C 1
ATOM 4917 O O . SER B 1 231 ? 36.739 40.161 1.764 1.00 19.72 232 SER B O 1
ATOM 4920 N N . LEU B 1 232 ? 34.991 40.635 3.112 1.00 18.60 233 LEU B N 1
ATOM 4921 C CA . LEU B 1 232 ? 35.595 40.025 4.297 1.00 18.48 233 LEU B CA 1
ATOM 4922 C C . LEU B 1 232 ? 35.030 38.635 4.652 1.00 18.51 233 LEU B C 1
ATOM 4923 O O . LEU B 1 232 ? 35.352 38.084 5.708 1.00 17.78 233 LEU B O 1
ATOM 4928 N N . HIS B 1 233 ? 34.200 38.066 3.781 1.00 19.08 234 HIS B N 1
ATOM 4929 C CA . HIS B 1 233 ? 33.444 36.854 4.130 1.00 20.12 234 HIS B CA 1
ATOM 4930 C C . HIS B 1 233 ? 34.178 35.546 3.899 1.00 21.01 234 HIS B C 1
ATOM 4931 O O . HIS B 1 233 ? 33.789 34.528 4.468 1.00 21.58 234 HIS B O 1
ATOM 4938 N N . ASP B 1 234 ? 35.206 35.558 3.061 1.00 22.09 235 ASP B N 1
ATOM 4939 C CA . ASP B 1 234 ? 35.922 34.326 2.724 1.00 23.31 235 ASP B CA 1
ATOM 4940 C C . ASP B 1 234 ? 37.396 34.414 3.020 1.00 22.37 235 ASP B C 1
ATOM 4941 O O . ASP B 1 234 ? 38.181 33.684 2.428 1.00 22.93 235 ASP B O 1
ATOM 4946 N N . ASP B 1 235 ? 37.793 35.310 3.914 1.00 20.88 236 ASP B N 1
ATOM 4947 C CA . ASP B 1 235 ? 39.203 35.502 4.203 1.00 20.05 236 ASP B CA 1
ATOM 4948 C C . ASP B 1 235 ? 39.411 36.041 5.627 1.00 18.38 236 ASP B C 1
ATOM 4949 O O . ASP B 1 235 ? 39.189 37.216 5.903 1.00 16.46 236 ASP B O 1
ATOM 4954 N N . ASP B 1 236 ? 39.852 35.160 6.513 1.00 17.37 237 ASP B N 1
ATOM 4955 C CA . ASP B 1 236 ? 40.009 35.514 7.923 1.00 17.73 237 ASP B CA 1
ATOM 4956 C C . ASP B 1 236 ? 41.179 36.437 8.216 1.00 18.01 237 ASP B C 1
ATOM 4957 O O . ASP B 1 236 ? 41.225 37.032 9.294 1.00 18.40 237 ASP B O 1
ATOM 4962 N N . GLU B 1 237 ? 42.126 36.547 7.281 1.00 18.14 238 GLU B N 1
ATOM 4963 C CA . GLU B 1 237 ? 43.196 37.546 7.397 1.00 18.49 238 GLU B CA 1
ATOM 4964 C C . GLU B 1 237 ? 42.587 38.934 7.300 1.00 17.44 238 GLU B C 1
ATOM 4965 O O . GLU B 1 237 ? 42.829 39.790 8.148 1.00 17.17 238 GLU B O 1
ATOM 4971 N N . LYS B 1 238 ? 41.759 39.120 6.272 1.00 16.23 239 LYS B N 1
ATOM 4972 C CA . LYS B 1 238 ? 41.078 40.383 5.991 1.00 15.84 239 LYS B CA 1
ATOM 4973 C C . LYS B 1 238 ? 40.027 40.683 7.077 1.00 13.97 239 LYS B C 1
ATOM 4974 O O . LYS B 1 238 ? 40.024 41.778 7.650 1.00 14.66 239 LYS B O 1
ATOM 4980 N N . LEU B 1 239 ? 39.175 39.706 7.378 1.00 12.37 240 LEU B N 1
ATOM 4981 C CA . LEU B 1 239 ? 38.174 39.857 8.470 1.00 12.17 240 LEU B CA 1
ATOM 4982 C C . LEU B 1 239 ? 38.841 40.130 9.815 1.00 11.69 240 LEU B C 1
ATOM 4983 O O . LEU B 1 239 ? 38.413 41.004 10.579 1.00 12.16 240 LEU B O 1
ATOM 4988 N N . GLY B 1 240 ? 39.897 39.388 10.123 1.00 11.75 241 GLY B N 1
ATOM 4989 C CA . GLY B 1 240 ? 40.604 39.574 11.386 1.00 11.89 241 GLY B CA 1
ATOM 4990 C C . GLY B 1 240 ? 41.197 40.952 11.556 1.00 11.72 241 GLY B C 1
ATOM 4991 O O . GLY B 1 240 ? 41.294 41.443 12.679 1.00 12.11 241 GLY B O 1
ATOM 4992 N N . GLU B 1 241 ? 41.630 41.592 10.474 1.00 12.28 242 GLU B N 1
ATOM 4993 C CA . GLU B 1 241 ? 42.074 42.982 10.574 1.00 12.95 242 GLU B CA 1
ATOM 4994 C C . GLU B 1 241 ? 40.938 43.903 11.033 1.00 11.84 242 GLU B C 1
ATOM 4995 O O . GLU B 1 241 ? 41.147 44.790 11.850 1.00 12.74 242 GLU B O 1
ATOM 5001 N N . ALA B 1 242 ? 39.729 43.701 10.521 1.00 11.47 243 ALA B N 1
ATOM 5002 C CA . ALA B 1 242 ? 38.589 44.502 10.990 1.00 10.67 243 ALA B CA 1
ATOM 5003 C C . ALA B 1 242 ? 38.228 44.221 12.461 1.00 10.30 243 ALA B C 1
ATOM 5004 O O . ALA B 1 242 ? 37.985 45.148 13.236 1.00 9.46 243 ALA B O 1
ATOM 5006 N N . VAL B 1 243 ? 38.201 42.945 12.839 1.00 9.39 244 VAL B N 1
ATOM 5007 C CA . VAL B 1 243 ? 37.916 42.573 14.210 1.00 9.42 244 VAL B CA 1
ATOM 5008 C C . VAL B 1 243 ? 38.982 43.126 15.162 1.00 9.49 244 VAL B C 1
ATOM 5009 O O . VAL B 1 243 ? 38.667 43.636 16.240 1.00 9.62 244 VAL B O 1
ATOM 5013 N N . PHE B 1 244 ? 40.241 43.076 14.735 1.00 9.32 245 PHE B N 1
ATOM 5014 C CA . PHE B 1 244 ? 41.338 43.576 15.567 1.00 9.25 245 PHE B CA 1
ATOM 5015 C C . PHE B 1 244 ? 41.201 45.083 15.824 1.00 9.45 245 PHE B C 1
ATOM 5016 O O . PHE B 1 244 ? 41.397 45.531 16.970 1.00 9.31 245 PHE B O 1
ATOM 5024 N N . PHE B 1 245 ? 40.912 45.863 14.773 1.00 9.78 246 PHE B N 1
ATOM 5025 C CA . PHE B 1 245 ? 40.666 47.311 14.921 1.00 9.97 246 PHE B CA 1
ATOM 5026 C C . PHE B 1 245 ? 39.558 47.552 15.963 1.00 9.76 246 PHE B C 1
ATOM 5027 O O . PHE B 1 245 ? 39.717 48.370 16.876 1.00 9.85 246 PHE B O 1
ATOM 5035 N N . CYS B 1 246 ? 38.473 46.793 15.853 1.00 9.15 247 CYS B N 1
ATOM 5036 C CA . CYS B 1 246 ? 37.352 46.909 16.799 1.00 9.63 247 CYS B CA 1
ATOM 5037 C C . CYS B 1 246 ? 37.752 46.509 18.218 1.00 8.62 247 CYS B C 1
ATOM 5038 O O . CYS B 1 246 ? 37.306 47.140 19.176 1.00 8.83 247 CYS B O 1
ATOM 5041 N N . LEU B 1 247 ? 38.584 45.487 18.375 1.00 9.28 248 LEU B N 1
ATOM 5042 C CA . LEU B 1 247 ? 39.090 45.142 19.722 1.00 9.38 248 LEU B CA 1
ATOM 5043 C C . LEU B 1 247 ? 39.969 46.251 20.301 1.00 9.77 248 LEU B C 1
ATOM 5044 O O . LEU B 1 247 ? 39.865 46.578 21.486 1.00 9.23 248 LEU B O 1
ATOM 5049 N N . GLN B 1 248 ? 40.806 46.870 19.461 1.00 10.32 249 GLN B N 1
ATOM 5050 C CA . GLN B 1 248 ? 41.599 48.040 19.911 1.00 9.57 249 GLN B CA 1
ATOM 5051 C C . GLN B 1 248 ? 40.671 49.161 20.415 1.00 9.67 249 GLN B C 1
ATOM 5052 O O . GLN B 1 248 ? 40.875 49.700 21.492 1.00 9.22 249 GLN B O 1
ATOM 5058 N N . ARG B 1 249 ? 39.637 49.472 19.638 1.00 8.62 250 ARG B N 1
ATOM 5059 C CA . ARG B 1 249 ? 38.683 50.529 20.008 1.00 9.55 250 ARG B CA 1
ATOM 5060 C C . ARG B 1 249 ? 37.940 50.185 21.305 1.00 9.35 250 ARG B C 1
ATOM 5061 O O . ARG B 1 249 ? 37.734 51.041 22.147 1.00 10.03 250 ARG B O 1
ATOM 5069 N N . PHE B 1 250 ? 37.560 48.920 21.465 1.00 9.96 251 PHE B N 1
ATOM 5070 C CA . PHE B 1 250 ? 36.901 48.429 22.684 1.00 9.73 251 PHE B CA 1
ATOM 5071 C C . PHE B 1 250 ? 37.780 48.614 23.925 1.00 9.61 251 PHE B C 1
ATOM 5072 O O . PHE B 1 250 ? 37.350 49.176 24.945 1.00 10.13 251 PHE B O 1
ATOM 5080 N N . ALA B 1 251 ? 39.019 48.164 23.826 1.00 9.14 252 ALA B N 1
ATOM 5081 C CA . ALA B 1 251 ? 39.947 48.243 24.955 1.00 10.02 252 ALA B CA 1
ATOM 5082 C C . ALA B 1 251 ? 40.164 49.706 25.311 1.00 10.95 252 ALA B C 1
ATOM 5083 O O . ALA B 1 251 ? 40.122 50.084 26.463 1.00 12.35 252 ALA B O 1
ATOM 5085 N N . GLU B 1 252 ? 40.399 50.525 24.302 1.00 11.10 253 GLU B N 1
ATOM 5086 C CA . GLU B 1 252 ? 40.661 51.941 24.538 1.00 11.90 253 GLU B CA 1
ATOM 5087 C C . GLU B 1 252 ? 39.419 52.640 25.116 1.00 11.76 253 GLU B C 1
ATOM 5088 O O . GLU B 1 252 ? 39.540 53.459 26.034 1.00 11.14 253 GLU B O 1
ATOM 5094 N N . TYR B 1 253 ? 38.245 52.338 24.558 1.00 11.80 254 TYR B N 1
ATOM 5095 C CA . TYR B 1 253 ? 36.984 52.965 24.981 1.00 12.38 254 TYR B CA 1
ATOM 5096 C C . TYR B 1 253 ? 36.787 52.796 26.469 1.00 12.12 254 TYR B C 1
ATOM 5097 O O . TYR B 1 253 ? 36.595 53.789 27.177 1.00 12.66 254 TYR B O 1
ATOM 5106 N N . TYR B 1 254 ? 36.843 51.557 26.962 1.00 11.61 255 TYR B N 1
ATOM 5107 C CA . TYR B 1 254 ? 36.595 51.309 28.402 1.00 11.26 255 TYR B CA 1
ATOM 5108 C C . TYR B 1 254 ? 37.781 51.599 29.347 1.00 11.93 255 TYR B C 1
ATOM 5109 O O . TYR B 1 254 ? 37.586 51.887 30.530 1.00 13.05 255 TYR B O 1
ATOM 5118 N N . ALA B 1 255 ? 38.997 51.610 28.817 1.00 11.74 256 ALA B N 1
ATOM 5119 C CA . ALA B 1 255 ? 40.154 52.075 29.585 1.00 13.09 256 ALA B CA 1
ATOM 5120 C C . ALA B 1 255 ? 39.990 53.572 29.934 1.00 15.24 256 ALA B C 1
ATOM 5121 O O . ALA B 1 255 ? 40.464 53.995 30.995 1.00 14.95 256 ALA B O 1
ATOM 5123 N N . LYS B 1 256 ? 39.262 54.314 29.064 1.00 17.55 257 LYS B N 1
ATOM 5124 C CA . LYS B 1 256 ? 38.865 55.775 29.225 1.00 19.88 257 LYS B CA 1
ATOM 5125 C C . LYS B 1 256 ? 37.383 56.230 29.524 1.00 20.61 257 LYS B C 1
ATOM 5126 O O . LYS B 1 256 ? 37.172 57.394 29.890 1.00 21.97 257 LYS B O 1
ATOM 5132 N N . TYR B 1 257 ? 36.365 55.406 29.271 1.00 21.71 258 TYR B N 1
ATOM 5133 C CA . TYR B 1 257 ? 34.955 55.858 29.315 1.00 21.27 258 TYR B CA 1
ATOM 5134 C C . TYR B 1 257 ? 34.537 56.473 30.662 1.00 21.68 258 TYR B C 1
ATOM 5135 O O . TYR B 1 257 ? 34.859 55.950 31.715 1.00 21.22 258 TYR B O 1
ATOM 5144 N N . ASP B 1 258 ? 33.800 57.567 30.626 1.00 22.49 259 ASP B N 1
ATOM 5145 C CA . ASP B 1 258 ? 33.420 58.214 31.894 1.00 22.96 259 ASP B CA 1
ATOM 5146 C C . ASP B 1 258 ? 32.127 57.626 32.421 1.00 22.88 259 ASP B C 1
ATOM 5147 O O . ASP B 1 258 ? 31.017 58.081 32.077 1.00 21.63 259 ASP B O 1
ATOM 5152 N N . PHE B 1 259 ? 32.295 56.557 33.210 1.00 23.06 260 PHE B N 1
ATOM 5153 C CA . PHE B 1 259 ? 31.170 55.888 33.864 1.00 23.62 260 PHE B CA 1
ATOM 5154 C C . PHE B 1 259 ? 30.592 56.806 34.931 1.00 23.81 260 PHE B C 1
ATOM 5155 O O . PHE B 1 259 ? 29.447 56.623 35.336 1.00 24.13 260 PHE B O 1
ATOM 5163 N N . SER B 1 260 ? 31.345 57.810 35.370 1.00 23.58 261 SER B N 1
ATOM 5164 C CA . SER B 1 260 ? 30.840 58.679 36.446 1.00 23.24 261 SER B CA 1
ATOM 5165 C C . SER B 1 260 ? 29.596 59.424 36.010 1.00 21.97 261 SER B C 1
ATOM 5166 O O . SER B 1 260 ? 28.716 59.699 36.838 1.00 23.28 261 SER B O 1
ATOM 5169 N N . ALA B 1 261 ? 29.513 59.762 34.723 1.00 19.57 262 ALA B N 1
ATOM 5170 C CA . ALA B 1 261 ? 28.349 60.478 34.261 1.00 17.74 262 ALA B CA 1
ATOM 5171 C C . ALA B 1 261 ? 27.493 59.620 33.369 1.00 16.59 262 ALA B C 1
ATOM 5172 O O . ALA B 1 261 ? 26.272 59.695 33.463 1.00 16.66 262 ALA B O 1
ATOM 5174 N N . GLY B 1 262 ? 28.127 58.804 32.536 1.00 15.08 263 GLY B N 1
ATOM 5175 C CA . GLY B 1 262 ? 27.434 58.085 31.469 1.00 14.62 263 GLY B CA 1
ATOM 5176 C C . GLY B 1 262 ? 27.119 56.633 31.776 1.00 13.71 263 GLY B C 1
ATOM 5177 O O . GLY B 1 262 ? 27.738 55.990 32.618 1.00 16.35 263 GLY B O 1
ATOM 5178 N N . THR B 1 263 ? 26.130 56.120 31.057 1.00 11.37 264 THR B N 1
ATOM 5179 C CA . THR B 1 263 ? 25.730 54.724 31.168 1.00 10.75 264 THR B CA 1
ATOM 5180 C C . THR B 1 263 ? 26.060 53.988 29.879 1.00 10.45 264 THR B C 1
ATOM 5181 O O . THR B 1 263 ? 26.353 54.614 28.843 1.00 11.45 264 THR B O 1
ATOM 5185 N N . VAL B 1 264 ? 26.011 52.660 29.959 1.00 9.56 265 VAL B N 1
ATOM 5186 C CA . VAL B 1 264 ? 26.077 51.822 28.792 1.00 9.32 265 VAL B CA 1
ATOM 5187 C C . VAL B 1 264 ? 24.663 51.380 28.410 1.00 9.00 265 VAL B C 1
ATOM 5188 O O . VAL B 1 264 ? 23.929 50.799 29.240 1.00 9.00 265 VAL B O 1
ATOM 5192 N N . SER B 1 265 ? 24.279 51.695 27.175 1.00 8.87 266 SER B N 1
ATOM 5193 C CA . SER B 1 265 ? 22.952 51.420 26.576 1.00 9.01 266 SER B CA 1
ATOM 5194 C C . SER B 1 265 ? 23.056 51.228 25.055 1.00 9.06 266 SER B C 1
ATOM 5195 O O . SER B 1 265 ? 23.826 51.925 24.398 1.00 9.39 266 SER B O 1
ATOM 5198 N N . LEU B 1 266 ? 22.292 50.280 24.516 1.00 8.30 267 LEU B N 1
ATOM 5199 C CA . LEU B 1 266 ? 22.163 50.096 23.056 1.00 8.80 267 LEU B CA 1
ATOM 5200 C C . LEU B 1 266 ? 20.988 50.897 22.495 1.00 8.45 267 LEU B C 1
ATOM 5201 O O . LEU B 1 266 ? 20.837 50.965 21.283 1.00 8.84 267 LEU B O 1
ATOM 5206 N N . ILE B 1 267 ? 20.122 51.425 23.365 1.00 7.25 268 ILE B N 1
ATOM 5207 C CA . ILE B 1 267 ? 19.014 52.320 22.974 1.00 7.70 268 ILE B CA 1
ATOM 5208 C C . ILE B 1 267 ? 19.488 53.765 22.852 1.00 7.10 268 ILE B C 1
ATOM 5209 O O . ILE B 1 267 ? 19.138 54.480 21.893 1.00 9.61 268 ILE B O 1
ATOM 5214 N N . HIS B 1 268 ? 20.307 54.187 23.819 1.00 7.90 269 HIS B N 1
ATOM 5215 C CA . HIS B 1 268 ? 20.844 55.540 23.855 1.00 8.04 269 HIS B CA 1
ATOM 5216 C C . HIS B 1 268 ? 22.264 55.554 24.405 1.00 8.12 269 HIS B C 1
ATOM 5217 O O . HIS B 1 268 ? 22.471 55.825 25.568 1.00 8.86 269 HIS B O 1
ATOM 5224 N N . PRO B 1 269 ? 23.268 55.260 23.555 1.00 9.29 270 PRO B N 1
ATOM 5225 C CA . PRO B 1 269 ? 24.625 55.193 24.009 1.00 8.54 270 PRO B CA 1
ATOM 5226 C C . PRO B 1 269 ? 25.013 56.457 24.759 1.00 9.34 270 PRO B C 1
ATOM 5227 O O . PRO B 1 269 ? 24.733 57.559 24.308 1.00 8.87 270 PRO B O 1
ATOM 5231 N N . ARG B 1 270 ? 25.678 56.253 25.887 1.00 9.64 271 ARG B N 1
ATOM 5232 C CA . ARG B 1 270 ? 26.228 57.328 26.757 1.00 9.63 271 ARG B CA 1
ATOM 5233 C C . ARG B 1 270 ? 25.194 58.165 27.511 1.00 9.65 271 ARG B C 1
ATOM 5234 O O . ARG B 1 270 ? 25.539 59.181 28.151 1.00 10.54 271 ARG B O 1
ATOM 5242 N N . ARG B 1 271 ? 23.940 57.717 27.501 1.00 9.70 272 ARG B N 1
ATOM 5243 C CA . ARG B 1 271 ? 22.887 58.387 28.266 1.00 8.99 272 ARG B CA 1
ATOM 5244 C C . ARG B 1 271 ? 23.311 58.632 29.730 1.00 8.84 272 ARG B C 1
ATOM 5245 O O . ARG B 1 271 ? 23.860 57.757 30.414 1.00 9.33 272 ARG B O 1
ATOM 5253 N N . HIS B 1 272 ? 23.072 59.849 30.205 1.00 8.92 273 HIS B N 1
ATOM 5254 C CA . HIS B 1 272 ? 23.532 60.269 31.550 1.00 8.72 273 HIS B CA 1
ATOM 5255 C C . HIS B 1 272 ? 22.838 59.402 32.612 1.00 8.22 273 HIS B C 1
ATOM 5256 O O . HIS B 1 272 ? 21.675 59.038 32.493 1.00 9.76 273 HIS B O 1
ATOM 5263 N N . ARG B 1 273 ? 23.566 59.078 33.669 1.00 8.39 274 ARG B N 1
ATOM 5264 C CA . ARG B 1 273 ? 22.997 58.326 34.774 1.00 9.19 274 ARG B CA 1
ATOM 5265 C C . ARG B 1 273 ? 21.668 58.900 35.246 1.00 9.04 274 ARG B C 1
ATOM 5266 O O . ARG B 1 273 ? 20.751 58.155 35.573 1.00 10.03 274 ARG B O 1
ATOM 5274 N N . THR B 1 274 ? 21.570 60.224 35.325 1.00 8.67 275 THR B N 1
ATOM 5275 C CA . THR B 1 274 ? 20.392 60.844 35.919 1.00 8.63 275 THR B CA 1
ATOM 5276 C C . THR B 1 274 ? 19.203 60.779 34.965 1.00 8.87 275 THR B C 1
ATOM 5277 O O . THR B 1 274 ? 18.046 60.814 35.385 1.00 9.45 275 THR B O 1
ATOM 5281 N N . VAL B 1 275 ? 19.505 60.678 33.684 1.00 9.11 276 VAL B N 1
ATOM 5282 C CA . VAL B 1 275 ? 18.474 60.479 32.654 1.00 8.55 276 VAL B CA 1
ATOM 5283 C C . VAL B 1 275 ? 17.998 59.004 32.642 1.00 9.35 276 VAL B C 1
ATOM 5284 O O . VAL B 1 275 ? 16.782 58.727 32.519 1.00 10.15 276 VAL B O 1
ATOM 5288 N N . TYR B 1 276 ? 18.939 58.070 32.775 1.00 8.83 277 TYR B N 1
ATOM 5289 C CA . TYR B 1 276 ? 18.595 56.642 32.995 1.00 9.29 277 TYR B CA 1
ATOM 5290 C C . TYR B 1 276 ? 17.675 56.507 34.227 1.00 9.09 277 TYR B C 1
ATOM 5291 O O . TYR B 1 276 ? 16.671 55.802 34.190 1.00 7.96 277 TYR B O 1
ATOM 5300 N N . GLU B 1 277 ? 17.975 57.232 35.301 1.00 9.92 278 GLU B N 1
ATOM 5301 C CA . GLU B 1 277 ? 17.112 57.225 36.505 1.00 11.21 278 GLU B CA 1
ATOM 5302 C C . GLU B 1 277 ? 15.672 57.633 36.159 1.00 10.33 278 GLU B C 1
ATOM 5303 O O . GLU B 1 277 ? 14.726 56.991 36.608 1.00 9.04 278 GLU B O 1
ATOM 5309 N N . ARG B 1 278 ? 15.510 58.683 35.343 1.00 11.12 279 ARG B N 1
ATOM 5310 C CA . ARG B 1 278 ? 14.213 59.151 34.895 1.00 12.47 279 ARG B CA 1
ATOM 5311 C C . ARG B 1 278 ? 13.521 58.109 34.023 1.00 11.19 279 ARG B C 1
ATOM 5312 O O . ARG B 1 278 ? 12.332 57.843 34.196 1.00 12.58 279 ARG B O 1
ATOM 5320 N N . VAL B 1 279 ? 14.272 57.498 33.111 1.00 9.56 280 VAL B N 1
ATOM 5321 C CA . VAL B 1 279 ? 13.745 56.434 32.243 1.00 9.43 280 VAL B CA 1
ATOM 5322 C C . VAL B 1 279 ? 13.223 55.256 33.101 1.00 8.72 280 VAL B C 1
ATOM 5323 O O . VAL B 1 279 ? 12.159 54.710 32.883 1.00 9.69 280 VAL B O 1
ATOM 5327 N N . VAL B 1 280 ? 13.984 54.906 34.131 1.00 8.29 281 VAL B N 1
ATOM 5328 C CA . VAL B 1 280 ? 13.602 53.825 35.034 1.00 8.41 281 VAL B CA 1
ATOM 5329 C C . VAL B 1 280 ? 12.326 54.204 35.801 1.00 9.19 281 VAL B C 1
ATOM 5330 O O . VAL B 1 280 ? 11.425 53.377 35.954 1.00 9.42 281 VAL B O 1
ATOM 5334 N N . ARG B 1 281 ? 12.247 55.439 36.288 1.00 9.62 282 ARG B N 1
ATOM 5335 C CA . ARG B 1 281 ? 11.071 55.865 37.048 1.00 10.99 282 ARG B CA 1
ATOM 5336 C C . ARG B 1 281 ? 9.807 55.770 36.192 1.00 11.01 282 ARG B C 1
ATOM 5337 O O . ARG B 1 281 ? 8.779 55.259 36.659 1.00 10.95 282 ARG B O 1
ATOM 5345 N N . ARG B 1 282 ? 9.903 56.225 34.947 1.00 11.74 283 ARG B N 1
ATOM 5346 C CA . ARG B 1 282 ? 8.769 56.207 34.022 1.00 12.41 283 ARG B CA 1
ATOM 5347 C C . ARG B 1 282 ? 8.357 54.763 33.737 1.00 11.84 283 ARG B C 1
ATOM 5348 O O . ARG B 1 282 ? 7.194 54.437 33.813 1.00 12.95 283 ARG B O 1
ATOM 5356 N N . HIS B 1 283 ? 9.325 53.920 33.408 1.00 10.61 284 HIS B N 1
ATOM 5357 C CA . HIS B 1 283 ? 9.108 52.488 33.211 1.00 10.68 284 HIS B CA 1
ATOM 5358 C C . HIS B 1 283 ? 8.442 51.835 34.413 1.00 10.65 284 HIS B C 1
ATOM 5359 O O . HIS B 1 283 ? 7.462 51.132 34.245 1.00 11.53 284 HIS B O 1
ATOM 5366 N N . LEU B 1 284 ? 8.967 52.080 35.617 1.00 10.84 285 LEU B N 1
ATOM 5367 C CA . LEU B 1 284 ? 8.429 51.445 36.829 1.00 11.11 285 LEU B CA 1
ATOM 5368 C C . LEU B 1 284 ? 7.036 51.921 37.206 1.00 11.04 285 LEU B C 1
ATOM 5369 O O . LEU B 1 284 ? 6.255 51.144 37.777 1.00 11.05 285 LEU B O 1
ATOM 5374 N N . GLU B 1 285 ? 6.704 53.168 36.889 1.00 11.43 286 GLU B N 1
ATOM 5375 C CA . GLU B 1 285 ? 5.358 53.671 37.145 1.00 12.69 286 GLU B CA 1
ATOM 5376 C C . GLU B 1 285 ? 4.352 52.971 36.230 1.00 12.28 286 GLU B C 1
ATOM 5377 O O . GLU B 1 285 ? 3.279 52.559 36.680 1.00 12.62 286 GLU B O 1
ATOM 5383 N N . LEU B 1 286 ? 4.723 52.747 34.981 1.00 11.61 287 LEU B N 1
ATOM 5384 C CA . LEU B 1 286 ? 3.843 51.989 34.058 1.00 12.57 287 LEU B CA 1
ATOM 5385 C C . LEU B 1 286 ? 3.744 50.511 34.458 1.00 12.68 287 LEU B C 1
ATOM 5386 O O . LEU B 1 286 ? 2.670 49.907 34.424 1.00 13.37 287 LEU B O 1
ATOM 5391 N N . LEU B 1 287 ? 4.876 49.936 34.824 1.00 12.70 288 LEU B N 1
ATOM 5392 C CA . LEU B 1 287 ? 4.973 48.553 35.287 1.00 13.93 288 LEU B CA 1
ATOM 5393 C C . LEU B 1 287 ? 4.128 48.345 36.560 1.00 13.49 288 LEU B C 1
ATOM 5394 O O . LEU B 1 287 ? 3.442 47.314 36.710 1.00 14.19 288 LEU B O 1
ATOM 5399 N N . GLY B 1 288 ? 4.203 49.303 37.482 1.00 13.22 289 GLY B N 1
ATOM 5400 C CA . GLY B 1 288 ? 3.505 49.227 38.751 1.00 13.20 289 GLY B CA 1
ATOM 5401 C C . GLY B 1 288 ? 2.003 49.219 38.583 1.00 13.51 289 GLY B C 1
ATOM 5402 O O . GLY B 1 288 ? 1.294 48.469 39.261 1.00 14.01 289 GLY B O 1
ATOM 5403 N N . SER B 1 289 ? 1.513 50.054 37.677 1.00 13.94 290 SER B N 1
ATOM 5404 C CA . SER B 1 289 ? 0.077 50.118 37.420 1.00 14.56 290 SER B CA 1
ATOM 5405 C C . SER B 1 289 ? -0.431 48.799 36.877 1.00 14.77 290 SER B C 1
ATOM 5406 O O . SER B 1 289 ? -1.432 48.251 37.361 1.00 14.67 290 SER B O 1
ATOM 5409 N N . ARG B 1 290 ? 0.274 48.261 35.893 1.00 14.59 291 ARG B N 1
ATOM 5410 C CA . ARG B 1 290 ? -0.133 46.981 35.315 1.00 14.80 291 ARG B CA 1
ATOM 5411 C C . ARG B 1 290 ? -0.030 45.826 36.317 1.00 14.16 291 ARG B C 1
ATOM 5412 O O . ARG B 1 290 ? -0.926 44.953 36.404 1.00 13.22 291 ARG B O 1
ATOM 5420 N N . LYS B 1 291 ? 1.050 45.809 37.092 1.00 13.19 292 LYS B N 1
ATOM 5421 C CA . LYS B 1 291 ? 1.282 44.752 38.055 1.00 13.45 292 LYS B CA 1
ATOM 5422 C C . LYS B 1 291 ? 0.154 44.711 39.079 1.00 12.76 292 LYS B C 1
ATOM 5423 O O . LYS B 1 291 ? -0.394 43.649 39.369 1.00 12.69 292 LYS B O 1
ATOM 5429 N N . ARG B 1 292 ? -0.200 45.866 39.617 1.00 12.13 293 ARG B N 1
ATOM 5430 C CA . ARG B 1 292 ? -1.273 45.923 40.592 1.00 12.83 293 ARG B CA 1
ATOM 5431 C C . ARG B 1 292 ? -2.595 45.441 39.970 1.00 12.77 293 ARG B C 1
ATOM 5432 O O . ARG B 1 292 ? -3.324 44.685 40.592 1.00 12.78 293 ARG B O 1
ATOM 5440 N N . LEU B 1 293 ? -2.902 45.871 38.752 1.00 13.58 294 LEU B N 1
ATOM 5441 C CA . LEU B 1 293 ? -4.116 45.425 38.072 1.00 14.89 294 LEU B CA 1
ATOM 5442 C C . LEU B 1 293 ? -4.169 43.902 37.913 1.00 14.81 294 LEU B C 1
ATOM 5443 O O . LEU B 1 293 ? -5.227 43.272 38.125 1.00 14.33 294 LEU B O 1
ATOM 5448 N N . GLU B 1 294 ? -3.032 43.313 37.549 1.00 14.28 295 GLU B N 1
ATOM 5449 C CA . GLU B 1 294 ? -2.951 41.871 37.338 1.00 14.22 295 GLU B CA 1
ATOM 5450 C C . GLU B 1 294 ? -3.075 41.102 38.673 1.00 13.60 295 GLU B C 1
ATOM 5451 O O . GLU B 1 294 ? -3.733 40.048 38.726 1.00 12.46 295 GLU B O 1
ATOM 5457 N N . TRP B 1 295 ? -2.518 41.659 39.748 1.00 12.77 296 TRP B N 1
ATOM 5458 C CA . TRP B 1 295 ? -2.690 41.081 41.096 1.00 12.85 296 TRP B CA 1
ATOM 5459 C C . TRP B 1 295 ? -4.188 41.042 41.421 1.00 13.77 296 TRP B C 1
ATOM 5460 O O . TRP B 1 295 ? -4.690 40.023 41.912 1.00 13.45 296 TRP B O 1
ATOM 5471 N N . GLU B 1 296 ? -4.900 42.141 41.145 1.00 13.55 297 GLU B N 1
ATOM 5472 C CA . GLU B 1 296 ? -6.317 42.217 41.506 1.00 14.42 297 GLU B CA 1
ATOM 5473 C C . GLU B 1 296 ? -7.105 41.208 40.679 1.00 14.90 297 GLU B C 1
ATOM 5474 O O . GLU B 1 296 ? -8.061 40.585 41.158 1.00 14.52 297 GLU B O 1
ATOM 5480 N N . LYS B 1 297 ? -6.689 41.034 39.429 1.00 15.39 298 LYS B N 1
ATOM 5481 C CA . LYS B 1 297 ? -7.329 40.042 38.558 1.00 16.14 298 LYS B CA 1
ATOM 5482 C C . LYS B 1 297 ? -7.176 38.637 39.143 1.00 14.99 298 LYS B C 1
ATOM 5483 O O . LYS B 1 297 ? -8.157 37.876 39.198 1.00 15.74 298 LYS B O 1
ATOM 5489 N N . HIS B 1 298 ? -5.972 38.299 39.585 1.00 13.92 299 HIS B N 1
ATOM 5490 C CA . HIS B 1 298 ? -5.723 36.986 40.173 1.00 13.17 299 HIS B CA 1
ATOM 5491 C C . HIS B 1 298 ? -6.589 36.788 41.420 1.00 13.00 299 HIS B C 1
ATOM 5492 O O . HIS B 1 298 ? -7.225 35.733 41.594 1.00 13.38 299 HIS B O 1
ATOM 5499 N N . ILE B 1 299 ? -6.626 37.813 42.264 1.00 12.06 300 ILE B N 1
ATOM 5500 C CA . ILE B 1 299 ? -7.364 37.754 43.532 1.00 12.75 300 ILE B CA 1
ATOM 5501 C C . ILE B 1 299 ? -8.866 37.599 43.274 1.00 12.85 300 ILE B C 1
ATOM 5502 O O . ILE B 1 299 ? -9.552 36.848 43.994 1.00 12.86 300 ILE B O 1
ATOM 5507 N N . ALA B 1 300 ? -9.386 38.264 42.240 1.00 13.62 301 ALA B N 1
ATOM 5508 C CA . ALA B 1 300 ? -10.791 38.078 41.844 1.00 14.54 301 ALA B CA 1
ATOM 5509 C C . ALA B 1 300 ? -11.099 36.630 41.426 1.00 14.81 301 ALA B C 1
ATOM 5510 O O . ALA B 1 300 ? -12.188 36.117 41.731 1.00 15.50 301 ALA B O 1
ATOM 5512 N N . GLU B 1 301 ? -10.142 35.998 40.740 1.00 14.73 302 GLU B N 1
ATOM 5513 C CA . GLU B 1 301 ? -10.228 34.603 40.276 1.00 15.47 302 GLU B CA 1
ATOM 5514 C C . GLU B 1 301 ? -9.988 33.579 41.386 1.00 14.48 302 GLU B C 1
ATOM 5515 O O . GLU B 1 301 ? -10.409 32.427 41.256 1.00 14.77 302 GLU B O 1
ATOM 5521 N N . HIS B 1 302 ? -9.291 34.001 42.445 1.00 12.35 303 HIS B N 1
ATOM 5522 C CA . HIS B 1 302 ? -8.898 33.151 43.587 1.00 12.86 303 HIS B CA 1
ATOM 5523 C C . HIS B 1 302 ? -9.034 33.951 44.888 1.00 11.58 303 HIS B C 1
ATOM 5524 O O . HIS B 1 302 ? -8.029 34.433 45.490 1.00 11.03 303 HIS B O 1
ATOM 5531 N N . LYS B 1 303 ? -10.279 34.053 45.357 1.00 12.28 304 LYS B N 1
ATOM 5532 C CA . LYS B 1 303 ? -10.604 34.965 46.443 1.00 13.19 304 LYS B CA 1
ATOM 5533 C C . LYS B 1 303 ? -9.883 34.647 47.729 1.00 13.04 304 LYS B C 1
ATOM 5534 O O . LYS B 1 303 ? -9.565 35.548 48.498 1.00 13.57 304 LYS B O 1
ATOM 5540 N N . GLU B 1 304 ? -9.585 33.378 47.967 1.00 13.22 305 GLU B N 1
ATOM 5541 C CA . GLU B 1 304 ? -8.908 33.012 49.200 1.00 13.59 305 GLU B CA 1
ATOM 5542 C C . GLU B 1 304 ? -7.476 33.545 49.283 1.00 13.92 305 GLU B C 1
ATOM 5543 O O . GLU B 1 304 ? -6.878 33.523 50.359 1.00 14.35 305 GLU B O 1
ATOM 5549 N N . ASP B 1 305 ? -6.928 34.029 48.161 1.00 14.33 306 ASP B N 1
ATOM 5550 C CA . ASP B 1 305 ? -5.596 34.661 48.123 1.00 15.08 306 ASP B CA 1
ATOM 5551 C C . ASP B 1 305 ? -5.634 36.161 48.378 1.00 14.95 306 ASP B C 1
ATOM 5552 O O . ASP B 1 305 ? -4.590 36.823 48.369 1.00 16.60 306 ASP B O 1
ATOM 5557 N N . GLY B 1 306 ? -6.822 36.715 48.572 1.00 15.63 307 GLY B N 1
ATOM 5558 C CA . GLY B 1 306 ? -6.963 38.140 48.839 1.00 15.53 307 GLY B CA 1
ATOM 5559 C C . GLY B 1 306 ? -7.244 38.432 50.304 1.00 15.97 307 GLY B C 1
ATOM 5560 O O . GLY B 1 306 ? -7.287 37.508 51.137 1.00 17.06 307 GLY B O 1
ATOM 5561 N N . PRO B 1 307 ? -7.428 39.716 50.639 1.00 15.77 308 PRO B N 1
ATOM 5562 C CA . PRO B 1 307 ? -7.329 40.855 49.740 1.00 15.72 308 PRO B CA 1
ATOM 5563 C C . PRO B 1 307 ? -5.871 41.193 49.432 1.00 14.37 308 PRO B C 1
ATOM 5564 O O . PRO B 1 307 ? -4.963 40.627 50.049 1.00 13.74 308 PRO B O 1
ATOM 5568 N N . LEU B 1 308 ? -5.661 42.144 48.537 1.00 13.88 309 LEU B N 1
ATOM 5569 C CA . LEU B 1 308 ? -4.312 42.526 48.117 1.00 12.78 309 LEU B CA 1
ATOM 5570 C C . LEU B 1 308 ? -3.528 42.973 49.332 1.00 12.28 309 LEU B C 1
ATOM 5571 O O . LEU B 1 308 ? -4.038 43.753 50.144 1.00 13.28 309 LEU B O 1
ATOM 5576 N N . ASP B 1 309 ? -2.320 42.447 49.500 1.00 11.76 310 ASP B N 1
ATOM 5577 C CA . ASP B 1 309 ? -1.495 42.821 50.641 1.00 12.15 310 ASP B CA 1
ATOM 5578 C C . ASP B 1 309 ? -0.588 43.972 50.203 1.00 11.88 310 ASP B C 1
ATOM 5579 O O . ASP B 1 309 ? 0.335 43.786 49.399 1.00 11.43 310 ASP B O 1
ATOM 5584 N N . GLU B 1 310 ? -0.854 45.158 50.735 1.00 11.28 311 GLU B N 1
ATOM 5585 C CA . GLU B 1 310 ? -0.089 46.345 50.370 1.00 11.98 311 GLU B CA 1
ATOM 5586 C C . GLU B 1 310 ? 1.404 46.217 50.643 1.00 12.67 311 GLU B C 1
ATOM 5587 O O . GLU B 1 310 ? 2.201 46.714 49.852 1.00 13.72 311 GLU B O 1
ATOM 5593 N N . ASN B 1 311 ? 1.776 45.596 51.763 1.00 14.14 312 ASN B N 1
ATOM 5594 C CA . ASN B 1 311 ? 3.182 45.414 52.099 1.00 15.32 312 ASN B CA 1
ATOM 5595 C C . ASN B 1 311 ? 3.914 44.519 51.102 1.00 15.22 312 ASN B C 1
ATOM 5596 O O . ASN B 1 311 ? 5.047 44.829 50.693 1.00 15.62 312 ASN B O 1
ATOM 5601 N N . ASP B 1 312 ? 3.295 43.404 50.736 1.00 14.17 313 ASP B N 1
ATOM 5602 C CA B ASP B 1 312 ? 3.885 42.504 49.735 0.38 14.47 313 ASP B CA 1
ATOM 5603 C CA C ASP B 1 312 ? 3.874 42.500 49.721 0.62 14.50 313 ASP B CA 1
ATOM 5604 C C . ASP B 1 312 ? 4.022 43.223 48.388 1.00 14.13 313 ASP B C 1
ATOM 5605 O O . ASP B 1 312 ? 5.040 43.076 47.689 1.00 13.76 313 ASP B O 1
ATOM 5614 N N . PHE B 1 313 ? 3.001 44.005 48.022 1.00 13.43 314 PHE B N 1
ATOM 5615 C CA . PHE B 1 313 ? 3.037 44.719 46.755 1.00 13.21 314 PHE B CA 1
AT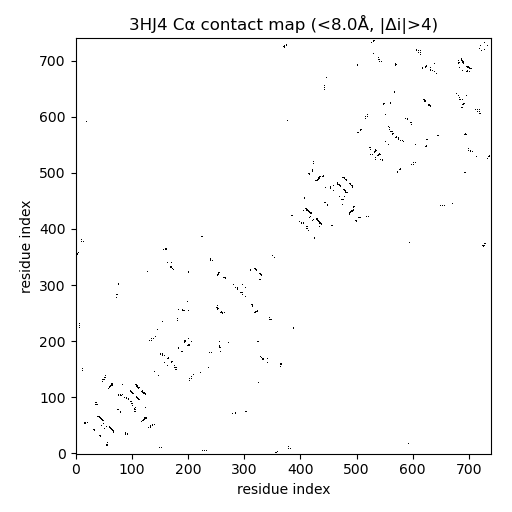OM 5616 C C . PHE B 1 313 ? 4.186 45.719 46.749 1.00 13.53 314 PHE B C 1
ATOM 5617 O O . PHE B 1 313 ? 4.971 45.783 45.778 1.00 13.30 314 PHE B O 1
ATOM 5625 N N . SER B 1 314 ? 4.288 46.483 47.836 1.00 13.26 315 SER B N 1
ATOM 5626 C CA A SER B 1 314 ? 5.360 47.462 47.987 0.50 13.33 315 SER B CA 1
ATOM 5627 C CA B SER B 1 314 ? 5.367 47.462 47.995 0.50 13.41 315 SER B CA 1
ATOM 5628 C C . SER B 1 314 ? 6.731 46.786 47.942 1.00 13.26 315 SER B C 1
ATOM 5629 O O . SER B 1 314 ? 7.672 47.297 47.311 1.00 13.16 315 SER B O 1
ATOM 5634 N N . ALA B 1 315 ? 6.850 45.647 48.622 1.00 12.70 316 ALA B N 1
ATOM 5635 C CA . ALA B 1 315 ? 8.095 44.899 48.568 1.00 13.27 316 ALA B CA 1
ATOM 5636 C C . ALA B 1 315 ? 8.447 44.482 47.134 1.00 13.65 316 ALA B C 1
ATOM 5637 O O . ALA B 1 315 ? 9.624 44.550 46.720 1.00 14.22 316 ALA B O 1
ATOM 5639 N N . SER B 1 316 ? 7.450 44.037 46.376 1.00 14.14 317 SER B N 1
ATOM 5640 C CA A SER B 1 316 ? 7.684 43.623 44.984 0.50 13.98 317 SER B CA 1
ATOM 5641 C CA B SER B 1 316 ? 7.694 43.621 44.983 0.50 14.23 317 SER B CA 1
ATOM 5642 C C . SER B 1 316 ? 8.195 44.790 44.128 1.00 14.17 317 SER B C 1
ATOM 5643 O O . SER B 1 316 ? 9.132 44.635 43.322 1.00 14.47 317 SER B O 1
ATOM 5656 N N . GLN B 1 318 ? 9.698 47.489 45.301 1.00 15.10 319 GLN B N 1
ATOM 5657 C CA . GLN B 1 318 ? 11.043 47.800 45.783 1.00 15.49 319 GLN B CA 1
ATOM 5658 C C . GLN B 1 318 ? 12.081 46.901 45.116 1.00 15.10 319 GLN B C 1
ATOM 5659 O O . GLN B 1 318 ? 13.166 47.347 44.746 1.00 15.57 319 GLN B O 1
ATOM 5665 N N . ASN B 1 319 ? 11.739 45.638 44.931 1.00 15.36 320 ASN B N 1
ATOM 5666 C CA . ASN B 1 319 ? 12.625 44.722 44.213 1.00 15.30 320 ASN B CA 1
ATOM 5667 C C . ASN B 1 319 ? 12.863 45.173 42.782 1.00 14.13 320 ASN B C 1
ATOM 5668 O O . ASN B 1 319 ? 13.973 45.063 42.258 1.00 14.08 320 ASN B O 1
ATOM 5673 N N . GLU B 1 320 ? 11.830 45.673 42.109 1.00 13.33 321 GLU B N 1
ATOM 5674 C CA . GLU B 1 320 ? 12.035 46.226 40.771 1.00 13.57 321 GLU B CA 1
ATOM 5675 C C . GLU B 1 320 ? 13.001 47.425 40.791 1.00 13.01 321 GLU B C 1
ATOM 5676 O O . GLU B 1 320 ? 13.847 47.594 39.898 1.00 13.02 321 GLU B O 1
ATOM 5682 N N . THR B 1 321 ? 12.881 48.267 41.815 1.00 12.38 322 THR B N 1
ATOM 5683 C CA . THR B 1 321 ? 13.720 49.434 41.929 1.00 13.61 322 THR B CA 1
ATOM 5684 C C . THR B 1 321 ? 15.168 49.031 42.183 1.00 13.00 322 THR B C 1
ATOM 5685 O O . THR B 1 321 ? 16.105 49.584 41.556 1.00 12.05 322 THR B O 1
ATOM 5689 N N . THR B 1 322 ? 15.355 48.028 43.044 1.00 13.44 323 THR B N 1
ATOM 5690 C CA . THR B 1 322 ? 16.711 47.599 43.410 1.00 13.72 323 THR B CA 1
ATOM 5691 C C . THR B 1 322 ? 17.436 46.892 42.243 1.00 13.00 323 THR B C 1
ATOM 5692 O O . THR B 1 322 ? 18.666 46.809 42.258 1.00 13.49 323 THR B O 1
ATOM 5696 N N . GLN B 1 323 ? 16.683 46.424 41.236 1.00 11.53 324 GLN B N 1
ATOM 5697 C CA . GLN B 1 323 ? 17.275 45.877 40.015 1.00 11.67 324 GLN B CA 1
ATOM 5698 C C . GLN B 1 323 ? 17.748 46.983 39.035 1.00 10.16 324 GLN B C 1
ATOM 5699 O O . GLN B 1 323 ? 18.449 46.689 38.061 1.00 9.27 324 GLN B O 1
ATOM 5705 N N . ARG B 1 324 ? 17.430 48.243 39.337 1.00 10.24 325 ARG B N 1
ATOM 5706 C CA . ARG B 1 324 ? 17.668 49.347 38.402 1.00 10.13 325 ARG B CA 1
ATOM 5707 C C . ARG B 1 324 ? 18.322 50.584 39.054 1.00 10.57 325 ARG B C 1
ATOM 5708 O O . ARG B 1 324 ? 17.900 51.718 38.803 1.00 11.49 325 ARG B O 1
ATOM 5716 N N . PRO B 1 325 ? 19.375 50.386 39.886 1.00 10.90 326 PRO B N 1
ATOM 5717 C CA . PRO B 1 325 ? 20.057 51.554 40.452 1.00 11.08 326 PRO B CA 1
ATOM 5718 C C . PRO B 1 325 ? 20.853 52.344 39.421 1.00 11.54 326 PRO B C 1
ATOM 5719 O O . PRO B 1 325 ? 21.491 51.747 38.553 1.00 11.58 326 PRO B O 1
ATOM 5723 N N . SER B 1 326 ? 20.844 53.674 39.542 1.00 11.65 327 SER B N 1
ATOM 5724 C CA . SER B 1 326 ? 21.593 54.532 38.639 1.00 11.29 327 SER B CA 1
ATOM 5725 C C . SER B 1 326 ? 22.924 54.978 39.247 1.00 11.67 327 SER B C 1
ATOM 5726 O O . SER B 1 326 ? 23.655 55.733 38.605 1.00 12.01 327 SER B O 1
ATOM 5729 N N . ASN B 1 327 ? 23.239 54.525 40.455 1.00 12.19 328 ASN B N 1
ATOM 5730 C CA . ASN B 1 327 ? 24.403 55.046 41.170 1.00 13.50 328 ASN B CA 1
ATOM 5731 C C . ASN B 1 327 ? 25.492 53.997 41.466 1.00 13.53 328 ASN B C 1
ATOM 5732 O O . ASN B 1 327 ? 26.414 54.227 42.257 1.00 14.22 328 ASN B O 1
ATOM 5737 N N . SER B 1 328 ? 25.382 52.842 40.837 1.00 13.14 329 SER B N 1
ATOM 5738 C CA . SER B 1 328 ? 26.383 51.804 41.005 1.00 14.27 329 SER B CA 1
ATOM 5739 C C . SER B 1 328 ? 27.643 52.171 40.243 1.00 13.71 329 SER B C 1
ATOM 5740 O O . SER B 1 328 ? 27.628 53.032 39.366 1.00 13.00 329 SER B O 1
ATOM 5743 N N . PRO B 1 329 ? 28.762 51.507 40.567 1.00 13.57 330 PRO B N 1
ATOM 5744 C CA . PRO B 1 329 ? 29.973 51.769 39.818 1.00 13.71 330 PRO B CA 1
ATOM 5745 C C . PRO B 1 329 ? 29.774 51.716 38.298 1.00 13.27 330 PRO B C 1
ATOM 5746 O O . PRO B 1 329 ? 30.267 52.602 37.569 1.00 13.70 330 PRO B O 1
ATOM 5750 N N . TYR B 1 330 ? 29.064 50.683 37.837 1.00 12.22 331 TYR B N 1
ATOM 5751 C CA . TYR B 1 330 ? 28.753 50.491 36.405 1.00 11.53 331 TYR B CA 1
ATOM 5752 C C . TYR B 1 330 ? 27.253 50.436 36.197 1.00 11.72 331 TYR B C 1
ATOM 5753 O O . TYR B 1 330 ? 26.537 49.741 36.931 1.00 13.40 331 TYR B O 1
ATOM 5762 N N . VAL B 1 331 ? 26.765 51.174 35.204 1.00 11.00 332 VAL B N 1
ATOM 5763 C CA . VAL B 1 331 ? 25.354 51.090 34.842 1.00 9.49 332 VAL B CA 1
ATOM 5764 C C . VAL B 1 331 ? 25.326 50.608 33.395 1.00 9.24 332 VAL B C 1
ATOM 5765 O O . VAL B 1 331 ? 25.757 51.314 32.488 1.00 9.91 332 VAL B O 1
ATOM 5769 N N . VAL B 1 332 ? 24.905 49.363 33.215 1.00 9.37 333 VAL B N 1
ATOM 5770 C CA . VAL B 1 332 ? 24.777 48.707 31.928 1.00 9.93 333 VAL B CA 1
ATOM 5771 C C . VAL B 1 332 ? 23.337 48.263 31.812 1.00 10.10 333 VAL B C 1
ATOM 5772 O O . VAL B 1 332 ? 22.840 47.440 32.599 1.00 10.01 333 VAL B O 1
ATOM 5776 N N . GLU B 1 333 ? 22.672 48.841 30.826 1.00 9.06 334 GLU B N 1
ATOM 5777 C CA . GLU B 1 333 ? 21.207 48.749 30.650 1.00 9.96 334 GLU B CA 1
ATOM 5778 C C . GLU B 1 333 ? 20.785 47.575 29.790 1.00 9.52 334 GLU B C 1
ATOM 5779 O O . GLU B 1 333 ? 21.189 47.455 28.624 1.00 10.29 334 GLU B O 1
ATOM 5785 N N . ASP B 1 334 ? 19.929 46.727 30.342 1.00 9.36 335 ASP B N 1
ATOM 5786 C CA . ASP B 1 334 ? 19.262 45.710 29.567 1.00 10.28 335 ASP B CA 1
ATOM 5787 C C . ASP B 1 334 ? 18.113 46.373 28.814 1.00 10.33 335 ASP B C 1
ATOM 5788 O O . ASP B 1 334 ? 17.170 46.934 29.390 1.00 11.06 335 ASP B O 1
ATOM 5793 N N . PHE B 1 335 ? 18.194 46.269 27.506 1.00 9.81 336 PHE B N 1
ATOM 5794 C CA . PHE B 1 335 ? 17.270 46.987 26.610 1.00 10.09 336 PHE B CA 1
ATOM 5795 C C . PHE B 1 335 ? 15.851 46.462 26.612 1.00 10.29 336 PHE B C 1
ATOM 5796 O O . PHE B 1 335 ? 14.979 47.184 26.182 1.00 10.35 336 PHE B O 1
ATOM 5804 N N . VAL B 1 336 ? 15.583 45.256 27.140 1.00 9.96 337 VAL B N 1
ATOM 5805 C CA . VAL B 1 336 ? 14.197 44.753 27.165 1.00 9.61 337 VAL B CA 1
ATOM 5806 C C . VAL B 1 336 ? 13.445 45.098 28.471 1.00 9.32 337 VAL B C 1
ATOM 5807 O O . VAL B 1 336 ? 12.242 44.892 28.563 1.00 9.80 337 VAL B O 1
ATOM 5811 N N . ASN B 1 337 ? 14.135 45.606 29.481 1.00 9.47 338 ASN B N 1
ATOM 5812 C CA . ASN B 1 337 ? 13.445 45.861 30.742 1.00 9.26 338 ASN B CA 1
ATOM 5813 C C . ASN B 1 337 ? 14.070 46.952 31.598 1.00 9.18 338 ASN B C 1
ATOM 5814 O O . ASN B 1 337 ? 13.663 47.133 32.744 1.00 9.34 338 ASN B O 1
ATOM 5819 N N . TYR B 1 338 ? 15.076 47.649 31.057 1.00 9.09 339 TYR B N 1
ATOM 5820 C CA . TYR B 1 338 ? 15.851 48.667 31.812 1.00 9.05 339 TYR B CA 1
ATOM 5821 C C . TYR B 1 338 ? 16.568 48.232 33.114 1.00 8.59 339 TYR B C 1
ATOM 5822 O O . TYR B 1 338 ? 16.984 49.058 33.940 1.00 9.55 339 TYR B O 1
ATOM 5831 N N . VAL B 1 339 ? 16.713 46.921 33.300 1.00 7.58 340 VAL B N 1
ATOM 5832 C CA . VAL B 1 339 ? 17.499 46.431 34.426 1.00 7.11 340 VAL B CA 1
ATOM 5833 C C . VAL B 1 339 ? 18.943 46.871 34.265 1.00 8.13 340 VAL B C 1
ATOM 5834 O O . VAL B 1 339 ? 19.494 46.861 33.169 1.00 9.34 340 VAL B O 1
ATOM 5838 N N . ASN B 1 340 ? 19.567 47.205 35.383 1.00 8.58 341 ASN B N 1
ATOM 5839 C CA . ASN B 1 340 ? 20.997 47.469 35.418 1.00 9.41 341 ASN B CA 1
ATOM 5840 C C . ASN B 1 340 ? 21.727 46.145 35.646 1.00 9.40 341 ASN B C 1
ATOM 5841 O O . ASN B 1 340 ? 21.930 45.721 36.798 1.00 11.13 341 ASN B O 1
ATOM 5846 N N . CYS B 1 341 ? 22.214 45.549 34.547 1.00 10.11 342 CYS B N 1
ATOM 5847 C CA A CYS B 1 341 ? 22.822 44.217 34.607 0.50 10.22 342 CYS B CA 1
ATOM 5848 C CA B CYS B 1 341 ? 22.868 44.236 34.572 0.50 11.02 342 CYS B CA 1
ATOM 5849 C C . CYS B 1 341 ? 24.234 44.277 35.221 1.00 10.29 342 CYS B C 1
ATOM 5850 O O . CYS B 1 341 ? 24.784 43.240 35.586 1.00 10.82 342 CYS B O 1
ATOM 5855 N N . GLY B 1 342 ? 24.793 45.476 35.337 1.00 10.59 343 GLY B N 1
ATOM 5856 C CA . GLY B 1 342 ? 26.071 45.659 36.008 1.00 9.83 343 GLY B CA 1
ATOM 5857 C C . GLY B 1 342 ? 26.023 46.008 37.482 1.00 9.99 343 GLY B C 1
ATOM 5858 O O . GLY B 1 342 ? 27.068 46.223 38.092 1.00 10.76 343 GLY B O 1
ATOM 5859 N N . ARG B 1 343 ? 24.826 46.036 38.070 1.00 10.69 344 ARG B N 1
ATOM 5860 C CA . ARG B 1 343 ? 24.645 46.550 39.437 1.00 10.73 344 ARG B CA 1
ATOM 5861 C C . ARG B 1 343 ? 25.348 45.765 40.572 1.00 11.57 344 ARG B C 1
ATOM 5862 O O . ARG B 1 343 ? 25.620 46.328 41.633 1.00 13.26 344 ARG B O 1
ATOM 5870 N N . ARG B 1 344 ? 25.608 44.477 40.353 1.00 11.36 345 ARG B N 1
ATOM 5871 C CA . ARG B 1 344 ? 26.212 43.653 41.377 1.00 12.75 345 ARG B CA 1
ATOM 5872 C C . ARG B 1 344 ? 27.715 43.814 41.433 1.00 12.31 345 ARG B C 1
ATOM 5873 O O . ARG B 1 344 ? 28.323 43.288 42.352 1.00 13.47 345 ARG B O 1
ATOM 5881 N N . VAL B 1 345 ? 28.318 44.518 40.476 1.00 11.76 346 VAL B N 1
ATOM 5882 C CA . VAL B 1 345 ? 29.758 44.775 40.505 1.00 12.04 346 VAL B CA 1
ATOM 5883 C C . VAL B 1 345 ? 30.027 45.839 41.573 1.00 12.65 346 VAL B C 1
ATOM 5884 O O . VAL B 1 345 ? 29.599 46.991 41.461 1.00 13.00 346 VAL B O 1
ATOM 5888 N N . GLN B 1 346 ? 30.735 45.434 42.610 1.00 13.61 347 GLN B N 1
ATOM 5889 C CA . GLN B 1 346 ? 30.996 46.314 43.752 1.00 14.58 347 GLN B CA 1
ATOM 5890 C C . GLN B 1 346 ? 32.087 47.299 43.427 1.00 12.67 347 GLN B C 1
ATOM 5891 O O . GLN B 1 346 ? 32.950 47.040 42.561 1.00 11.20 347 GLN B O 1
ATOM 5897 N N . ALA B 1 347 ? 32.051 48.430 44.134 1.00 12.49 348 ALA B N 1
ATOM 5898 C CA . ALA B 1 347 ? 33.020 49.495 43.953 1.00 12.51 348 ALA B CA 1
ATOM 5899 C C . ALA B 1 347 ? 34.472 48.984 44.060 1.00 11.54 348 ALA B C 1
ATOM 5900 O O . ALA B 1 347 ? 35.315 49.396 43.268 1.00 10.41 348 ALA B O 1
ATOM 5902 N N . SER B 1 348 ? 34.715 48.048 44.985 1.00 11.19 349 SER B N 1
ATOM 5903 C CA A SER B 1 348 ? 36.039 47.493 45.257 0.50 11.21 349 SER B CA 1
ATOM 5904 C CA B SER B 1 348 ? 36.075 47.556 45.238 0.50 11.89 349 SER B CA 1
ATOM 5905 C C . SER B 1 348 ? 36.602 46.641 44.112 1.00 11.41 349 SER B C 1
ATOM 5906 O O . SER B 1 348 ? 37.771 46.281 44.128 1.00 12.11 349 SER B O 1
ATOM 5911 N N . ARG B 1 349 ? 35.756 46.282 43.137 1.00 11.33 350 ARG B N 1
ATOM 5912 C CA . ARG B 1 349 ? 36.179 45.487 41.963 1.00 12.75 350 ARG B CA 1
ATOM 5913 C C . ARG B 1 349 ? 36.591 46.355 40.777 1.00 11.25 350 ARG B C 1
ATOM 5914 O O . ARG B 1 349 ? 37.205 45.853 39.817 1.00 11.88 350 ARG B O 1
ATOM 5922 N N . VAL B 1 350 ? 36.342 47.660 40.871 1.00 10.64 351 VAL B N 1
ATOM 5923 C CA . VAL B 1 350 ? 36.721 48.598 39.806 1.00 10.25 351 VAL B CA 1
ATOM 5924 C C . VAL B 1 350 ? 38.213 48.576 39.551 1.00 9.84 351 VAL B C 1
ATOM 5925 O O . VAL B 1 350 ? 38.689 48.626 38.438 1.00 10.26 351 VAL B O 1
ATOM 5929 N N . ARG B 1 351 ? 38.965 48.486 40.641 1.00 9.50 352 ARG B N 1
ATOM 5930 C CA . ARG B 1 351 ? 40.413 48.461 40.571 1.00 10.85 352 ARG B CA 1
ATOM 5931 C C . ARG B 1 351 ? 40.900 47.421 39.594 1.00 11.20 352 ARG B C 1
ATOM 5932 O O . ARG B 1 351 ? 41.725 47.730 38.723 1.00 13.14 352 ARG B O 1
ATOM 5940 N N . HIS B 1 352 ? 40.443 46.189 39.773 1.00 11.70 353 HIS B N 1
ATOM 5941 C CA . HIS B 1 352 ? 40.851 45.076 38.899 1.00 11.57 353 HIS B CA 1
ATOM 5942 C C . HIS B 1 352 ? 40.383 45.247 37.446 1.00 11.69 353 HIS B C 1
ATOM 5943 O O . HIS B 1 352 ? 41.156 45.043 36.498 1.00 12.88 353 HIS B O 1
ATOM 5950 N N . ILE B 1 353 ? 39.122 45.627 37.274 1.00 9.92 354 ILE B N 1
ATOM 5951 C CA . ILE B 1 353 ? 38.522 45.772 35.944 1.00 9.54 354 ILE B CA 1
ATOM 5952 C C . ILE B 1 353 ? 39.272 46.845 35.158 1.00 10.41 354 ILE B C 1
ATOM 5953 O O . ILE B 1 353 ? 39.670 46.627 33.991 1.00 9.92 354 ILE B O 1
ATOM 5958 N N . GLN B 1 354 ? 39.508 47.985 35.811 1.00 11.21 355 GLN B N 1
ATOM 5959 C CA . GLN B 1 354 ? 40.260 49.081 35.187 1.00 13.01 355 GLN B CA 1
ATOM 5960 C C . GLN B 1 354 ? 41.678 48.671 34.806 1.00 12.94 355 GLN B C 1
ATOM 5961 O O . GLN B 1 354 ? 42.145 48.999 33.717 1.00 14.28 355 GLN B O 1
ATOM 5967 N N . GLN B 1 355 ? 42.386 47.997 35.706 1.00 12.33 356 GLN B N 1
ATOM 5968 C CA . GLN B 1 355 ? 43.724 47.535 35.381 1.00 12.75 356 GLN B CA 1
ATOM 5969 C C . GLN B 1 355 ? 43.755 46.534 34.238 1.00 12.42 356 GLN B C 1
ATOM 5970 O O . GLN B 1 355 ? 44.666 46.585 33.382 1.00 12.65 356 GLN B O 1
ATOM 5976 N N . GLU B 1 356 ? 42.750 45.665 34.160 1.00 11.89 357 GLU B N 1
ATOM 5977 C CA . GLU B 1 356 ? 42.701 44.713 33.040 1.00 11.65 357 GLU B CA 1
ATOM 5978 C C . GLU B 1 356 ? 42.399 45.432 31.718 1.00 11.29 357 GLU B C 1
ATOM 5979 O O . GLU B 1 356 ? 42.933 45.080 30.657 1.00 12.19 357 GLU B O 1
ATOM 5985 N N . PHE B 1 357 ? 41.562 46.458 31.758 1.00 11.33 358 PHE B N 1
ATOM 5986 C CA . PHE B 1 357 ? 41.304 47.220 30.528 1.00 10.61 358 PHE B CA 1
ATOM 5987 C C . PHE B 1 357 ? 42.577 47.975 30.130 1.00 11.44 358 PHE B C 1
ATOM 5988 O O . PHE B 1 357 ? 42.940 47.992 28.960 1.00 12.06 358 PHE B O 1
ATOM 5996 N N . ASN B 1 358 ? 43.280 48.549 31.107 1.00 12.10 359 ASN B N 1
ATOM 5997 C CA . ASN B 1 358 ? 44.553 49.228 30.835 1.00 12.16 359 ASN B CA 1
ATOM 5998 C C . ASN B 1 358 ? 45.556 48.292 30.180 1.00 12.46 359 ASN B C 1
ATOM 5999 O O . ASN B 1 358 ? 46.216 48.652 29.191 1.00 12.48 359 ASN B O 1
ATOM 6004 N N . ARG B 1 359 ? 45.680 47.093 30.753 1.00 12.97 360 ARG B N 1
ATOM 6005 C CA . ARG B 1 359 ? 46.585 46.072 30.243 1.00 13.02 360 ARG B CA 1
ATOM 6006 C C . ARG B 1 359 ? 46.206 45.651 28.804 1.00 12.63 360 ARG B C 1
ATOM 6007 O O . ARG B 1 359 ? 47.087 45.540 27.967 1.00 12.30 360 ARG B O 1
ATOM 6015 N N . LEU B 1 360 ? 44.918 45.440 28.514 1.00 11.50 361 LEU B N 1
ATOM 6016 C CA . LEU B 1 360 ? 44.478 45.109 27.150 1.00 10.95 361 LEU B CA 1
ATOM 6017 C C . LEU B 1 360 ? 44.780 46.227 26.164 1.00 11.08 361 LEU B C 1
ATOM 6018 O O . LEU B 1 360 ? 45.334 45.977 25.092 1.00 11.28 361 LEU B O 1
ATOM 6023 N N . ARG B 1 361 ? 44.444 47.459 26.547 1.00 11.37 362 ARG B N 1
ATOM 6024 C CA . ARG B 1 361 ? 44.731 48.618 25.727 1.00 12.31 362 ARG B CA 1
ATOM 6025 C C . ARG B 1 361 ? 46.249 48.698 25.435 1.00 12.18 362 ARG B C 1
ATOM 6026 O O . ARG B 1 361 ? 46.653 48.867 24.277 1.00 12.29 362 ARG B O 1
ATOM 6034 N N A GLU B 1 362 ? 47.069 48.579 26.481 0.50 12.67 363 GLU B N 1
ATOM 6035 N N B GLU B 1 362 ? 47.068 48.580 26.481 0.50 12.63 363 GLU B N 1
ATOM 6036 C CA A GLU B 1 362 ? 48.518 48.649 26.319 0.50 13.02 363 GLU B CA 1
ATOM 6037 C CA B GLU B 1 362 ? 48.521 48.648 26.334 0.50 12.92 363 GLU B CA 1
ATOM 6038 C C A GLU B 1 362 ? 49.041 47.590 25.348 0.50 12.77 363 GLU B C 1
ATOM 6039 C C B GLU B 1 362 ? 49.060 47.586 25.371 0.50 12.73 363 GLU B C 1
ATOM 6040 O O A GLU B 1 362 ? 49.853 47.891 24.465 0.50 13.53 363 GLU B O 1
ATOM 6041 O O B GLU B 1 362 ? 49.893 47.883 24.506 0.50 13.51 363 GLU B O 1
ATOM 6060 N N . LEU B 1 364 ? 47.313 45.782 22.977 1.00 10.76 365 LEU B N 1
ATOM 6061 C CA . LEU B 1 364 ? 46.774 45.813 21.618 1.00 11.23 365 LEU B CA 1
ATOM 6062 C C . LEU B 1 364 ? 47.193 47.068 20.852 1.00 12.00 365 LEU B C 1
ATOM 6063 O O . LEU B 1 364 ? 47.235 47.051 19.619 1.00 12.33 365 LEU B O 1
ATOM 6068 N N . ILE B 1 365 ? 47.492 48.145 21.582 1.00 11.78 366 ILE B N 1
ATOM 6069 C CA . ILE B 1 365 ? 47.749 49.447 20.956 1.00 12.28 366 ILE B CA 1
ATOM 6070 C C . ILE B 1 365 ? 49.191 49.908 21.123 1.00 13.07 366 ILE B C 1
ATOM 6071 O O . ILE B 1 365 ? 49.833 50.264 20.155 1.00 13.61 366 ILE B O 1
ATOM 6076 N N . ASP B 1 366 ? 49.710 49.905 22.338 1.00 13.73 367 ASP B N 1
ATOM 6077 C CA . ASP B 1 366 ? 51.059 50.446 22.556 1.00 14.99 367 ASP B CA 1
ATOM 6078 C C . ASP B 1 366 ? 52.156 49.459 22.212 1.00 15.79 367 ASP B C 1
ATOM 6079 O O . ASP B 1 366 ? 53.249 49.882 21.858 1.00 17.13 367 ASP B O 1
ATOM 6084 N N . LYS B 1 367 ? 51.872 48.163 22.313 1.00 16.56 368 LYS B N 1
ATOM 6085 C CA . LYS B 1 367 ? 52.897 47.122 22.162 1.00 18.24 368 LYS B CA 1
ATOM 6086 C C . LYS B 1 367 ? 52.543 46.095 21.076 1.00 18.69 368 LYS B C 1
ATOM 6087 O O . LYS B 1 367 ? 52.730 44.889 21.257 1.00 18.03 368 LYS B O 1
ATOM 6093 N N . GLU B 1 368 ? 52.052 46.573 19.938 1.00 19.95 369 GLU B N 1
ATOM 6094 C CA . GLU B 1 368 ? 51.689 45.677 18.816 1.00 20.84 369 GLU B CA 1
ATOM 6095 C C . GLU B 1 368 ? 52.801 44.710 18.374 1.00 21.84 369 GLU B C 1
ATOM 6096 O O . GLU B 1 368 ? 52.543 43.532 18.124 1.00 21.55 369 GLU B O 1
ATOM 6102 N N . SER B 1 369 ? 54.035 45.220 18.270 1.00 22.61 370 SER B N 1
ATOM 6103 C CA A SER B 1 369 ? 55.160 44.440 17.779 0.50 23.03 370 SER B CA 1
ATOM 6104 C CA B SER B 1 369 ? 55.175 44.434 17.792 0.50 22.86 370 SER B CA 1
ATOM 6105 C C . SER B 1 369 ? 55.518 43.302 18.747 1.00 23.27 370 SER B C 1
ATOM 6106 O O . SER B 1 369 ? 56.266 42.396 18.386 1.00 24.48 370 SER B O 1
ATOM 6111 N N . GLU B 1 370 ? 54.979 43.352 19.971 1.00 23.01 371 GLU B N 1
ATOM 6112 C CA . GLU B 1 370 ? 55.219 42.315 20.983 1.00 22.66 371 GLU B CA 1
ATOM 6113 C C . GLU B 1 370 ? 54.014 41.401 21.210 1.00 20.58 371 GLU B C 1
ATOM 6114 O O . GLU B 1 370 ? 54.044 40.537 22.092 1.00 20.53 371 GLU B O 1
ATOM 6120 N N . LEU B 1 371 ? 52.958 41.567 20.416 1.00 18.47 372 LEU B N 1
ATOM 6121 C CA . LEU B 1 371 ? 51.727 40.807 20.645 1.00 16.84 372 LEU B CA 1
ATOM 6122 C C . LEU B 1 371 ? 51.942 39.300 20.596 1.00 16.90 372 LEU B C 1
ATOM 6123 O O . LEU B 1 371 ? 52.572 38.756 19.668 1.00 17.34 372 LEU B O 1
ATOM 6128 N N . LYS B 1 372 ? 51.432 38.639 21.625 1.00 16.80 373 LYS B N 1
ATOM 6129 C CA . LYS B 1 372 ? 51.401 37.193 21.714 1.00 17.26 373 LYS B CA 1
ATOM 6130 C C . LYS B 1 372 ? 50.023 36.798 22.225 1.00 16.76 373 LYS B C 1
ATOM 6131 O O . LYS B 1 372 ? 49.625 37.224 23.317 1.00 16.45 373 LYS B O 1
ATOM 6137 N N . PHE B 1 373 ? 49.299 36.003 21.433 1.00 16.45 374 PHE B N 1
ATOM 6138 C CA . PHE B 1 373 ? 47.965 35.567 21.820 1.00 16.10 374 PHE B CA 1
ATOM 6139 C C . PHE B 1 373 ? 47.927 34.921 23.195 1.00 16.24 374 PHE B C 1
ATOM 6140 O O . PHE B 1 373 ? 47.026 35.222 23.979 1.00 15.97 374 PHE B O 1
ATOM 6148 N N . ASP B 1 374 ? 48.902 34.057 23.496 1.00 16.59 375 ASP B N 1
ATOM 6149 C CA . ASP B 1 374 ? 48.896 33.294 24.744 1.00 17.64 375 ASP B CA 1
ATOM 6150 C C . ASP B 1 374 ? 49.192 34.194 25.946 1.00 17.39 375 ASP B C 1
ATOM 6151 O O . ASP B 1 374 ? 48.887 33.830 27.083 1.00 18.10 375 ASP B O 1
ATOM 6156 N N . GLU B 1 375 ? 49.778 35.364 25.704 1.00 17.01 376 GLU B N 1
ATOM 6157 C CA . GLU B 1 375 ? 49.963 36.352 26.757 1.00 17.37 376 GLU B CA 1
ATOM 6158 C C . GLU B 1 375 ? 48.718 37.207 26.977 1.00 16.06 376 GLU B C 1
ATOM 6159 O O . GLU B 1 375 ? 48.247 37.314 28.109 1.00 16.08 376 GLU B O 1
ATOM 6165 N N . VAL B 1 376 ? 48.157 37.782 25.911 1.00 14.72 377 VAL B N 1
ATOM 6166 C CA . VAL B 1 376 ? 46.961 38.630 26.063 1.00 14.18 377 VAL B CA 1
ATOM 6167 C C . VAL B 1 376 ? 45.846 37.879 26.765 1.00 13.53 377 VAL B C 1
ATOM 6168 O O . VAL B 1 376 ? 45.186 38.417 27.666 1.00 13.85 377 VAL B O 1
ATOM 6172 N N . PHE B 1 377 ? 45.629 36.642 26.327 1.00 13.27 378 PHE B N 1
ATOM 6173 C CA . PHE B 1 377 ? 44.567 35.792 26.850 1.00 12.85 378 PHE B CA 1
ATOM 6174 C C . PHE B 1 377 ? 45.020 34.833 27.963 1.00 13.45 378 PHE B C 1
ATOM 6175 O O . PHE B 1 377 ? 44.326 33.851 28.257 1.00 14.41 378 PHE B O 1
ATOM 6183 N N . ARG B 1 378 ? 46.154 35.121 28.595 1.00 13.60 379 ARG B N 1
ATOM 6184 C CA . ARG B 1 378 ? 46.637 34.268 29.704 1.00 14.94 379 ARG B CA 1
ATOM 6185 C C . ARG B 1 378 ? 45.649 34.228 30.864 1.00 15.44 379 ARG B C 1
ATOM 6186 O O . ARG B 1 378 ? 45.178 35.279 31.317 1.00 14.75 379 ARG B O 1
ATOM 6194 N N . GLU B 1 379 ? 45.337 33.018 31.334 1.00 16.05 380 GLU B N 1
ATOM 6195 C CA . GLU B 1 379 ? 44.481 32.857 32.525 1.00 17.38 380 GLU B CA 1
ATOM 6196 C C . GLU B 1 379 ? 45.090 33.615 33.705 1.00 17.16 380 GLU B C 1
ATOM 6197 O O . GLU B 1 379 ? 46.291 33.483 34.003 1.00 16.29 380 GLU B O 1
ATOM 6203 N N . SER B 1 380 ? 44.262 34.401 34.399 1.00 17.39 381 SER B N 1
ATOM 6204 C CA . SER B 1 380 ? 44.707 35.095 35.601 1.00 17.70 381 SER B CA 1
ATOM 6205 C C . SER B 1 380 ? 45.381 34.141 36.600 1.00 17.41 381 SER B C 1
ATOM 6206 O O . SER B 1 380 ? 44.918 33.021 36.835 1.00 16.65 381 SER B O 1
ATOM 6209 N N . ASP B 1 381 ? 46.451 34.624 37.210 1.00 17.78 382 ASP B N 1
ATOM 6210 C CA . ASP B 1 381 ? 47.082 33.945 38.347 1.00 18.53 382 ASP B CA 1
ATOM 6211 C C . ASP B 1 381 ? 47.702 32.589 37.974 1.00 19.33 382 ASP B C 1
ATOM 6212 O O . ASP B 1 381 ? 47.871 31.719 38.844 1.00 19.62 382 ASP B O 1
ATOM 6217 N N . THR B 1 382 ? 48.100 32.439 36.706 1.00 19.95 383 THR B N 1
ATOM 6218 C CA . THR B 1 382 ? 48.816 31.249 36.240 1.00 20.58 383 THR B CA 1
ATOM 6219 C C . THR B 1 382 ? 50.250 31.577 35.818 1.00 21.51 383 THR B C 1
ATOM 6220 O O . THR B 1 382 ? 50.616 32.751 35.654 1.00 21.89 383 THR B O 1
ATOM 6224 N N . VAL B 1 383 ? 51.045 30.519 35.646 1.00 22.69 384 VAL B N 1
ATOM 6225 C CA . VAL B 1 383 ? 52.446 30.623 35.240 1.00 24.22 384 VAL B CA 1
ATOM 6226 C C . VAL B 1 383 ? 52.642 29.923 33.885 1.00 25.47 384 VAL B C 1
ATOM 6227 O O . VAL B 1 383 ? 52.063 28.865 33.658 1.00 25.61 384 VAL B O 1
ATOM 6231 N N . PRO B 1 384 ? 53.463 30.508 32.989 1.00 27.24 385 PRO B N 1
ATOM 6232 C CA . PRO B 1 384 ? 53.753 29.880 31.684 1.00 27.88 385 PRO B CA 1
ATOM 6233 C C . PRO B 1 384 ? 54.354 28.466 31.774 1.00 28.27 385 PRO B C 1
ATOM 6234 O O . PRO B 1 384 ? 55.244 28.200 32.603 1.00 28.61 385 PRO B O 1
#

B-factor: mean 17.43, std 7.94, range [6.35, 52.49]

InterPro domains:
  IPR043519 Nucleotidyltransferase superfamily [G3DSA:3.30.460.10] (21-151)
  IPR043519 Nucleotidyltransferase superfamily [SSF81301] (12-148)
  IPR054708 Poly(A) RNA polymerase, mitochondrial-like, central palm domain [PF22600] (10-149)

Secondary structure (DSSP, 8-state):
-HHHHHHH--HHHHHSPPTTHHHHHHHHHHHHHHH---STT-EEEEESHHHHS---TT--EEEEEE-TT--GGG---HHHHHHHH--HHHHHHH-----EEE-SSS-EEEEE-TTT--EEEEEE--HHHHHHHHHHHHHHHTSHHHHHHHHHHHHHHHHHTTSB-GGGTSB-HHHHH----HHHHTSS-------STTS---HHHH---TT----GGGGG-SS-HHHHHHHHHHHHHHHHHHHHH--TTTB-B-SSSTT-BHHHHHHHHHHHHHHHHHHHHHHHHHHHHHSGGG-S--HHHHHH--HHHHTS-SSSS--BB-TTT--BTTTTS-GGGHHHHHHHHHHHH---TTGGG--HHHHTPPP--/-HHHHHHH--HHHHHSPPTTHHHHHHHHHHHHHHH---STT-EEEEESHHHHS---TTPPEEEEEE-TT--TT----HHHHHHHH--HHHHHHH-----EEE-SSS-EEEEE-TTT--EEEEEE--HHHHHHHHHHHHHHHTSHHHHHHHHHHHHHHHHHTTSB-GGGT-B-HHHHH----HHHHTSS--------TTS---HHHH--TTT----GGGGG-SS-HHHHHHHHHHHHHHHHHHHHH--TTTB-B-SSSTT-BHHHHHHHHHHHHHHHHHHHHHHHHHHHHHSGGG-S--HHHHHH--HHHHTS-SSSS--BB-TTT--BTTTTS-GGGHHHHHHHHHHHH---TTGGG--HHHHTPPTT---

CATH classification: 1.10.1410.10 (+1 more: 3.30.460.10)

Solvent-accessible surface area: 35628 Å² total

Organism: Trypanosoma brucei brucei (NCBI:txid5702)

GO terms:
  GO:0005739 mitochondrion (C, IDA)
  GO:0050265 RNA uridylyltransferase activity (F, IDA)
  GO:0005759 mitochondrial matrix (C, EXP)
  GO:0050265 RNA uridylyltransferase activity (F, EXP)